Protein AF-A0AAD5K9Z4-F1 (afdb_monomer_lite)

Organism: NCBI:txid60185

pLDDT: mean 91.71, std 8.5, range [49.69, 98.69]

Secondary structure (DSSP, 8-state):
---HHHHHHHHHTTTT-HHHHHHHHHHHHT--SGGGHHHHHHHHHHHTTGGGSTTS-HHHHHHHHHHHHHHHHHSHHHHHHHHHHHHB-TT--SPPPHHHHHH-GGGGGSB-GGGGG-TTHHHHHHHHHHHHHHHHHHHHHHHHHHS--TT--HHHHHHHHHHHHHHHHHHHHHHTS--GGGGS-HHHHHHHHHHHHHHHHHHHHSS-GGGHHHHHHHHH---GGGHHHHHHH-GGGGGGGGGHHHHTT-SSHHHHHHHHHHHHHHHHHS--HHHHHHIIIIIHHHHHHHH--SSSS-------HHHHHHTTHHHHHHHH-HHHHHHHHHHHHHHHHHSPPGGGGTT-TT-HHHHHHHHHHHHHHHHHHHHHHHHHHHHHHHHHH-

Foldseek 3Di:
DCDLVNLLVCLQCCVVCVPVLLVLLVVLLPDQDPVSLSSLLSLLQSPVVVLLDPSHDVSSLQSSLSSLVSVCVHPVLSSLQSNLQSFADPVDPDRDHSCNCLCQVVNSLNGDLSCLLRLRNVLVSLVSSVVSLVSNLVVLVVCCVVPPDVVDDPVNSVCVSLVSVLVVLQSLLVSLDDDPVCVVPVPSSLSSLLSSLVSVLVVQPPPDDLSVSVVVNLLVNHPLVCLLSNLVRRPPCLSVLVCLQVQCPDPDLVSVLSSLLNLLSSCLVPVDPVSVVCCVPRNLVSLVCQQDVDDPPQLAGDQDVSLLSNLLSCLSVCNSPVVCLVVNLVSLVSSVSNADDLVVCPPVVVDPVNVSSVSSVVSSVVSSVSSVVSNVVVVVVVVVVD

Radius of gyration: 26.62 Å; chains: 1; bounding box: 67×54×72 Å

InterPro domains:
  IPR029321 Integrator complex subunit 2 [PF14750] (4-336)
  IPR029321 Integrator complex subunit 2 [PTHR28608] (8-347)

Sequence (386 aa):
MIQSYHIESILSQRRENPSKVISVLSYVENMENVNVSPYAKLCISHLLKPCLGTDMDQDITEALVSTWESLNLIIPHEVWVMTANALRDESIKMEYSFDTIISDPLSLFKCDRRVFRSETILPVWLHYLGCVRICSKHRIWKRFHTHRNAQINTRNVNALVNGQDSAMVQLLLEACIPTEADKESPDTLKIVQRLICQFVHGLFIDGDRDMLLAKILHFQTYSIELLPVVVEFIPSLFAVFNFIPELLRQPQPDKQVFGILLACHLCEKYPLENYLRTAENHILPRLLKIAFPSVPPSSVCAPSEYLVQVIPGFVHLAKAYPHFGSKILQVFDEIARGLPPPQEFVGQEGNSKIILVLRLHQVLNSSRESVQYEVDHSIKVEEEDD

Structure (mmCIF, N/CA/C/O backbone):
data_AF-A0AAD5K9Z4-F1
#
_entry.id   AF-A0AAD5K9Z4-F1
#
loop_
_atom_site.group_PDB
_atom_site.id
_atom_site.type_symbol
_atom_site.label_atom_id
_atom_site.label_alt_id
_atom_site.label_comp_id
_atom_site.label_asym_id
_atom_site.label_entity_id
_atom_site.label_seq_id
_atom_site.pdbx_PDB_ins_code
_atom_site.Cartn_x
_atom_site.Cartn_y
_atom_site.Cartn_z
_atom_site.occupancy
_atom_site.B_iso_or_equiv
_atom_site.auth_seq_id
_atom_site.auth_comp_id
_atom_site.auth_asym_id
_atom_site.auth_atom_id
_atom_site.pdbx_PDB_model_num
ATOM 1 N N . MET A 1 1 ? -32.118 4.663 34.808 1.00 49.69 1 MET A N 1
ATOM 2 C CA . MET A 1 1 ? -30.938 3.826 34.510 1.00 49.69 1 MET A CA 1
ATOM 3 C C . MET A 1 1 ? -31.392 2.816 33.470 1.00 49.69 1 MET A C 1
ATOM 5 O O . MET A 1 1 ? -32.202 1.960 33.806 1.00 49.69 1 MET A O 1
ATOM 9 N N . ILE A 1 2 ? -31.025 2.993 32.200 1.00 59.34 2 ILE A N 1
ATOM 10 C CA . ILE A 1 2 ? -31.363 2.001 31.173 1.00 59.34 2 ILE A CA 1
ATOM 11 C C . ILE A 1 2 ? -30.544 0.750 31.506 1.00 59.34 2 ILE A C 1
ATOM 13 O O . ILE A 1 2 ? -29.322 0.824 31.585 1.00 59.34 2 ILE A O 1
ATOM 17 N N . GLN A 1 3 ? -31.205 -0.369 31.801 1.00 73.69 3 GLN A N 1
ATOM 18 C CA . GLN A 1 3 ? -30.508 -1.613 32.134 1.00 73.69 3 GLN A CA 1
ATOM 19 C C . GLN A 1 3 ? -29.772 -2.137 30.894 1.00 73.69 3 GLN A C 1
ATOM 21 O O . GLN A 1 3 ? -30.322 -2.088 29.795 1.00 73.69 3 GLN A O 1
ATOM 26 N N . SER A 1 4 ? -28.561 -2.677 31.061 1.00 76.38 4 SER A N 1
ATOM 27 C CA . SER A 1 4 ? -27.729 -3.208 29.965 1.00 76.38 4 SER A CA 1
ATOM 28 C C . SER A 1 4 ? -28.475 -4.202 29.062 1.00 76.38 4 SER A C 1
ATOM 30 O O . SER A 1 4 ? -28.321 -4.155 27.847 1.00 76.38 4 SER A O 1
ATOM 32 N N . TYR A 1 5 ? -29.370 -5.009 29.642 1.00 75.12 5 TYR A N 1
ATOM 33 C CA . TYR A 1 5 ? -30.248 -5.934 28.916 1.00 75.12 5 TYR A CA 1
ATOM 34 C C . TYR A 1 5 ? -31.170 -5.236 27.899 1.00 75.12 5 TYR A C 1
ATOM 36 O O . TYR A 1 5 ? -31.410 -5.742 26.805 1.00 75.12 5 TYR A O 1
ATOM 44 N N . HIS A 1 6 ? -31.672 -4.043 28.232 1.00 85.50 6 HIS A N 1
ATOM 45 C CA . HIS A 1 6 ? -32.530 -3.273 27.332 1.00 85.50 6 HIS A CA 1
ATOM 46 C C . HIS A 1 6 ? -31.747 -2.732 26.130 1.00 85.50 6 HIS A C 1
ATOM 48 O O . HIS A 1 6 ? -32.241 -2.776 25.006 1.00 85.50 6 HIS A O 1
ATOM 54 N N . ILE A 1 7 ? -30.510 -2.275 26.354 1.00 86.56 7 ILE A N 1
ATOM 55 C CA . ILE A 1 7 ? -29.613 -1.813 25.285 1.00 86.56 7 ILE A CA 1
ATOM 56 C C . ILE A 1 7 ? -29.262 -2.971 24.351 1.00 86.56 7 ILE A C 1
ATOM 58 O O . ILE A 1 7 ? -29.419 -2.843 23.142 1.00 86.56 7 ILE A O 1
ATOM 62 N N . GLU A 1 8 ? -28.871 -4.120 24.897 1.00 88.88 8 GLU A N 1
ATOM 63 C CA . GLU A 1 8 ? -28.524 -5.306 24.108 1.00 88.88 8 GLU A CA 1
ATOM 64 C C . GLU A 1 8 ? -29.682 -5.774 23.206 1.00 88.88 8 GLU A C 1
ATOM 66 O O . GLU A 1 8 ? -29.478 -6.087 22.028 1.00 88.88 8 GLU A O 1
ATOM 71 N N . SER A 1 9 ? -30.919 -5.737 23.716 1.00 88.75 9 SER A N 1
ATOM 72 C CA . SER A 1 9 ? -32.117 -6.042 22.926 1.00 88.75 9 SER A CA 1
ATOM 73 C C . SER A 1 9 ? -32.318 -5.065 21.764 1.00 88.75 9 SER A C 1
ATOM 75 O O . SER A 1 9 ? -32.653 -5.500 20.662 1.00 88.75 9 SER A O 1
ATOM 77 N N . ILE A 1 10 ? -32.116 -3.761 21.986 1.00 89.94 10 ILE A N 1
ATOM 78 C CA . ILE A 1 10 ? -32.249 -2.738 20.937 1.00 89.94 10 ILE A CA 1
ATOM 79 C C . ILE A 1 10 ? -31.176 -2.937 19.860 1.00 89.94 10 ILE A C 1
ATOM 81 O O . ILE A 1 10 ? -31.494 -2.952 18.673 1.00 89.94 10 ILE A O 1
ATOM 85 N N . LEU A 1 11 ? -29.919 -3.148 20.265 1.00 90.50 11 LEU A N 1
ATOM 86 C CA . LEU A 1 11 ? -28.793 -3.363 19.348 1.00 90.50 11 LEU A CA 1
ATOM 87 C C . LEU A 1 11 ? -28.961 -4.643 18.511 1.00 90.50 11 LEU A C 1
ATOM 89 O O . LEU A 1 11 ? -28.574 -4.698 17.342 1.00 90.50 11 LEU A O 1
ATOM 93 N N . SER A 1 12 ? -29.585 -5.674 19.081 1.00 87.88 12 SER A N 1
ATOM 94 C CA . SER A 1 12 ? -29.891 -6.916 18.362 1.00 87.88 12 SER A CA 1
ATOM 95 C C . SER A 1 12 ? -30.962 -6.715 17.280 1.00 87.88 12 SER A C 1
ATOM 97 O O . SER A 1 12 ? -30.874 -7.327 16.217 1.00 87.88 12 SER A O 1
ATOM 99 N N . GLN A 1 13 ? -31.904 -5.791 17.499 1.00 87.56 13 GLN A N 1
ATOM 100 C CA . GLN A 1 13 ? -32.974 -5.402 16.567 1.00 87.56 13 GLN A CA 1
ATOM 101 C C . GLN A 1 13 ? -32.583 -4.228 15.647 1.00 87.56 13 GLN A C 1
ATOM 103 O O . GLN A 1 13 ? -33.440 -3.476 15.178 1.00 87.56 13 GLN A O 1
ATOM 108 N N . ARG A 1 14 ? -31.285 -4.062 15.358 1.00 87.38 14 ARG A N 1
ATOM 109 C CA . ARG A 1 14 ? -30.745 -2.919 14.596 1.00 87.38 14 ARG A CA 1
ATOM 110 C C . ARG A 1 14 ? -31.377 -2.660 13.227 1.00 87.38 14 ARG A C 1
ATOM 112 O O . ARG A 1 14 ? -31.423 -1.514 12.806 1.00 87.38 14 ARG A O 1
ATOM 119 N N . ARG A 1 15 ? -31.887 -3.699 12.555 1.00 85.56 15 ARG A N 1
ATOM 120 C CA . ARG A 1 15 ? -32.576 -3.569 11.257 1.00 85.56 15 ARG A CA 1
ATOM 121 C C . ARG A 1 15 ? -34.033 -3.119 11.384 1.00 85.56 15 ARG A C 1
ATOM 123 O O . ARG A 1 15 ? -34.587 -2.572 10.444 1.00 85.56 15 ARG A O 1
ATOM 130 N N . GLU A 1 16 ? -34.662 -3.368 12.529 1.00 87.50 16 GLU A N 1
ATOM 131 C CA . GLU A 1 16 ? -36.087 -3.094 12.747 1.00 87.50 16 GLU A CA 1
ATOM 132 C C . GLU A 1 16 ? -36.319 -1.693 13.321 1.00 87.50 16 GLU A C 1
ATOM 134 O O . GLU A 1 16 ? -37.380 -1.110 13.123 1.00 87.50 16 GLU A O 1
ATOM 139 N N . ASN A 1 17 ? -35.342 -1.149 14.057 1.00 88.44 17 ASN A N 1
ATOM 140 C CA . ASN A 1 17 ? -35.478 0.128 14.759 1.00 88.44 17 ASN A CA 1
ATOM 141 C C . ASN A 1 17 ? -34.188 0.980 14.691 1.00 88.44 17 ASN A C 1
ATOM 143 O O . ASN A 1 17 ? -33.572 1.220 15.737 1.00 88.44 17 ASN A O 1
ATOM 147 N N . PRO A 1 18 ? -33.784 1.478 13.505 1.00 90.62 18 PRO A N 1
ATOM 148 C CA . PRO A 1 18 ? -32.547 2.251 13.337 1.00 90.62 18 PRO A CA 1
ATOM 149 C C . PRO A 1 18 ? -32.497 3.495 14.238 1.00 90.62 18 PRO A C 1
ATOM 151 O O . PRO A 1 18 ? -31.508 3.733 14.929 1.00 90.62 18 PRO A O 1
ATOM 154 N N . SER A 1 19 ? -33.613 4.219 14.366 1.00 92.19 19 SER A N 1
ATOM 155 C CA . SER A 1 19 ? -33.722 5.410 15.223 1.00 92.19 19 SER A CA 1
ATOM 156 C C . SER A 1 19 ? -33.461 5.133 16.709 1.00 92.19 19 SER A C 1
ATOM 158 O O . SER A 1 19 ? -32.871 5.960 17.409 1.00 92.19 19 SER A O 1
ATOM 160 N N . LYS A 1 20 ? -33.860 3.956 17.211 1.00 92.56 20 LYS A N 1
ATOM 161 C CA . LYS A 1 20 ? -33.584 3.554 18.599 1.00 92.56 20 LYS A CA 1
ATOM 162 C C . LYS A 1 20 ? -32.117 3.193 18.790 1.00 92.56 20 LYS A C 1
ATOM 164 O O . LYS A 1 20 ? -31.565 3.522 19.835 1.00 92.56 20 LYS A O 1
ATOM 169 N N . VAL A 1 21 ? -31.487 2.553 17.801 1.00 94.19 21 VAL A N 1
ATOM 170 C CA . VAL A 1 21 ? -30.042 2.276 17.834 1.00 94.19 21 VAL A CA 1
ATOM 171 C C . VAL A 1 21 ? -29.250 3.577 17.872 1.00 94.19 21 VAL A C 1
ATOM 173 O O . VAL A 1 21 ? -28.388 3.722 18.734 1.00 94.19 21 VAL A O 1
ATOM 176 N N . ILE A 1 22 ? -29.593 4.547 17.022 1.00 94.88 22 ILE A N 1
ATOM 177 C CA . ILE A 1 22 ? -28.960 5.874 17.019 1.00 94.88 22 ILE A CA 1
ATOM 178 C C . ILE A 1 22 ? -29.162 6.565 18.373 1.00 94.88 22 ILE A C 1
ATOM 180 O O . ILE A 1 22 ? -28.207 7.063 18.953 1.00 94.88 22 ILE A O 1
ATOM 184 N N . SER A 1 23 ? -30.367 6.503 18.949 1.00 93.88 23 SER A N 1
ATOM 185 C CA . SER A 1 23 ? -30.633 7.069 20.283 1.00 93.88 23 SER A CA 1
ATOM 186 C C . SER A 1 23 ? -29.774 6.430 21.384 1.00 93.88 23 SER A C 1
ATOM 188 O O . SER A 1 23 ? -29.336 7.116 22.306 1.00 93.88 23 SER A O 1
ATOM 190 N N . VAL A 1 24 ? -29.526 5.117 21.302 1.00 94.00 24 VAL A N 1
ATOM 191 C CA . VAL A 1 24 ? -28.619 4.407 22.216 1.00 94.00 24 VAL A CA 1
ATOM 192 C C . VAL A 1 24 ? -27.176 4.864 22.011 1.00 94.00 24 VAL A C 1
ATOM 194 O O . VAL A 1 24 ? -26.496 5.131 22.998 1.00 94.00 24 VAL A O 1
ATOM 197 N N . LEU A 1 25 ? -26.719 4.981 20.764 1.00 94.81 25 LEU A N 1
ATOM 198 C CA . LEU A 1 25 ? -25.378 5.466 20.431 1.00 94.81 25 LEU A CA 1
ATOM 199 C C . LEU A 1 25 ? -25.157 6.886 20.962 1.00 94.81 25 LEU A C 1
ATOM 201 O O . LEU A 1 25 ? -24.241 7.091 21.751 1.00 94.81 25 LEU A O 1
ATOM 205 N N . SER A 1 26 ? -26.076 7.815 20.686 1.00 93.88 26 SER A N 1
ATOM 206 C CA . SER A 1 26 ? -26.028 9.176 21.231 1.00 93.88 26 SER A CA 1
ATOM 207 C C . SER A 1 26 ? -26.073 9.199 22.762 1.00 93.88 26 SER A C 1
ATOM 209 O O . SER A 1 26 ? -25.412 10.021 23.392 1.00 93.88 26 SER A O 1
ATOM 211 N N . TYR A 1 27 ? -26.827 8.303 23.405 1.00 91.81 27 TYR A N 1
ATOM 212 C CA . TYR A 1 27 ? -26.828 8.205 24.868 1.00 91.81 27 TYR A CA 1
ATOM 213 C C . TYR A 1 27 ? -25.460 7.787 25.425 1.00 91.81 27 TYR A C 1
ATOM 215 O O . TYR A 1 27 ? -25.024 8.343 26.431 1.00 91.81 27 TYR A O 1
ATOM 223 N N . VAL A 1 28 ? -24.788 6.827 24.781 1.00 92.06 28 VAL A N 1
ATOM 224 C CA . VAL A 1 28 ? -23.449 6.354 25.170 1.00 92.06 28 VAL A CA 1
ATOM 225 C C . VAL A 1 28 ? -22.383 7.409 24.877 1.00 92.06 28 VAL A C 1
ATOM 227 O O . VAL A 1 28 ? -21.515 7.635 25.714 1.00 92.06 28 VAL A O 1
ATOM 230 N N . GLU A 1 29 ? -22.483 8.087 23.736 1.00 91.88 29 GLU A N 1
ATOM 231 C CA . GLU A 1 29 ? -21.593 9.173 23.315 1.00 91.88 29 GLU A CA 1
ATOM 232 C C . GLU A 1 29 ? -21.550 10.326 24.329 1.00 91.88 29 GLU A C 1
ATOM 234 O O . GLU A 1 29 ? -20.481 10.846 24.632 1.00 91.88 29 GLU A O 1
ATOM 239 N N . ASN A 1 30 ? -22.696 10.676 24.922 1.00 90.00 30 ASN A N 1
ATOM 240 C CA . ASN A 1 30 ? -22.811 11.763 25.901 1.00 90.00 30 ASN A CA 1
ATOM 241 C C . ASN A 1 30 ? -22.463 11.346 27.349 1.00 90.00 30 ASN A C 1
ATOM 243 O O . ASN A 1 30 ? -22.696 12.109 28.290 1.00 90.00 30 ASN A O 1
ATOM 247 N N . MET A 1 31 ? -21.940 10.136 27.579 1.00 88.25 31 MET A N 1
ATOM 248 C CA . MET A 1 31 ? -21.495 9.722 28.914 1.00 88.25 31 MET A CA 1
ATOM 249 C C . MET A 1 31 ? -20.078 10.220 29.210 1.00 88.25 31 MET A C 1
ATOM 251 O O . MET A 1 31 ? -19.105 9.715 28.668 1.00 88.25 31 MET A O 1
ATOM 255 N N . GLU A 1 32 ? -19.935 11.127 30.173 1.00 78.94 32 GLU A N 1
ATOM 256 C CA . GLU A 1 32 ? -18.638 11.738 30.518 1.00 78.94 32 GLU A CA 1
ATOM 257 C C . GLU A 1 32 ? -17.815 10.963 31.569 1.00 78.94 32 GLU A C 1
ATOM 259 O O . GLU A 1 32 ? -16.905 11.515 32.188 1.00 78.94 32 GLU A O 1
ATOM 264 N N . ASN A 1 33 ? -18.133 9.697 31.857 1.00 81.44 33 ASN A N 1
ATOM 265 C CA . ASN A 1 33 ? -17.472 8.960 32.939 1.00 81.44 33 ASN A CA 1
ATOM 266 C C . ASN A 1 33 ? -17.014 7.553 32.539 1.00 81.44 33 ASN A C 1
ATOM 268 O O . ASN A 1 33 ? -17.551 6.928 31.632 1.00 81.44 33 ASN A O 1
ATOM 272 N N . VAL A 1 34 ? -16.040 7.023 33.288 1.00 74.12 34 VAL A N 1
ATOM 273 C CA . VAL A 1 34 ? -15.435 5.693 33.066 1.00 74.12 34 VAL A CA 1
ATOM 274 C C . VAL A 1 34 ? -16.462 4.550 33.173 1.00 74.12 34 VAL A C 1
ATOM 276 O O . VAL A 1 34 ? -16.250 3.474 32.616 1.00 74.12 34 VAL A O 1
ATOM 279 N N . ASN A 1 35 ? -17.630 4.777 33.792 1.00 83.88 35 ASN A N 1
ATOM 280 C CA . ASN A 1 35 ? -18.709 3.781 33.821 1.00 83.88 35 ASN A CA 1
ATOM 281 C C . ASN A 1 35 ? -19.387 3.590 32.450 1.00 83.88 35 ASN A C 1
ATOM 283 O O . ASN A 1 35 ? -20.312 2.785 32.349 1.00 83.88 35 ASN A O 1
ATOM 287 N N . VAL A 1 36 ? -18.937 4.289 31.400 1.00 91.31 36 VAL A N 1
ATOM 288 C CA . VAL A 1 36 ? -19.357 4.070 30.009 1.00 91.31 36 VAL A CA 1
ATOM 289 C C . VAL A 1 36 ? -18.884 2.720 29.452 1.00 91.31 36 VAL A C 1
ATOM 291 O O . VAL A 1 36 ? -19.539 2.161 28.575 1.00 91.31 36 VAL A O 1
ATOM 294 N N . SER A 1 37 ? -17.798 2.147 29.990 1.00 92.06 37 SER A N 1
ATOM 295 C CA . SER A 1 37 ? -17.145 0.938 29.456 1.00 92.06 37 SER A CA 1
ATOM 296 C C . SER A 1 37 ? -18.089 -0.252 29.173 1.00 92.06 37 SER A C 1
ATOM 298 O O . SER A 1 37 ? -18.047 -0.793 28.063 1.00 92.06 37 SER A O 1
ATOM 300 N N . PRO A 1 38 ? -19.014 -0.647 30.075 1.00 92.69 38 PRO A N 1
ATOM 301 C CA . PRO A 1 38 ? -19.943 -1.744 29.798 1.00 92.69 38 PRO A CA 1
ATOM 302 C C . PRO A 1 38 ? -20.881 -1.464 28.615 1.00 92.69 38 PRO A C 1
ATOM 304 O O . PRO A 1 38 ? -21.203 -2.380 27.861 1.00 92.69 38 PRO A O 1
ATOM 307 N N . TYR A 1 39 ? -21.306 -0.211 28.434 1.00 93.25 39 TYR A N 1
ATOM 308 C CA . TYR A 1 39 ? -22.178 0.194 27.330 1.00 93.25 39 TYR A CA 1
ATOM 309 C C . TYR A 1 39 ? -21.399 0.324 26.019 1.00 93.25 39 TYR A C 1
ATOM 311 O O . TYR A 1 39 ? -21.861 -0.156 24.986 1.00 93.25 39 TYR A O 1
ATOM 319 N N . ALA A 1 40 ? -20.184 0.875 26.080 1.00 94.62 40 ALA A N 1
ATOM 320 C CA . ALA A 1 40 ? -19.246 0.910 24.963 1.00 94.62 40 ALA A CA 1
ATOM 321 C C . ALA A 1 40 ? -18.981 -0.497 24.412 1.00 94.62 40 ALA A C 1
ATOM 323 O O . ALA A 1 40 ? -19.065 -0.716 23.202 1.00 94.62 40 ALA A O 1
ATOM 324 N N . LYS A 1 41 ? -18.747 -1.471 25.306 1.00 95.12 41 LYS A N 1
ATOM 325 C CA . LYS A 1 41 ? -18.554 -2.875 24.928 1.00 95.12 41 LYS A CA 1
ATOM 326 C C . LYS A 1 41 ? -19.740 -3.409 24.135 1.00 95.12 41 LYS A C 1
ATOM 328 O O . LYS A 1 41 ? -19.516 -4.001 23.086 1.00 95.12 41 LYS A O 1
ATOM 333 N N . LEU A 1 42 ? -20.968 -3.176 24.610 1.00 95.00 42 LEU A N 1
ATOM 334 C CA . LEU A 1 42 ? -22.190 -3.611 23.926 1.00 95.00 42 LEU A CA 1
ATOM 335 C C . LEU A 1 42 ? -22.314 -2.970 22.537 1.00 95.00 42 LEU A C 1
ATOM 337 O O . LEU A 1 42 ? -22.523 -3.675 21.553 1.00 95.00 42 LEU A O 1
ATOM 341 N N . CYS A 1 43 ? -22.146 -1.652 22.427 1.00 95.56 43 CYS A N 1
ATOM 342 C CA . CYS A 1 43 ? -22.238 -0.959 21.142 1.00 95.56 43 CYS A CA 1
ATOM 343 C C . CYS A 1 43 ? -21.207 -1.493 20.137 1.00 95.56 43 CYS A C 1
ATOM 345 O O . CYS A 1 43 ? -21.574 -1.897 19.034 1.00 95.56 43 CYS A O 1
ATOM 347 N N . ILE A 1 44 ? -19.932 -1.568 20.529 1.00 96.62 44 ILE A N 1
ATOM 348 C CA . ILE A 1 44 ? -18.847 -2.003 19.642 1.00 96.62 44 ILE A CA 1
ATOM 349 C C . ILE A 1 44 ? -19.008 -3.481 19.258 1.00 96.62 44 ILE A C 1
ATOM 351 O O . ILE A 1 44 ? -18.922 -3.812 18.076 1.00 96.62 44 ILE A O 1
ATOM 355 N N . SER A 1 45 ? -19.284 -4.377 20.213 1.00 94.62 45 SER A N 1
ATOM 356 C CA . SER A 1 45 ? -19.369 -5.815 19.924 1.00 94.62 45 SER A CA 1
ATOM 357 C C . SER A 1 45 ? -20.577 -6.188 19.066 1.00 94.62 45 SER A C 1
ATOM 359 O O . SER A 1 45 ? -20.487 -7.131 18.282 1.00 94.62 45 SER A O 1
ATOM 361 N N . HIS A 1 46 ? -21.698 -5.470 19.197 1.00 94.19 46 HIS A N 1
ATOM 362 C CA . HIS A 1 46 ? -22.912 -5.762 18.432 1.00 94.19 46 HIS A CA 1
ATOM 363 C C . HIS A 1 46 ? -22.978 -5.047 17.084 1.00 94.19 46 HIS A C 1
ATOM 365 O O . HIS A 1 46 ? -23.621 -5.576 16.180 1.00 94.19 46 HIS A O 1
ATOM 371 N N . LEU A 1 47 ? -22.369 -3.866 16.930 1.00 95.56 47 LEU A N 1
ATOM 372 C CA . LEU A 1 47 ? -22.557 -3.044 15.729 1.00 95.56 47 LEU A CA 1
ATOM 373 C C . LEU A 1 47 ? -21.351 -3.015 14.794 1.00 95.56 47 LEU A C 1
ATOM 375 O O . LEU A 1 47 ? -21.556 -2.939 13.585 1.00 95.56 47 LEU A O 1
ATOM 379 N N . LEU A 1 48 ? -20.118 -3.127 15.298 1.00 95.56 48 LEU A N 1
ATOM 380 C CA . LEU A 1 48 ? -18.935 -2.856 14.477 1.00 95.56 48 LEU A CA 1
ATOM 381 C C . LEU A 1 48 ? -18.792 -3.823 13.292 1.00 95.56 48 LEU A C 1
ATOM 383 O O . LEU A 1 48 ? -18.615 -3.384 12.160 1.00 95.56 48 LEU A O 1
ATOM 387 N N . LYS A 1 49 ? -18.933 -5.135 13.523 1.00 94.50 49 LYS A N 1
ATOM 388 C CA . LYS A 1 49 ? -18.863 -6.141 12.448 1.00 94.50 49 LYS A CA 1
ATOM 389 C C . LYS A 1 49 ? -20.061 -6.068 11.484 1.00 94.50 49 LYS A C 1
ATOM 391 O O . LYS A 1 49 ? -19.837 -6.205 10.280 1.00 94.50 49 LYS A O 1
ATOM 396 N N . PRO A 1 50 ? -21.314 -5.853 11.940 1.00 93.69 50 PRO A N 1
ATOM 397 C CA . PRO A 1 50 ? -22.424 -5.578 11.029 1.00 93.69 50 PRO A CA 1
ATOM 398 C C . PRO A 1 50 ? -22.228 -4.350 10.144 1.00 93.69 50 PRO A C 1
ATOM 400 O O . PRO A 1 50 ? -22.529 -4.452 8.964 1.00 93.69 50 PRO A O 1
ATOM 403 N N . CYS A 1 51 ? -21.677 -3.245 10.658 1.00 95.12 51 CYS A N 1
ATOM 404 C CA . CYS A 1 51 ? -21.448 -2.013 9.881 1.00 95.12 51 CYS A CA 1
ATOM 405 C C . CYS A 1 51 ? -20.405 -2.159 8.754 1.00 95.12 51 CYS A C 1
ATOM 407 O O . CYS A 1 51 ? -20.190 -1.228 7.988 1.00 95.12 51 CYS A O 1
ATOM 409 N N . LEU A 1 52 ? -19.765 -3.327 8.621 1.00 93.88 52 LEU A N 1
ATOM 410 C CA . LEU A 1 52 ? -18.959 -3.684 7.448 1.00 93.88 52 LEU A CA 1
ATOM 411 C C . LEU A 1 52 ? -19.801 -4.192 6.265 1.00 93.88 52 LEU A C 1
ATOM 413 O O . LEU A 1 52 ? -19.263 -4.404 5.180 1.00 93.88 52 LEU A O 1
ATOM 417 N N . GLY A 1 53 ? -21.078 -4.507 6.487 1.00 86.81 53 GLY A N 1
ATOM 418 C CA . GLY A 1 53 ? -22.006 -4.958 5.454 1.00 86.81 53 GLY A CA 1
ATOM 419 C C . GLY A 1 53 ? -22.619 -3.791 4.684 1.00 86.81 53 GLY A C 1
ATOM 420 O O . GLY A 1 53 ? -22.846 -2.722 5.242 1.00 86.81 53 GLY A O 1
ATOM 421 N N . THR A 1 54 ? -22.930 -4.017 3.408 1.00 81.38 54 THR A N 1
ATOM 422 C CA . THR A 1 54 ? -23.622 -3.047 2.539 1.00 81.38 54 THR A CA 1
ATOM 423 C C . THR A 1 54 ? -25.113 -2.904 2.859 1.00 81.38 54 THR A C 1
ATOM 425 O O . THR A 1 54 ? -25.785 -2.038 2.313 1.00 81.38 54 THR A O 1
ATOM 428 N N . ASP A 1 55 ? -25.645 -3.763 3.730 1.00 85.81 55 ASP A N 1
ATOM 429 C CA . ASP A 1 55 ? -27.047 -3.817 4.140 1.00 85.81 55 ASP A CA 1
ATOM 430 C C . ASP A 1 55 ? -27.360 -2.980 5.388 1.00 85.81 55 ASP A C 1
ATOM 432 O O . ASP A 1 55 ? -28.522 -2.879 5.788 1.00 85.81 55 ASP A O 1
ATOM 436 N N . MET A 1 56 ? -26.335 -2.437 6.044 1.00 89.69 56 MET A N 1
ATOM 437 C CA . MET A 1 56 ? -26.513 -1.614 7.232 1.00 89.69 56 MET A CA 1
ATOM 438 C C . MET A 1 56 ? -26.896 -0.184 6.869 1.00 89.69 56 MET A C 1
ATOM 440 O O . MET A 1 56 ? -26.404 0.389 5.903 1.00 89.69 56 MET A O 1
ATOM 444 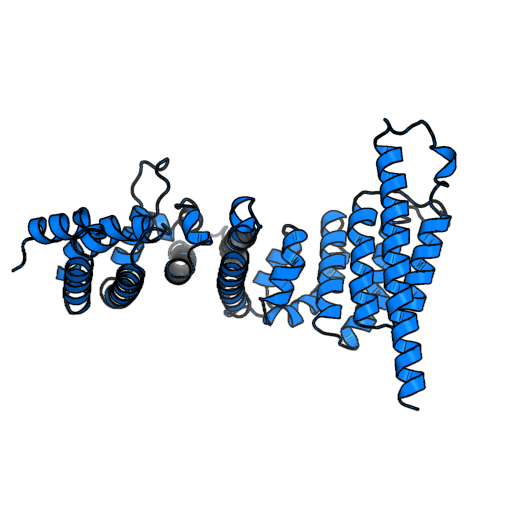N N . ASP A 1 57 ? -27.756 0.392 7.704 1.00 91.19 57 ASP A N 1
ATOM 445 C CA . ASP A 1 57 ? -28.129 1.799 7.631 1.00 91.19 57 ASP A CA 1
ATOM 446 C C . ASP A 1 57 ? -26.884 2.690 7.818 1.00 91.19 57 ASP A C 1
ATOM 448 O O . ASP A 1 57 ? -26.104 2.516 8.769 1.00 91.19 57 ASP A O 1
ATOM 452 N N . GLN A 1 58 ? -26.685 3.622 6.885 1.00 91.62 58 GLN A N 1
ATOM 453 C CA . GLN A 1 58 ? -25.540 4.523 6.888 1.00 91.62 58 GLN A CA 1
ATOM 454 C C . GLN A 1 58 ? -25.567 5.454 8.106 1.00 91.62 58 GLN A C 1
ATOM 456 O O . GLN A 1 58 ? -24.519 5.654 8.719 1.00 91.62 58 GLN A O 1
ATOM 461 N N . ASP A 1 59 ? -26.747 5.901 8.549 1.00 94.12 59 ASP A N 1
ATOM 462 C CA . ASP A 1 59 ? -26.887 6.773 9.720 1.00 94.12 59 ASP A CA 1
ATOM 463 C C . ASP A 1 59 ? -26.451 6.046 11.004 1.00 94.12 59 ASP A C 1
ATOM 465 O O . ASP A 1 59 ? -25.820 6.631 11.886 1.00 94.12 59 ASP A O 1
ATOM 469 N N . ILE A 1 60 ? -26.730 4.737 11.110 1.00 95.31 60 ILE A N 1
ATOM 470 C CA . ILE A 1 60 ? -26.226 3.913 12.224 1.00 95.31 60 ILE A CA 1
ATOM 471 C C . ILE A 1 60 ? -24.700 3.829 12.173 1.00 95.31 60 ILE A C 1
ATOM 473 O O . ILE A 1 60 ? -24.044 3.897 13.213 1.00 95.31 60 ILE A O 1
ATOM 477 N N . THR A 1 61 ? -24.141 3.645 10.978 1.00 95.56 61 THR A N 1
ATOM 478 C CA . THR A 1 61 ? -22.694 3.501 10.789 1.00 95.56 61 THR A CA 1
ATOM 479 C C . THR A 1 61 ? -21.969 4.792 11.162 1.00 95.56 61 THR A C 1
ATOM 481 O O . THR A 1 61 ? -21.000 4.750 11.917 1.00 95.56 61 THR A O 1
ATOM 484 N N . GLU A 1 62 ? -22.474 5.940 10.718 1.00 95.50 62 GLU A N 1
ATOM 485 C CA . GLU A 1 62 ? -21.937 7.260 11.060 1.00 95.50 62 GLU A CA 1
ATOM 486 C C . GLU A 1 62 ? -22.074 7.559 12.560 1.00 95.50 62 GLU A C 1
ATOM 488 O O . GLU A 1 62 ? -21.103 7.965 13.202 1.00 95.50 62 GLU A O 1
ATOM 493 N N . ALA A 1 63 ? -23.230 7.257 13.162 1.00 96.62 63 ALA A N 1
ATOM 494 C CA . ALA A 1 63 ? -23.425 7.394 14.604 1.00 96.62 63 ALA A CA 1
ATOM 495 C C . ALA A 1 63 ? -22.473 6.492 15.410 1.00 96.62 63 ALA A C 1
ATOM 497 O O . ALA A 1 63 ? -21.975 6.896 16.465 1.00 96.62 63 ALA A O 1
ATOM 498 N N . LEU A 1 64 ? -22.189 5.275 14.927 1.00 97.31 64 LEU A N 1
ATOM 499 C CA . LEU A 1 64 ? -21.228 4.372 15.559 1.00 97.31 64 LEU A CA 1
ATOM 500 C C . LEU A 1 64 ? -19.809 4.940 15.494 1.00 97.31 64 LEU A C 1
ATOM 502 O O . LEU A 1 64 ? -19.092 4.846 16.488 1.00 97.31 64 LEU A O 1
ATOM 506 N N . VAL A 1 65 ? -19.411 5.522 14.360 1.00 97.19 65 VAL A N 1
ATOM 507 C CA . VAL A 1 65 ? -18.095 6.160 14.199 1.00 97.19 65 VAL A CA 1
ATOM 508 C C . VAL A 1 65 ? -17.960 7.338 15.166 1.00 97.19 65 VAL A C 1
ATOM 510 O O . VAL A 1 65 ? -17.008 7.354 15.943 1.00 97.19 65 VAL A O 1
ATOM 513 N N . SER A 1 66 ? -18.950 8.239 15.221 1.00 96.81 66 SER A N 1
ATOM 514 C CA . SER A 1 66 ? -18.961 9.382 16.161 1.00 96.81 66 SER A CA 1
ATOM 515 C C . SER A 1 66 ? -18.865 8.917 17.616 1.00 96.81 66 SER A C 1
ATOM 517 O O . SER A 1 66 ? -18.040 9.389 18.404 1.00 96.81 66 SER A O 1
ATOM 519 N N . THR A 1 67 ? -19.653 7.896 17.967 1.00 96.62 67 THR A N 1
ATOM 520 C CA . THR A 1 67 ? -19.622 7.300 19.307 1.00 96.62 67 THR A CA 1
ATOM 521 C C . THR A 1 67 ? -18.248 6.699 19.603 1.00 96.62 67 THR A C 1
ATOM 523 O O . THR A 1 67 ? -17.718 6.881 20.697 1.00 96.62 67 THR A O 1
ATOM 526 N N . TRP A 1 68 ? -17.643 5.992 18.643 1.00 97.56 68 TRP A N 1
ATOM 527 C CA . TRP A 1 68 ? -16.319 5.390 18.799 1.00 97.56 68 TRP A CA 1
ATOM 528 C C . TRP A 1 68 ? -15.240 6.447 19.052 1.00 97.56 68 TRP A C 1
ATOM 530 O O . TRP A 1 68 ? -14.423 6.274 19.958 1.00 97.56 68 TRP A O 1
ATOM 540 N N . GLU A 1 69 ? -15.254 7.551 18.303 1.00 96.31 69 GLU A N 1
ATOM 541 C CA . GLU A 1 69 ? -14.305 8.659 18.461 1.00 96.31 69 GLU A CA 1
ATOM 542 C C . GLU A 1 69 ? -14.428 9.311 19.840 1.00 96.31 69 GLU A C 1
ATOM 544 O O . GLU A 1 69 ? -13.422 9.476 20.535 1.00 96.31 69 GLU A O 1
ATOM 549 N N . SER A 1 70 ? -15.658 9.583 20.282 1.00 95.12 70 SER A N 1
ATOM 550 C CA . SER A 1 70 ? -15.943 10.111 21.619 1.00 95.12 70 SER A CA 1
ATOM 551 C C . SER A 1 70 ? -15.466 9.167 22.727 1.00 95.12 70 SER A C 1
ATOM 553 O O . SER A 1 70 ? -14.774 9.581 23.659 1.00 95.12 70 SER A O 1
ATOM 555 N N . LEU A 1 71 ? -15.741 7.865 22.604 1.00 95.69 71 LEU A N 1
ATOM 556 C CA . LEU A 1 71 ? -15.273 6.857 23.559 1.00 95.69 71 LEU A CA 1
ATOM 557 C C . LEU A 1 71 ? -13.744 6.745 23.587 1.00 95.69 71 LEU A C 1
ATOM 559 O O . LEU A 1 71 ? -13.159 6.544 24.655 1.00 95.69 71 LEU A O 1
ATOM 563 N N . ASN A 1 72 ? -13.086 6.896 22.436 1.00 95.94 72 ASN A N 1
ATOM 564 C CA . ASN A 1 72 ? -11.633 6.858 22.325 1.00 95.94 72 ASN A CA 1
ATOM 565 C C . ASN A 1 72 ? -10.951 8.017 23.081 1.00 95.94 72 ASN A C 1
ATOM 567 O O . ASN A 1 72 ? -9.795 7.883 23.479 1.00 95.94 72 ASN A O 1
ATOM 571 N N . LEU A 1 73 ? -11.652 9.124 23.344 1.00 93.44 73 LEU A N 1
ATOM 572 C CA . LEU A 1 73 ? -11.145 10.214 24.188 1.00 93.44 73 LEU A CA 1
ATOM 573 C C . LEU A 1 73 ? -11.207 9.891 25.690 1.00 93.44 73 LEU A C 1
ATOM 575 O O . LEU A 1 73 ? -10.408 10.422 26.460 1.00 93.44 73 LEU A O 1
ATOM 579 N N . ILE A 1 74 ? -12.131 9.023 26.112 1.00 93.62 74 ILE A N 1
ATOM 580 C CA . ILE A 1 74 ? -12.410 8.740 27.530 1.00 93.62 74 ILE A CA 1
ATOM 581 C C . ILE A 1 74 ? -11.704 7.457 27.992 1.00 93.62 74 ILE A C 1
ATOM 583 O O . ILE A 1 74 ? -11.033 7.448 29.024 1.00 93.62 74 ILE A O 1
ATOM 587 N N . ILE A 1 75 ? -11.844 6.369 27.229 1.00 95.06 75 ILE A N 1
ATOM 588 C CA . ILE A 1 75 ? -11.335 5.025 27.557 1.00 95.06 75 ILE A CA 1
ATOM 589 C C . ILE A 1 75 ? -10.580 4.388 26.365 1.00 95.06 75 ILE A C 1
ATOM 591 O O . ILE A 1 75 ? -10.909 3.275 25.946 1.00 95.06 75 ILE A O 1
ATOM 595 N N . PRO A 1 76 ? -9.533 5.044 25.819 1.00 95.25 76 PRO A N 1
ATOM 596 C CA . PRO A 1 76 ? -8.870 4.641 24.569 1.00 95.25 76 PRO A CA 1
ATOM 597 C C . PRO A 1 76 ? -8.420 3.178 24.554 1.00 95.25 76 PRO A C 1
ATOM 599 O O . PRO A 1 76 ? -8.754 2.423 23.646 1.00 95.25 76 PRO A O 1
ATOM 602 N N . HIS A 1 77 ? -7.695 2.739 25.587 1.00 95.56 77 HIS A N 1
ATOM 603 C CA . HIS A 1 77 ? -7.142 1.382 25.626 1.00 95.56 77 HIS A CA 1
ATOM 604 C C . HIS A 1 77 ? -8.233 0.304 25.636 1.00 95.56 77 HIS A C 1
ATOM 606 O O . HIS A 1 77 ? -8.055 -0.758 25.042 1.00 95.56 77 HIS A O 1
ATOM 612 N N . GLU A 1 78 ? -9.357 0.570 26.305 1.00 96.19 78 GLU A N 1
ATOM 613 C CA . GLU A 1 78 ? -10.488 -0.353 26.346 1.00 96.19 78 GLU A CA 1
ATOM 614 C C . GLU A 1 78 ? -11.194 -0.398 24.992 1.00 96.19 78 GLU A C 1
ATOM 616 O O . GLU A 1 78 ? -11.451 -1.486 24.481 1.00 96.19 78 GLU A O 1
ATOM 621 N N . VAL A 1 79 ? -11.412 0.762 24.365 1.00 97.25 79 VAL A N 1
ATOM 622 C CA . VAL A 1 79 ? -11.999 0.870 23.022 1.00 97.25 79 VAL A CA 1
ATOM 623 C C . VAL A 1 79 ? -11.153 0.133 21.990 1.00 97.25 79 VAL A C 1
ATOM 625 O O . VAL A 1 79 ? -11.706 -0.618 21.190 1.00 97.25 79 VAL A O 1
ATOM 628 N N . TRP A 1 80 ? -9.822 0.252 22.024 1.00 97.94 80 TRP A N 1
ATOM 629 C CA . TRP A 1 80 ? -8.944 -0.478 21.098 1.00 97.94 80 TRP A CA 1
ATOM 630 C C . TRP A 1 80 ? -9.067 -1.992 21.273 1.00 97.94 80 TRP A C 1
ATOM 632 O O . TRP A 1 80 ? -9.145 -2.724 20.289 1.00 97.94 80 TRP A O 1
ATOM 642 N N . VAL A 1 81 ? -9.144 -2.471 22.518 1.00 97.81 81 VAL A N 1
ATOM 643 C CA . VAL A 1 81 ? -9.333 -3.897 22.820 1.00 97.81 81 VAL A CA 1
ATOM 644 C C . VAL A 1 81 ? -10.721 -4.381 22.391 1.00 97.81 81 VAL A C 1
ATOM 646 O O . VAL A 1 81 ? -10.835 -5.457 21.803 1.00 97.81 81 VAL A O 1
ATOM 649 N N . MET A 1 82 ? -11.776 -3.602 22.643 1.00 97.75 82 MET A N 1
ATOM 650 C CA . MET A 1 82 ? -13.139 -3.909 22.192 1.00 97.75 82 MET A CA 1
ATOM 651 C C . MET A 1 82 ? -13.202 -3.979 20.661 1.00 97.75 82 MET A C 1
ATOM 653 O O . MET A 1 82 ? -13.753 -4.930 20.116 1.00 97.75 82 MET A O 1
ATOM 657 N N . THR A 1 83 ? -12.568 -3.024 19.979 1.00 98.00 83 THR A N 1
ATOM 658 C CA . THR A 1 83 ? -12.487 -2.933 18.512 1.00 98.00 83 THR A CA 1
ATOM 659 C C . THR A 1 83 ? -11.746 -4.129 17.924 1.00 98.00 83 THR A C 1
ATOM 661 O O . THR A 1 83 ? -12.278 -4.818 17.054 1.00 98.00 83 THR A O 1
ATOM 664 N N . ALA A 1 84 ? -10.552 -4.434 18.444 1.00 97.62 84 ALA A N 1
ATOM 665 C CA . ALA A 1 84 ? -9.747 -5.567 17.997 1.00 97.62 84 ALA A CA 1
ATOM 666 C C . ALA A 1 84 ? -10.492 -6.897 18.168 1.00 97.62 84 ALA A C 1
ATOM 668 O O . ALA A 1 84 ? -10.445 -7.742 17.282 1.00 97.62 84 ALA A O 1
ATOM 669 N N . ASN A 1 85 ? -11.207 -7.083 19.283 1.00 97.31 85 ASN A N 1
ATOM 670 C CA . ASN A 1 85 ? -11.985 -8.298 19.522 1.00 97.31 85 ASN A CA 1
ATOM 671 C C . ASN A 1 85 ? -13.263 -8.378 18.677 1.00 97.31 85 ASN A C 1
ATOM 673 O O . ASN A 1 85 ? -13.609 -9.469 18.236 1.00 97.31 85 ASN A O 1
ATOM 677 N N . ALA A 1 86 ? -13.940 -7.256 18.424 1.00 96.88 86 ALA A N 1
ATOM 678 C CA . ALA A 1 86 ? -15.146 -7.217 17.597 1.00 96.88 86 ALA A CA 1
ATOM 679 C C . ALA A 1 86 ? -14.856 -7.474 16.107 1.00 96.88 86 ALA A C 1
ATOM 681 O O . ALA A 1 86 ? -15.678 -8.071 15.413 1.00 96.88 86 ALA A O 1
ATOM 682 N N . LEU A 1 87 ? -13.685 -7.050 15.621 1.00 96.69 87 LEU A N 1
ATOM 683 C CA . LEU A 1 87 ? -13.252 -7.238 14.231 1.00 96.69 87 LEU A CA 1
ATOM 684 C C . LEU A 1 87 ? -12.410 -8.493 14.001 1.00 96.69 87 LEU A C 1
ATOM 686 O O . LEU A 1 87 ? -12.061 -8.778 12.858 1.00 96.69 87 LEU A O 1
ATOM 690 N N . ARG A 1 88 ? -12.049 -9.223 15.057 1.00 94.81 88 ARG A N 1
ATOM 691 C CA . ARG A 1 88 ? -11.184 -10.401 14.978 1.00 94.81 88 ARG A CA 1
ATOM 692 C C . ARG A 1 88 ? -11.758 -11.464 14.041 1.00 94.81 88 ARG A C 1
ATOM 694 O O . ARG A 1 88 ? -12.960 -11.725 14.042 1.00 94.81 88 ARG A O 1
ATOM 701 N N . ASP A 1 89 ? -10.877 -12.118 13.290 1.00 91.31 89 ASP A N 1
ATOM 702 C CA . ASP A 1 89 ? -11.240 -13.298 12.506 1.00 91.31 89 ASP A CA 1
ATOM 703 C C . ASP A 1 89 ? -11.780 -14.423 13.416 1.00 91.31 89 ASP A C 1
ATOM 705 O O . ASP A 1 89 ? -11.228 -14.706 14.484 1.00 91.31 89 ASP A O 1
ATOM 709 N N . GLU A 1 90 ? -12.860 -15.083 12.993 1.00 87.19 90 GLU A N 1
ATOM 710 C CA . GLU A 1 90 ? -13.538 -16.135 13.767 1.00 87.19 90 GLU A CA 1
ATOM 711 C C . GLU A 1 90 ? -12.639 -17.347 14.055 1.00 87.19 90 GLU A C 1
ATOM 713 O O . GLU A 1 90 ? -12.839 -18.057 15.042 1.00 87.19 90 GLU A O 1
ATOM 718 N N . SER A 1 91 ? -11.607 -17.566 13.236 1.00 89.56 91 SER A N 1
ATOM 719 C CA . SER A 1 91 ? -10.597 -18.604 13.459 1.00 89.56 91 SER A CA 1
ATOM 720 C C . SER A 1 91 ? -9.758 -18.370 14.722 1.00 89.56 91 SER A C 1
ATOM 722 O O . SER A 1 91 ? -9.209 -19.322 15.291 1.00 89.56 91 SER A O 1
ATOM 724 N N . ILE A 1 92 ? -9.669 -17.129 15.209 1.00 89.81 92 ILE A N 1
ATOM 725 C CA . ILE A 1 92 ? -8.895 -16.787 16.400 1.00 89.81 92 ILE A CA 1
ATOM 726 C C . ILE A 1 92 ? -9.768 -16.962 17.639 1.00 89.81 92 ILE A C 1
ATOM 728 O O . ILE A 1 92 ? -10.678 -16.182 17.925 1.00 89.81 92 ILE A O 1
ATOM 732 N N . LYS A 1 93 ? -9.445 -17.991 18.424 1.00 87.94 93 LYS A N 1
ATOM 733 C CA . LYS A 1 93 ? -10.196 -18.342 19.638 1.00 87.94 93 LYS A CA 1
ATOM 734 C C . LYS A 1 93 ? -9.855 -17.474 20.847 1.00 87.94 93 LYS A C 1
ATOM 736 O O . LYS A 1 93 ? -10.703 -17.284 21.710 1.00 87.94 93 LYS A O 1
ATOM 741 N N . MET A 1 94 ? -8.618 -16.989 20.937 1.00 90.69 94 MET A N 1
ATOM 742 C CA . MET A 1 94 ? -8.163 -16.214 22.092 1.00 90.69 94 MET A CA 1
ATOM 743 C C . MET A 1 94 ? -8.548 -14.744 21.952 1.00 90.69 94 MET A C 1
ATOM 745 O O . MET A 1 94 ? -8.332 -14.143 20.901 1.00 90.69 94 MET A O 1
ATOM 749 N N . GLU A 1 95 ? -9.085 -14.171 23.029 1.00 93.75 95 GLU A N 1
ATOM 750 C CA . GLU A 1 95 ? -9.333 -12.736 23.101 1.00 93.75 95 GLU A CA 1
ATOM 751 C C . GLU A 1 95 ? -8.035 -11.942 23.173 1.00 93.75 95 GLU A C 1
ATOM 753 O O . GLU A 1 95 ? -7.087 -12.299 23.876 1.00 93.75 95 GLU A O 1
ATOM 758 N N . TYR A 1 96 ? -8.009 -10.841 22.430 1.00 96.00 96 TYR A N 1
ATOM 759 C CA . TYR A 1 96 ? -6.947 -9.865 22.519 1.00 96.00 96 TYR A CA 1
ATOM 760 C C . TYR A 1 96 ? -7.056 -9.121 23.844 1.00 96.00 96 TYR A C 1
ATOM 762 O O . TYR A 1 96 ? -8.124 -8.635 24.214 1.00 96.00 96 TYR A O 1
ATOM 770 N N . SER A 1 97 ? -5.923 -8.990 24.526 1.00 97.12 97 SER A N 1
ATOM 771 C CA . SER A 1 97 ? -5.746 -8.035 25.616 1.00 97.12 97 SER A CA 1
ATOM 772 C C . SER A 1 97 ? -4.966 -6.818 25.125 1.00 97.12 97 SER A C 1
ATOM 774 O O . SER A 1 97 ? -4.321 -6.869 24.072 1.00 97.12 97 SER A O 1
ATOM 776 N N . PHE A 1 98 ? -4.949 -5.746 25.921 1.00 96.81 98 PHE A N 1
ATOM 777 C CA . PHE A 1 98 ? -4.112 -4.584 25.621 1.00 96.81 98 PHE A CA 1
ATOM 778 C C . PHE A 1 98 ? -2.628 -4.967 25.502 1.00 96.81 98 PHE A C 1
ATOM 780 O O . PHE A 1 98 ? -1.956 -4.535 24.571 1.00 96.81 98 PHE A O 1
ATOM 787 N N . ASP A 1 99 ? -2.120 -5.835 26.388 1.00 96.25 99 ASP A N 1
ATOM 788 C CA . ASP A 1 99 ? -0.723 -6.287 26.333 1.00 96.25 99 ASP A CA 1
ATOM 789 C C . ASP A 1 99 ? -0.430 -7.099 25.062 1.00 96.25 99 ASP A C 1
ATOM 791 O O . ASP A 1 99 ? 0.649 -6.967 24.481 1.00 96.25 99 ASP A O 1
ATOM 795 N N . THR A 1 100 ? -1.405 -7.882 24.593 1.00 94.81 100 THR A N 1
ATOM 796 C CA . THR A 1 100 ? -1.288 -8.664 23.357 1.00 94.81 100 THR A CA 1
ATOM 797 C C . THR A 1 100 ? -1.158 -7.749 22.142 1.00 94.81 100 THR A C 1
ATOM 799 O O . THR A 1 100 ? -0.198 -7.893 21.388 1.00 94.81 100 THR A O 1
ATOM 802 N N . ILE A 1 101 ? -2.062 -6.774 21.980 1.00 96.75 101 ILE A N 1
ATOM 803 C CA . ILE A 1 101 ? -2.076 -5.907 20.788 1.00 96.75 101 ILE A CA 1
ATOM 804 C C . ILE A 1 101 ? -0.862 -4.973 20.726 1.00 96.75 101 ILE A C 1
ATOM 806 O O . ILE A 1 101 ? -0.347 -4.719 19.646 1.00 96.75 101 ILE A O 1
ATOM 810 N N . ILE A 1 102 ? -0.345 -4.496 21.865 1.00 97.00 102 ILE A N 1
ATOM 811 C CA . ILE A 1 102 ? 0.868 -3.656 21.868 1.00 97.00 102 ILE A CA 1
ATOM 812 C C . ILE A 1 102 ? 2.152 -4.480 21.713 1.00 97.00 102 ILE A C 1
ATOM 814 O O . ILE A 1 102 ? 3.177 -3.943 21.293 1.00 97.00 102 ILE A O 1
ATOM 818 N N . SER A 1 103 ? 2.140 -5.760 22.100 1.00 95.88 103 SER A N 1
ATOM 819 C CA . SER A 1 103 ? 3.304 -6.642 21.944 1.00 95.88 103 SER A CA 1
ATOM 820 C C . SER A 1 103 ? 3.424 -7.175 20.520 1.00 95.88 103 SER A C 1
ATOM 822 O O . SER A 1 103 ? 4.543 -7.346 20.043 1.00 95.88 103 SER A O 1
ATOM 824 N N . ASP A 1 104 ? 2.294 -7.399 19.851 1.00 96.25 104 ASP A N 1
ATOM 825 C CA . ASP A 1 104 ? 2.215 -7.817 18.453 1.00 96.25 104 ASP A CA 1
ATOM 826 C C . ASP A 1 104 ? 1.127 -7.015 17.708 1.00 96.25 104 ASP A C 1
ATOM 828 O O . ASP A 1 104 ? 0.010 -7.506 17.516 1.00 96.25 104 ASP A O 1
ATOM 832 N N . PRO A 1 105 ? 1.416 -5.773 17.280 1.00 97.31 105 PRO A N 1
ATOM 833 C CA . PRO A 1 105 ? 0.440 -4.944 16.568 1.00 97.31 105 PRO A CA 1
ATOM 834 C C . PRO A 1 105 ? 0.078 -5.486 15.185 1.00 97.31 105 PRO A C 1
ATOM 836 O O . PRO A 1 105 ? -1.002 -5.193 14.680 1.00 97.31 105 PRO A O 1
ATOM 839 N N . LEU A 1 106 ? 0.929 -6.320 14.577 1.00 97.56 106 LEU A N 1
ATOM 840 C CA . LEU A 1 106 ? 0.620 -6.954 13.293 1.00 97.56 106 LEU A CA 1
ATOM 841 C C . LEU A 1 106 ? -0.512 -7.985 13.426 1.00 97.56 106 LEU A C 1
ATOM 843 O O . LEU A 1 106 ? -1.183 -8.298 12.443 1.00 97.56 106 LEU A O 1
ATOM 847 N N . SER A 1 107 ? -0.791 -8.468 14.643 1.00 95.75 107 SER A N 1
ATOM 848 C CA . SER A 1 107 ? -1.939 -9.339 14.908 1.00 95.75 107 SER A CA 1
ATOM 849 C C . SER A 1 107 ? -3.290 -8.695 14.576 1.00 95.75 107 SER A C 1
ATOM 851 O O . SER A 1 107 ? -4.244 -9.431 14.331 1.00 95.75 107 SER A O 1
ATOM 853 N N . LEU A 1 108 ? -3.368 -7.359 14.512 1.00 97.31 108 LEU A N 1
ATOM 854 C CA . LEU A 1 108 ? -4.580 -6.608 14.169 1.00 97.31 108 LEU A CA 1
ATOM 855 C C . LEU A 1 108 ? -5.018 -6.795 12.711 1.00 97.31 108 LEU A C 1
ATOM 857 O O . LEU A 1 108 ? -6.198 -6.644 12.409 1.00 97.31 108 LEU A O 1
ATOM 861 N N . PHE A 1 109 ? -4.100 -7.179 11.817 1.00 97.62 109 PHE A N 1
ATOM 862 C CA . PHE A 1 109 ? -4.422 -7.512 10.423 1.00 97.62 109 PHE A CA 1
ATOM 863 C C . PHE A 1 109 ? -5.151 -8.854 10.285 1.00 97.62 109 PHE A C 1
ATOM 865 O O . PHE A 1 109 ? -5.663 -9.174 9.212 1.00 97.62 109 PHE A O 1
ATOM 872 N N . LYS A 1 110 ? -5.230 -9.647 11.362 1.00 95.94 110 LYS A N 1
ATOM 873 C CA . LYS A 1 110 ? -6.060 -10.856 11.424 1.00 95.94 110 LYS A CA 1
ATOM 874 C C . LYS A 1 110 ? -7.500 -10.498 11.817 1.00 95.94 110 LYS A C 1
ATOM 876 O O . LYS A 1 110 ? -8.039 -10.977 12.818 1.00 95.94 110 LYS A O 1
ATOM 881 N N . CYS A 1 111 ? -8.087 -9.605 11.033 1.00 96.12 111 CYS A N 1
ATOM 882 C CA . CYS A 1 111 ? -9.440 -9.092 11.188 1.00 96.12 111 CYS A CA 1
ATOM 883 C C . CYS A 1 111 ? -10.322 -9.463 9.987 1.00 96.12 111 CYS A C 1
ATOM 885 O O . CYS A 1 111 ? -9.842 -9.965 8.968 1.00 96.12 111 CYS A O 1
ATOM 887 N N . ASP A 1 112 ? -11.622 -9.195 10.105 1.00 95.75 112 ASP A N 1
ATOM 888 C CA . ASP A 1 112 ? -12.578 -9.286 9.003 1.00 95.75 112 ASP A CA 1
ATOM 889 C C . ASP A 1 112 ? -12.101 -8.436 7.813 1.00 95.75 112 ASP A C 1
ATOM 891 O O . ASP A 1 112 ? -11.943 -7.217 7.909 1.00 95.75 112 ASP A O 1
ATOM 895 N N . ARG A 1 113 ? -11.866 -9.089 6.669 1.00 94.56 113 ARG A N 1
ATOM 896 C CA . ARG A 1 113 ? -11.269 -8.453 5.485 1.00 94.56 113 ARG A CA 1
ATOM 897 C C . ARG A 1 113 ? -12.121 -7.326 4.907 1.00 94.56 113 ARG A C 1
ATOM 899 O O . ARG A 1 113 ? -11.566 -6.449 4.249 1.00 94.56 113 ARG A O 1
ATOM 906 N N . ARG A 1 114 ? -13.429 -7.298 5.193 1.00 95.12 114 ARG A N 1
ATOM 907 C CA . ARG A 1 114 ? -14.335 -6.225 4.754 1.00 95.12 114 ARG A CA 1
ATOM 908 C C . ARG A 1 114 ? -13.960 -4.859 5.326 1.00 95.12 114 ARG A C 1
ATOM 910 O O . ARG A 1 114 ? -14.307 -3.848 4.728 1.00 95.12 114 ARG A O 1
ATOM 917 N N . VAL A 1 115 ? -13.189 -4.810 6.417 1.00 96.88 115 VAL A N 1
ATOM 918 C CA . VAL A 1 115 ? -12.602 -3.560 6.932 1.00 96.88 115 VAL A CA 1
ATOM 919 C C . VAL A 1 115 ? -11.834 -2.820 5.836 1.00 96.88 115 VAL A C 1
ATOM 921 O O . VAL A 1 115 ? -12.013 -1.621 5.671 1.00 96.88 115 VAL A O 1
ATOM 924 N N . PHE A 1 116 ? -11.047 -3.530 5.024 1.00 97.06 116 PHE A N 1
ATOM 925 C CA . PHE A 1 116 ? -10.232 -2.936 3.956 1.00 97.06 116 PHE A CA 1
ATOM 926 C C . PHE A 1 116 ? -11.035 -2.543 2.709 1.00 97.06 116 PHE A C 1
ATOM 928 O O . PHE A 1 116 ? -10.446 -2.186 1.690 1.00 97.06 116 PHE A O 1
ATOM 935 N N . ARG A 1 117 ? -12.367 -2.635 2.773 1.00 95.56 117 ARG A N 1
ATOM 936 C CA . ARG A 1 117 ? -13.326 -2.207 1.745 1.00 95.56 117 ARG A CA 1
ATOM 937 C C . ARG A 1 117 ? -14.453 -1.345 2.320 1.00 95.56 117 ARG A C 1
ATOM 939 O O . ARG A 1 117 ? -15.407 -1.045 1.618 1.00 95.56 117 ARG A O 1
ATOM 946 N N . SER A 1 118 ? -14.348 -0.941 3.586 1.00 95.00 118 SER A N 1
ATOM 947 C CA . SER A 1 118 ? -15.333 -0.088 4.247 1.00 95.00 118 SER A CA 1
ATOM 948 C C . SER A 1 118 ? -14.817 1.344 4.319 1.00 95.00 118 SER A C 1
ATOM 950 O O . SER A 1 118 ? -13.871 1.629 5.046 1.00 95.00 118 SER A O 1
ATOM 952 N N . GLU A 1 119 ? -15.450 2.258 3.587 1.00 94.50 119 GLU A N 1
ATOM 953 C CA . GLU A 1 119 ? -15.058 3.676 3.552 1.00 94.50 119 GLU A CA 1
ATOM 954 C C . GLU A 1 119 ? -15.208 4.365 4.916 1.00 94.50 119 GLU A C 1
ATOM 956 O O . GLU A 1 119 ? -14.447 5.273 5.241 1.00 94.50 119 GLU A O 1
ATOM 961 N N . THR A 1 120 ? -16.155 3.899 5.731 1.00 94.75 120 THR A N 1
ATOM 962 C CA . THR A 1 120 ? -16.500 4.467 7.039 1.00 94.75 120 THR A CA 1
ATOM 963 C C . THR A 1 120 ? -15.713 3.840 8.189 1.00 94.75 120 THR A C 1
ATOM 965 O O . THR A 1 120 ? -15.269 4.550 9.089 1.00 94.75 120 THR A O 1
ATOM 968 N N . ILE A 1 121 ? -15.491 2.519 8.172 1.00 97.12 121 ILE A N 1
ATOM 969 C CA . ILE A 1 121 ? -14.807 1.812 9.267 1.00 97.12 121 ILE A CA 1
ATOM 970 C C . ILE A 1 121 ? -13.286 1.779 9.077 1.00 97.12 121 ILE A C 1
ATOM 972 O O . ILE A 1 121 ? -12.548 1.749 10.064 1.00 97.12 121 ILE A O 1
ATOM 976 N N . LEU A 1 122 ? -12.779 1.821 7.840 1.00 98.12 122 LEU A N 1
ATOM 977 C CA . LEU A 1 122 ? -11.335 1.822 7.589 1.00 98.12 122 LEU A CA 1
ATOM 978 C C . LEU A 1 122 ? -10.599 3.005 8.248 1.00 98.12 122 LEU A C 1
ATOM 980 O O . LEU A 1 122 ? -9.557 2.749 8.851 1.00 98.12 122 LEU A O 1
ATOM 984 N N . PRO A 1 123 ? -11.092 4.262 8.218 1.00 98.12 123 PRO A N 1
ATOM 985 C CA . PRO A 1 123 ? -10.458 5.372 8.933 1.00 98.12 123 PRO A CA 1
ATOM 986 C C . PRO A 1 123 ? -10.332 5.124 10.440 1.00 98.12 123 PRO A C 1
ATOM 988 O O . PRO A 1 123 ? -9.255 5.319 11.004 1.00 98.12 123 PRO A O 1
ATOM 991 N N . VAL A 1 124 ? -11.393 4.610 11.075 1.00 97.69 124 VAL A N 1
ATOM 992 C CA . VAL A 1 124 ? -11.375 4.204 12.490 1.00 97.69 124 VAL A CA 1
ATOM 993 C C . VAL A 1 124 ? -10.308 3.135 12.716 1.00 97.69 124 VAL A C 1
ATOM 995 O O . VAL A 1 124 ? -9.526 3.214 13.668 1.00 97.69 124 VAL A O 1
ATOM 998 N N . TRP A 1 125 ? -10.238 2.155 11.810 1.00 98.25 125 TRP A N 1
ATOM 999 C CA . TRP A 1 125 ? -9.270 1.071 11.895 1.00 98.25 125 TRP A CA 1
ATOM 1000 C C . TRP A 1 125 ? -7.818 1.556 11.779 1.00 98.25 125 TRP A C 1
ATOM 1002 O O . TRP A 1 125 ? -6.968 1.182 12.588 1.00 98.25 125 TRP A O 1
ATOM 1012 N N . LEU A 1 126 ? -7.541 2.438 10.817 1.00 98.56 126 LEU A N 1
ATOM 1013 C CA . LEU A 1 126 ? -6.223 3.040 10.607 1.00 98.56 126 LEU A CA 1
ATOM 1014 C C . LEU A 1 126 ? -5.810 3.926 11.788 1.00 98.56 126 LEU A C 1
ATOM 1016 O O . LEU A 1 126 ? -4.657 3.867 12.222 1.00 98.56 126 LEU A O 1
ATOM 1020 N N . HIS A 1 127 ? -6.742 4.703 12.346 1.00 97.56 127 HIS A N 1
ATOM 1021 C CA . HIS A 1 127 ? -6.477 5.550 13.510 1.00 97.56 127 HIS A CA 1
ATOM 1022 C C . HIS A 1 127 ? -6.040 4.722 14.719 1.00 97.56 127 HIS A C 1
ATOM 1024 O O . HIS A 1 127 ? -4.972 4.969 15.286 1.00 97.56 127 HIS A O 1
ATOM 1030 N N . TYR A 1 128 ? -6.800 3.680 15.080 1.00 95.88 128 TYR A N 1
ATOM 1031 C CA . TYR A 1 128 ? -6.414 2.855 16.225 1.00 95.88 128 TYR A CA 1
ATOM 1032 C C . TYR A 1 128 ? -5.143 2.035 15.944 1.00 95.88 128 TYR A C 1
ATOM 1034 O O . TYR A 1 128 ? -4.325 1.880 16.853 1.00 95.88 128 TYR A O 1
ATOM 1042 N N . LEU A 1 129 ? -4.916 1.558 14.710 1.00 98.38 129 LEU A N 1
ATOM 1043 C CA . LEU A 1 129 ? -3.650 0.917 14.331 1.00 98.38 129 LEU A CA 1
ATOM 1044 C C . LEU A 1 129 ? -2.468 1.867 14.578 1.00 98.38 129 LEU A C 1
ATOM 1046 O O . LEU A 1 129 ? -1.466 1.461 15.171 1.00 98.38 129 LEU A O 1
ATOM 1050 N N . GLY A 1 130 ? -2.597 3.134 14.173 1.00 97.38 130 GLY A N 1
ATOM 1051 C CA . GLY A 1 130 ? -1.600 4.177 14.412 1.00 97.38 130 GLY A CA 1
ATOM 1052 C C . GLY A 1 130 ? -1.314 4.390 15.899 1.00 97.38 130 GLY A C 1
ATOM 1053 O O . GLY A 1 130 ? -0.151 4.434 16.309 1.00 97.38 130 GLY A O 1
ATOM 1054 N N . CYS A 1 131 ? -2.353 4.438 16.734 1.00 97.06 131 CYS A N 1
ATOM 1055 C CA . CYS A 1 131 ? -2.190 4.529 18.185 1.00 97.06 131 CYS A CA 1
ATOM 1056 C C . CYS A 1 131 ? -1.464 3.304 18.765 1.00 97.06 131 CYS A C 1
ATOM 1058 O O . CYS A 1 131 ? -0.482 3.452 19.500 1.00 97.06 131 CYS A O 1
ATOM 1060 N N . VAL A 1 132 ? -1.890 2.088 18.402 1.00 98.06 132 VAL A N 1
ATOM 1061 C CA . VAL A 1 132 ? -1.273 0.843 18.885 1.00 98.06 132 VAL A CA 1
ATOM 1062 C C . VAL A 1 132 ? 0.186 0.739 18.423 1.00 98.06 132 VAL A C 1
ATOM 1064 O O . VAL A 1 132 ? 1.042 0.349 19.221 1.00 98.06 132 VAL A O 1
ATOM 1067 N N . ARG A 1 133 ? 0.509 1.160 17.191 1.00 96.75 133 ARG A N 1
ATOM 1068 C CA . ARG A 1 133 ? 1.886 1.267 16.676 1.00 96.75 133 ARG A CA 1
ATOM 1069 C C . ARG A 1 133 ? 2.753 2.135 17.589 1.00 96.75 133 ARG A C 1
ATOM 1071 O O . ARG A 1 133 ? 3.822 1.703 18.025 1.00 96.75 133 ARG A O 1
ATOM 1078 N N . ILE A 1 134 ? 2.293 3.345 17.913 1.00 95.81 134 ILE A N 1
ATOM 1079 C CA . ILE A 1 134 ? 3.028 4.277 18.783 1.00 95.81 134 ILE A CA 1
ATOM 1080 C C . ILE A 1 134 ? 3.238 3.657 20.171 1.00 95.81 134 ILE A C 1
ATOM 1082 O O . ILE A 1 134 ? 4.355 3.681 20.700 1.00 95.81 134 ILE A O 1
ATOM 1086 N N . CYS A 1 135 ? 2.202 3.037 20.745 1.00 96.94 135 CYS A N 1
ATOM 1087 C CA . CYS A 1 135 ? 2.304 2.335 22.024 1.00 96.94 135 CYS A CA 1
ATOM 1088 C C . CYS A 1 135 ? 3.299 1.163 21.974 1.00 96.94 135 CYS A C 1
ATOM 1090 O O . CYS A 1 135 ? 4.092 1.001 22.906 1.00 96.94 135 CYS A O 1
ATOM 1092 N N . SER A 1 136 ? 3.305 0.374 20.894 1.00 97.19 136 SER A N 1
ATOM 1093 C CA . SER A 1 136 ? 4.248 -0.734 20.694 1.00 97.19 136 SER A CA 1
ATOM 1094 C C . SER A 1 136 ? 5.690 -0.231 20.628 1.00 97.19 136 SER A C 1
ATOM 1096 O O . SER A 1 136 ? 6.551 -0.695 21.384 1.00 97.19 136 SER A O 1
ATOM 1098 N N . LYS A 1 137 ? 5.947 0.806 19.820 1.00 95.44 137 LYS A N 1
ATOM 1099 C CA . LYS A 1 137 ? 7.256 1.469 19.718 1.00 95.44 137 LYS A CA 1
ATOM 1100 C C . LYS A 1 137 ? 7.719 1.980 21.081 1.00 95.44 137 LYS A C 1
ATOM 1102 O O . LYS A 1 137 ? 8.843 1.693 21.499 1.00 95.44 137 LYS A O 1
ATOM 1107 N N . HIS A 1 138 ? 6.848 2.668 21.820 1.00 95.38 138 HIS A N 1
ATOM 1108 C CA . HIS A 1 138 ? 7.161 3.142 23.167 1.00 95.38 138 HIS A CA 1
ATOM 1109 C C . HIS A 1 138 ? 7.479 1.988 24.130 1.00 95.38 138 HIS A C 1
ATOM 1111 O O . HIS A 1 138 ? 8.460 2.056 24.871 1.00 95.38 138 HIS A O 1
ATOM 1117 N N . ARG A 1 139 ? 6.699 0.899 24.104 1.00 95.25 139 ARG A N 1
ATOM 1118 C CA . ARG A 1 139 ? 6.937 -0.300 24.925 1.00 95.25 139 ARG A CA 1
ATOM 1119 C C . ARG A 1 139 ? 8.304 -0.918 24.641 1.00 95.25 139 ARG A C 1
ATOM 1121 O O . ARG A 1 139 ? 9.020 -1.241 25.591 1.00 95.25 139 ARG A O 1
ATOM 1128 N N . ILE A 1 140 ? 8.677 -1.065 23.368 1.00 94.88 140 ILE A N 1
ATOM 1129 C CA . ILE A 1 140 ? 9.978 -1.605 22.951 1.00 94.88 140 ILE A CA 1
ATOM 1130 C C . ILE A 1 140 ? 11.116 -0.748 23.525 1.00 94.88 140 ILE A C 1
ATOM 1132 O O . ILE A 1 140 ? 12.017 -1.272 24.186 1.00 94.88 140 ILE A O 1
ATOM 1136 N N . TRP A 1 141 ? 11.042 0.574 23.354 1.00 94.75 141 TRP A N 1
ATOM 1137 C CA . TRP A 1 141 ? 12.046 1.509 23.872 1.00 94.75 141 TRP A CA 1
ATOM 1138 C C . TRP A 1 141 ? 12.124 1.525 25.396 1.00 94.75 141 TRP A C 1
ATOM 1140 O O . TRP A 1 141 ? 13.213 1.455 25.970 1.00 94.75 141 TRP A O 1
ATOM 1150 N N . LYS A 1 142 ? 10.975 1.549 26.073 1.00 94.12 142 LYS A N 1
ATOM 1151 C CA . LYS A 1 142 ? 10.903 1.466 27.534 1.00 94.12 142 LYS A CA 1
ATOM 1152 C C . LYS A 1 142 ? 11.554 0.181 28.039 1.00 94.12 142 LYS A C 1
ATOM 1154 O O . LYS A 1 142 ? 12.322 0.222 29.002 1.00 94.12 142 LYS A O 1
ATOM 1159 N N . ARG A 1 143 ? 11.300 -0.961 27.390 1.00 91.94 143 ARG A N 1
ATOM 1160 C CA . ARG A 1 143 ? 11.917 -2.244 27.754 1.00 91.94 143 ARG A CA 1
ATOM 1161 C C . ARG A 1 143 ? 13.429 -2.223 27.548 1.00 91.94 143 ARG A C 1
ATOM 1163 O O . ARG A 1 143 ? 14.148 -2.658 28.439 1.00 91.94 143 ARG A O 1
ATOM 1170 N N . PHE A 1 144 ? 13.910 -1.663 26.440 1.00 92.81 144 PHE A N 1
ATOM 1171 C CA . PHE A 1 144 ? 15.343 -1.498 26.183 1.00 92.81 144 PHE A CA 1
ATOM 1172 C C . PHE A 1 144 ? 16.044 -0.642 27.250 1.00 92.81 144 PHE A C 1
ATOM 1174 O O . PHE A 1 144 ? 17.118 -0.999 27.731 1.00 92.81 144 PHE A O 1
ATOM 1181 N N . HIS A 1 145 ? 15.431 0.471 27.661 1.00 90.88 145 HIS A N 1
ATOM 1182 C CA . HIS A 1 145 ? 16.023 1.360 28.662 1.00 90.88 145 HIS A CA 1
ATOM 1183 C C . HIS A 1 145 ? 15.978 0.800 30.086 1.00 90.88 145 HIS A C 1
ATOM 1185 O O . HIS A 1 145 ? 16.904 1.049 30.856 1.00 90.88 145 HIS A O 1
ATOM 1191 N N . THR A 1 146 ? 14.930 0.048 30.430 1.00 91.62 146 THR A N 1
ATOM 1192 C CA . THR A 1 146 ? 14.766 -0.560 31.763 1.00 91.62 146 THR A CA 1
ATOM 1193 C C . THR A 1 146 ? 15.570 -1.847 31.925 1.00 91.62 146 THR A C 1
ATOM 1195 O O . THR A 1 146 ? 16.152 -2.074 32.980 1.00 91.62 146 THR A O 1
ATOM 1198 N N . HIS A 1 147 ? 15.643 -2.671 30.880 1.00 84.44 147 HIS A N 1
ATOM 1199 C CA . HIS A 1 147 ? 16.340 -3.954 30.875 1.00 84.44 147 HIS A CA 1
ATOM 1200 C C . HIS A 1 147 ? 17.536 -3.876 29.925 1.00 84.44 147 HIS A C 1
ATOM 1202 O O . HIS A 1 147 ? 17.524 -4.452 28.834 1.00 84.44 147 HIS A O 1
ATOM 1208 N N . ARG A 1 148 ? 18.575 -3.131 30.329 1.00 71.69 148 ARG A N 1
ATOM 1209 C CA . ARG A 1 148 ? 19.802 -3.006 29.532 1.00 71.69 148 ARG A CA 1
ATOM 1210 C C . ARG A 1 148 ? 20.505 -4.359 29.435 1.00 71.69 148 ARG A C 1
ATOM 1212 O O . ARG A 1 148 ? 21.148 -4.807 30.379 1.00 71.69 148 ARG A O 1
ATOM 1219 N N . ASN A 1 149 ? 20.401 -4.988 28.272 1.00 76.50 149 ASN A N 1
ATOM 1220 C CA . ASN A 1 149 ? 21.190 -6.155 27.901 1.00 76.50 149 ASN A CA 1
ATOM 1221 C C . ASN A 1 149 ? 22.448 -5.680 27.159 1.00 76.50 149 ASN A C 1
ATOM 1223 O O . ASN A 1 149 ? 22.329 -4.966 26.167 1.00 76.50 149 ASN A O 1
ATOM 1227 N N . ALA A 1 150 ? 23.638 -6.089 27.608 1.00 76.56 150 ALA A N 1
ATOM 1228 C CA . ALA A 1 150 ? 24.912 -5.692 27.001 1.00 76.56 150 ALA A CA 1
ATOM 1229 C C . ALA A 1 150 ? 25.047 -6.092 25.516 1.00 76.56 150 ALA A C 1
ATOM 1231 O O . ALA A 1 150 ? 25.831 -5.484 24.791 1.00 76.56 150 ALA A O 1
ATOM 1232 N N . GLN A 1 151 ? 24.281 -7.086 25.051 1.00 83.12 151 GLN A N 1
ATOM 1233 C CA . GLN A 1 151 ? 24.286 -7.527 23.653 1.00 83.12 151 GLN A CA 1
ATOM 1234 C C . GLN A 1 151 ? 23.350 -6.723 22.740 1.00 83.12 151 GLN A C 1
ATOM 1236 O O . GLN A 1 151 ? 23.500 -6.775 21.521 1.00 83.12 151 GLN A O 1
ATOM 1241 N N . ILE A 1 152 ? 22.381 -5.992 23.300 1.00 87.44 152 ILE A N 1
ATOM 1242 C CA . ILE A 1 152 ? 21.393 -5.237 22.525 1.00 87.44 152 ILE A CA 1
ATOM 1243 C C . ILE A 1 152 ? 21.793 -3.768 22.555 1.00 87.44 152 ILE A C 1
ATOM 1245 O O . ILE A 1 152 ? 21.947 -3.177 23.620 1.00 87.44 152 ILE A O 1
ATOM 1249 N N . ASN A 1 153 ? 21.931 -3.159 21.381 1.00 90.81 153 ASN A N 1
ATOM 1250 C CA . ASN A 1 153 ? 22.189 -1.730 21.254 1.00 90.81 153 ASN A CA 1
ATOM 1251 C C . ASN A 1 153 ? 21.029 -1.007 20.548 1.00 90.81 153 ASN A C 1
ATOM 1253 O O . ASN A 1 153 ? 20.104 -1.620 20.016 1.00 90.81 153 ASN A O 1
ATOM 1257 N N . THR A 1 154 ? 21.105 0.322 20.508 1.00 92.12 154 THR A N 1
ATOM 1258 C CA . THR A 1 154 ? 20.125 1.206 19.858 1.00 92.12 154 THR A CA 1
ATOM 1259 C C . THR A 1 154 ? 19.847 0.830 18.397 1.00 92.12 154 THR A C 1
ATOM 1261 O O . THR A 1 154 ? 18.712 0.943 17.944 1.00 92.12 154 THR A O 1
ATOM 1264 N N . ARG A 1 155 ? 20.849 0.348 17.643 1.00 91.31 155 ARG A N 1
ATOM 1265 C CA . ARG A 1 155 ? 20.654 -0.058 16.240 1.00 91.31 155 ARG A CA 1
ATOM 1266 C C . ARG A 1 155 ? 19.764 -1.292 16.137 1.00 91.31 155 ARG A C 1
ATOM 1268 O O . ARG A 1 155 ? 18.924 -1.335 15.248 1.00 91.31 155 ARG A O 1
ATOM 1275 N N . ASN A 1 156 ? 19.908 -2.258 17.048 1.00 92.38 156 ASN A N 1
ATOM 1276 C CA . ASN A 1 156 ? 19.028 -3.429 17.092 1.00 92.38 156 ASN A CA 1
ATOM 1277 C C . ASN A 1 156 ? 17.576 -3.023 17.375 1.00 92.38 156 ASN A C 1
ATOM 1279 O O . ASN A 1 156 ? 16.663 -3.529 16.732 1.00 92.38 156 ASN A O 1
ATOM 1283 N N . VAL A 1 157 ? 17.373 -2.086 18.305 1.00 93.75 157 VAL A N 1
ATOM 1284 C CA . VAL A 1 157 ? 16.038 -1.577 18.651 1.00 93.75 157 VAL A CA 1
ATOM 1285 C C . VAL A 1 157 ? 15.406 -0.840 17.472 1.00 93.75 157 VAL A C 1
ATOM 1287 O O . VAL A 1 157 ? 14.268 -1.129 17.116 1.00 93.75 157 VAL A O 1
ATOM 1290 N N . ASN A 1 158 ? 16.159 0.047 16.816 1.00 92.38 158 ASN A N 1
ATOM 1291 C CA . ASN A 1 158 ? 15.706 0.732 15.603 1.00 92.38 158 ASN A CA 1
ATOM 1292 C C . ASN A 1 158 ? 15.363 -0.251 14.483 1.00 92.38 158 ASN A C 1
ATOM 1294 O O . ASN A 1 158 ? 14.330 -0.104 13.843 1.00 92.38 158 ASN A O 1
ATOM 1298 N N . ALA A 1 159 ? 16.194 -1.273 14.263 1.00 93.31 159 ALA A N 1
ATOM 1299 C CA . ALA A 1 159 ? 15.925 -2.292 13.254 1.00 93.31 159 ALA A CA 1
ATOM 1300 C C . ALA A 1 159 ? 14.633 -3.070 13.551 1.00 93.31 159 ALA A C 1
ATOM 1302 O O . ALA A 1 159 ? 13.873 -3.345 12.628 1.00 93.31 159 ALA A O 1
ATOM 1303 N N . LEU A 1 160 ? 14.357 -3.383 14.823 1.00 94.62 160 LEU A N 1
ATOM 1304 C CA . LEU A 1 160 ? 13.113 -4.039 15.230 1.00 94.62 160 LEU A CA 1
ATOM 1305 C C . LEU A 1 160 ? 11.890 -3.148 14.978 1.00 94.62 160 LEU A C 1
ATOM 1307 O O . LEU A 1 160 ? 10.919 -3.604 14.382 1.00 94.62 160 LEU A O 1
ATOM 1311 N N . VAL A 1 161 ? 11.946 -1.886 15.413 1.00 94.44 161 VAL A N 1
ATOM 1312 C CA . VAL A 1 161 ? 10.850 -0.923 15.226 1.00 94.44 161 VAL A CA 1
ATOM 1313 C C . VAL A 1 161 ? 10.591 -0.684 13.738 1.00 94.44 161 VAL A C 1
ATOM 1315 O O . VAL A 1 161 ? 9.463 -0.837 13.284 1.00 94.44 161 VAL A O 1
ATOM 1318 N N . ASN A 1 162 ? 11.634 -0.404 12.958 1.00 93.94 162 ASN A N 1
ATOM 1319 C CA . ASN A 1 162 ? 11.494 -0.154 11.525 1.00 93.94 162 ASN A CA 1
ATOM 1320 C C . ASN A 1 162 ? 11.071 -1.411 10.758 1.00 93.94 162 ASN A C 1
ATOM 1322 O O . ASN A 1 162 ? 10.357 -1.315 9.767 1.00 93.94 162 ASN A O 1
ATOM 1326 N N . GLY A 1 163 ? 11.496 -2.597 11.203 1.00 95.50 163 GLY A N 1
ATOM 1327 C CA . GLY A 1 163 ? 11.036 -3.866 10.646 1.00 95.50 163 GLY A CA 1
ATOM 1328 C C . GLY A 1 163 ? 9.539 -4.082 10.870 1.00 95.50 163 GLY A C 1
ATOM 1329 O O . GLY A 1 163 ? 8.842 -4.486 9.943 1.00 95.50 163 GLY A O 1
ATOM 1330 N N . GLN A 1 164 ? 9.042 -3.758 12.067 1.00 96.44 164 GLN A N 1
ATOM 1331 C CA . GLN A 1 164 ? 7.615 -3.813 12.391 1.00 96.44 164 GLN A CA 1
ATOM 1332 C C . GLN A 1 164 ? 6.810 -2.804 11.562 1.00 96.44 164 GLN A C 1
ATOM 1334 O O . GLN A 1 164 ? 5.800 -3.176 10.969 1.00 96.44 164 GLN A O 1
ATOM 1339 N N . ASP A 1 165 ? 7.282 -1.560 11.471 1.00 95.94 165 ASP A N 1
ATOM 1340 C CA . ASP A 1 165 ? 6.630 -0.512 10.683 1.00 95.94 165 ASP A CA 1
ATOM 1341 C C . ASP A 1 165 ? 6.617 -0.854 9.188 1.00 95.94 165 ASP A C 1
ATOM 1343 O O . ASP A 1 165 ? 5.593 -0.705 8.528 1.00 95.94 165 ASP A O 1
ATOM 1347 N N . SER A 1 166 ? 7.722 -1.379 8.649 1.00 97.00 166 SER A N 1
ATOM 1348 C CA . SER A 1 166 ? 7.780 -1.793 7.244 1.00 97.00 166 SER A CA 1
ATOM 1349 C C . SER A 1 166 ? 6.822 -2.952 6.969 1.00 97.00 166 SER A C 1
ATOM 1351 O O . SER A 1 166 ? 6.093 -2.917 5.984 1.00 97.00 166 SER A O 1
ATOM 1353 N N . ALA A 1 167 ? 6.746 -3.944 7.864 1.00 98.12 167 ALA A N 1
ATOM 1354 C CA . ALA A 1 167 ? 5.788 -5.045 7.745 1.00 98.12 167 ALA A CA 1
ATOM 1355 C C . ALA A 1 167 ? 4.328 -4.565 7.818 1.00 98.12 167 ALA A C 1
ATOM 1357 O O . ALA A 1 167 ? 3.481 -5.053 7.075 1.00 98.12 167 ALA A O 1
ATOM 1358 N N . MET A 1 168 ? 4.032 -3.580 8.669 1.00 98.12 168 MET A N 1
ATOM 1359 C CA . MET A 1 168 ? 2.712 -2.949 8.737 1.00 98.12 168 MET A CA 1
ATOM 1360 C C . MET A 1 168 ? 2.349 -2.267 7.414 1.00 98.12 168 MET A C 1
ATOM 1362 O O . MET A 1 168 ? 1.248 -2.468 6.907 1.00 98.12 168 MET A O 1
ATOM 1366 N N . VAL A 1 169 ? 3.277 -1.499 6.835 1.00 98.06 169 VAL A N 1
ATOM 1367 C CA . VAL A 1 169 ? 3.062 -0.852 5.534 1.00 98.06 169 VAL A CA 1
ATOM 1368 C C . VAL A 1 169 ? 2.886 -1.888 4.423 1.00 98.06 169 VAL A C 1
ATOM 1370 O O . VAL A 1 169 ? 2.001 -1.717 3.594 1.00 98.06 169 VAL A O 1
ATOM 1373 N N . GLN A 1 170 ? 3.646 -2.986 4.427 1.00 98.19 170 GLN A N 1
ATOM 1374 C CA . GLN A 1 170 ? 3.469 -4.075 3.457 1.00 98.19 170 GLN A CA 1
ATOM 1375 C C . GLN A 1 170 ? 2.056 -4.660 3.505 1.00 98.19 170 GLN A C 1
ATOM 1377 O O . GLN A 1 170 ? 1.389 -4.726 2.480 1.00 98.19 170 GLN A O 1
ATOM 1382 N N . LEU A 1 171 ? 1.559 -5.007 4.695 1.00 98.44 171 LEU A N 1
ATOM 1383 C CA . LEU A 1 171 ? 0.213 -5.567 4.853 1.00 98.44 171 LEU A CA 1
ATOM 1384 C C . LEU A 1 171 ? -0.888 -4.577 4.439 1.00 98.44 171 LEU A C 1
ATOM 1386 O O . LEU A 1 171 ? -1.913 -4.979 3.891 1.00 98.44 171 LEU A O 1
ATOM 1390 N N . LEU A 1 172 ? -0.678 -3.281 4.681 1.00 98.56 172 LEU A N 1
ATOM 1391 C CA . LEU A 1 172 ? -1.567 -2.221 4.204 1.00 98.56 172 LEU A CA 1
ATOM 1392 C C . LEU A 1 172 ? -1.573 -2.126 2.674 1.00 98.56 172 LEU A C 1
ATOM 1394 O O . LEU A 1 172 ? -2.636 -2.029 2.070 1.00 98.56 172 LEU A O 1
ATOM 1398 N N . LEU A 1 173 ? -0.399 -2.180 2.046 1.00 98.31 173 LEU A N 1
ATOM 1399 C CA . LEU A 1 173 ? -0.268 -2.156 0.592 1.00 98.31 173 LEU A CA 1
ATOM 1400 C C . LEU A 1 173 ? -0.859 -3.415 -0.056 1.00 98.31 173 LEU A C 1
ATOM 1402 O O . LEU A 1 173 ? -1.541 -3.313 -1.070 1.00 98.31 173 LEU A O 1
ATOM 1406 N N . GLU A 1 174 ? -0.685 -4.588 0.549 1.00 97.44 174 GLU A N 1
ATOM 1407 C CA . GLU A 1 174 ? -1.348 -5.820 0.109 1.00 97.44 174 GLU A CA 1
ATOM 1408 C C . GLU A 1 174 ? -2.877 -5.694 0.150 1.00 97.44 174 GLU A C 1
ATOM 1410 O O . GLU A 1 174 ? -3.562 -6.184 -0.746 1.00 97.44 174 GLU A O 1
ATOM 1415 N N . ALA A 1 175 ? -3.427 -4.982 1.139 1.00 96.94 175 ALA A N 1
ATOM 1416 C CA . ALA A 1 175 ? -4.861 -4.717 1.207 1.00 96.94 175 ALA A CA 1
ATOM 1417 C C . ALA A 1 175 ? -5.364 -3.803 0.071 1.00 96.94 175 ALA A C 1
ATOM 1419 O O . ALA A 1 175 ? -6.558 -3.822 -0.230 1.00 96.94 175 ALA A O 1
ATOM 1420 N N . CYS A 1 176 ? -4.483 -3.048 -0.592 1.00 97.69 176 CYS A N 1
ATOM 1421 C CA . CYS A 1 176 ? -4.819 -2.220 -1.754 1.00 97.69 176 CYS A CA 1
ATOM 1422 C C . CYS A 1 176 ? -4.932 -3.009 -3.067 1.00 97.69 176 CYS A C 1
ATOM 1424 O O . CYS A 1 176 ? -5.377 -2.434 -4.063 1.00 97.69 176 CYS A O 1
ATOM 1426 N N . ILE A 1 177 ? -4.530 -4.286 -3.101 1.00 95.94 177 ILE A N 1
ATOM 1427 C CA . ILE A 1 177 ? -4.597 -5.102 -4.319 1.00 95.94 177 ILE A CA 1
ATOM 1428 C C . ILE A 1 177 ? -6.076 -5.335 -4.689 1.00 95.94 177 ILE A C 1
ATOM 1430 O O . ILE A 1 177 ? -6.854 -5.740 -3.815 1.00 95.94 177 ILE A O 1
ATOM 1434 N N . PRO A 1 178 ? -6.484 -5.080 -5.950 1.00 94.56 178 PRO A N 1
ATOM 1435 C CA . PRO A 1 178 ? -7.842 -5.348 -6.409 1.00 94.56 178 PRO A CA 1
ATOM 1436 C C . PRO A 1 178 ? -8.200 -6.831 -6.294 1.00 94.56 178 PRO A C 1
ATOM 1438 O O . PRO A 1 178 ? -7.408 -7.715 -6.614 1.00 94.56 178 PRO A O 1
ATOM 1441 N N . THR A 1 179 ? -9.428 -7.102 -5.881 1.00 93.19 179 THR A N 1
ATOM 1442 C CA . THR A 1 179 ? -10.035 -8.432 -5.849 1.00 93.19 179 THR A CA 1
ATOM 1443 C C . THR A 1 179 ? -11.149 -8.524 -6.888 1.00 93.19 179 THR A C 1
ATOM 1445 O O . THR A 1 179 ? -11.624 -7.513 -7.400 1.00 93.19 179 THR A O 1
ATOM 1448 N N . GLU A 1 180 ? -11.616 -9.736 -7.187 1.00 90.88 180 GLU A N 1
ATOM 1449 C CA . GLU A 1 180 ? -12.722 -9.928 -8.136 1.00 90.88 180 GLU A CA 1
ATOM 1450 C C . GLU A 1 180 ? -14.010 -9.203 -7.708 1.00 90.88 180 GLU A C 1
ATOM 1452 O O . GLU A 1 180 ? -14.732 -8.702 -8.564 1.00 90.88 180 GLU A O 1
ATOM 1457 N N . ALA A 1 181 ? -14.258 -9.077 -6.399 1.00 88.00 181 ALA A N 1
ATOM 1458 C CA . ALA A 1 181 ? -15.405 -8.345 -5.859 1.00 88.00 181 ALA A CA 1
ATOM 1459 C C . ALA A 1 181 ? -15.312 -6.825 -6.097 1.00 88.00 181 ALA A C 1
ATOM 1461 O O . ALA A 1 181 ? -16.330 -6.152 -6.222 1.00 88.00 181 ALA A O 1
ATOM 1462 N N . ASP A 1 182 ? -14.099 -6.279 -6.226 1.00 92.00 182 ASP A N 1
ATOM 1463 C CA . ASP A 1 182 ? -13.894 -4.840 -6.434 1.00 92.00 182 ASP A CA 1
ATOM 1464 C C . ASP A 1 182 ? -14.310 -4.383 -7.840 1.00 92.00 182 ASP A C 1
ATOM 1466 O O . ASP A 1 182 ? -14.479 -3.188 -8.080 1.00 92.00 182 ASP A O 1
ATOM 1470 N N . LYS A 1 183 ? -14.532 -5.323 -8.771 1.00 88.88 183 LYS A N 1
ATOM 1471 C CA . LYS A 1 183 ? -15.075 -5.022 -10.104 1.00 88.88 183 LYS A CA 1
ATOM 1472 C C . LYS A 1 183 ? -16.499 -4.465 -10.038 1.00 88.88 183 LYS A C 1
ATOM 1474 O O . LYS A 1 183 ? -16.897 -3.742 -10.946 1.00 88.88 183 LYS A O 1
ATOM 1479 N N . GLU A 1 184 ? -17.248 -4.789 -8.984 1.00 86.81 184 GLU A N 1
ATOM 1480 C CA . GLU A 1 184 ? -18.615 -4.301 -8.773 1.00 86.81 184 GLU A CA 1
ATOM 1481 C C . GLU A 1 184 ? -18.648 -2.882 -8.182 1.00 86.81 184 GLU A C 1
ATOM 1483 O O . GLU A 1 184 ? -19.602 -2.148 -8.429 1.00 86.81 184 GLU A O 1
ATOM 1488 N N . SER A 1 185 ? -17.604 -2.473 -7.445 1.00 87.75 185 SER A N 1
ATOM 1489 C CA . SER A 1 185 ? -17.474 -1.124 -6.870 1.00 87.75 185 SER A CA 1
ATOM 1490 C C . SER A 1 185 ? -16.031 -0.592 -6.964 1.00 87.75 185 SER A C 1
ATOM 1492 O O . SER A 1 185 ? -15.302 -0.540 -5.964 1.00 87.75 185 SER A O 1
ATOM 1494 N N . PRO A 1 186 ? -15.585 -0.175 -8.164 1.00 90.50 186 PRO A N 1
ATOM 1495 C CA . PRO A 1 186 ? -14.225 0.327 -8.363 1.00 90.50 186 PRO A CA 1
ATOM 1496 C C . PRO A 1 186 ? -13.957 1.642 -7.611 1.00 90.50 186 PRO A C 1
ATOM 1498 O O . PRO A 1 186 ? -12.828 1.893 -7.183 1.00 90.50 186 PRO A O 1
ATOM 1501 N N . ASP A 1 187 ? -14.987 2.469 -7.411 1.00 93.00 187 ASP A N 1
ATOM 1502 C CA . ASP A 1 187 ? -14.864 3.748 -6.705 1.00 93.00 187 ASP A CA 1
ATOM 1503 C C . ASP A 1 187 ? -14.560 3.549 -5.217 1.00 93.00 187 ASP A C 1
ATOM 1505 O O . ASP A 1 187 ? -13.659 4.202 -4.682 1.00 93.00 187 ASP A O 1
ATOM 1509 N N . THR A 1 188 ? -15.221 2.581 -4.572 1.00 92.81 188 THR A N 1
ATOM 1510 C CA . THR A 1 188 ? -14.934 2.217 -3.179 1.00 92.81 188 THR A CA 1
ATOM 1511 C C . THR A 1 188 ? -13.487 1.769 -3.018 1.00 92.81 188 THR A C 1
ATOM 1513 O O . THR A 1 188 ? -12.804 2.237 -2.104 1.00 92.81 188 THR A O 1
ATOM 1516 N N . LEU A 1 189 ? -12.973 0.934 -3.934 1.00 95.38 189 LEU A N 1
ATOM 1517 C CA . LEU A 1 189 ? -11.569 0.515 -3.913 1.00 95.38 189 LEU A CA 1
ATOM 1518 C C . LEU A 1 189 ? -10.622 1.725 -3.986 1.00 95.38 189 LEU A C 1
ATOM 1520 O O . LEU A 1 189 ? -9.668 1.821 -3.213 1.00 95.38 189 LEU A O 1
ATOM 1524 N N . LYS A 1 190 ? -10.896 2.681 -4.877 1.00 96.62 190 LYS A N 1
ATOM 1525 C CA . LYS A 1 190 ? -10.075 3.891 -5.020 1.00 96.62 190 LYS A CA 1
ATOM 1526 C C . LYS A 1 190 ? -10.086 4.746 -3.749 1.00 96.62 190 LYS A C 1
ATOM 1528 O O . LYS A 1 190 ? -9.047 5.285 -3.357 1.00 96.62 190 LYS A O 1
ATOM 1533 N N . ILE A 1 191 ? -11.236 4.861 -3.083 1.00 97.31 191 ILE A N 1
ATOM 1534 C CA . ILE A 1 191 ? -11.371 5.603 -1.823 1.00 97.31 191 ILE A CA 1
ATOM 1535 C C . ILE A 1 191 ? -10.548 4.938 -0.716 1.00 97.31 191 ILE A C 1
ATOM 1537 O O . ILE A 1 191 ? -9.756 5.623 -0.063 1.00 97.31 191 ILE A O 1
ATOM 1541 N N . VAL A 1 192 ? -10.661 3.617 -0.535 1.00 97.25 192 VAL A N 1
ATOM 1542 C CA . VAL A 1 192 ? -9.894 2.903 0.502 1.00 97.25 192 VAL A CA 1
ATOM 1543 C C . VAL A 1 192 ? -8.392 2.899 0.221 1.00 97.25 192 VAL A C 1
ATOM 1545 O O . VAL A 1 192 ? -7.604 3.101 1.145 1.00 97.25 192 VAL A O 1
ATOM 1548 N N . GLN A 1 193 ? -7.980 2.768 -1.044 1.00 98.31 193 GLN A N 1
ATOM 1549 C CA . GLN A 1 193 ? -6.580 2.901 -1.455 1.00 98.31 193 GLN A CA 1
ATOM 1550 C C . GLN A 1 193 ? -6.022 4.271 -1.070 1.00 98.31 193 GLN A C 1
ATOM 1552 O O . GLN A 1 193 ? -4.951 4.358 -0.471 1.00 98.31 193 GLN A O 1
ATOM 1557 N N . ARG A 1 194 ? -6.773 5.346 -1.343 1.00 98.50 194 ARG A N 1
ATOM 1558 C CA . ARG A 1 194 ? -6.383 6.704 -0.955 1.00 98.50 194 ARG A CA 1
ATOM 1559 C C . ARG A 1 194 ? -6.238 6.842 0.561 1.00 98.50 194 ARG A C 1
ATOM 1561 O O . ARG A 1 194 ? -5.242 7.404 1.005 1.00 98.50 194 ARG A O 1
ATOM 1568 N N . LEU A 1 195 ? -7.182 6.322 1.347 1.00 98.56 195 LEU A N 1
ATOM 1569 C CA . LEU A 1 195 ? -7.123 6.365 2.816 1.00 98.56 195 LEU A CA 1
ATOM 1570 C C . LEU A 1 195 ? -5.883 5.637 3.358 1.00 98.56 195 LEU A C 1
ATOM 1572 O O . LEU A 1 195 ? -5.149 6.182 4.185 1.00 98.56 195 LEU A O 1
ATOM 1576 N N . ILE A 1 196 ? -5.603 4.433 2.848 1.00 98.69 196 ILE A N 1
ATOM 1577 C CA . ILE A 1 196 ? -4.417 3.655 3.226 1.00 98.69 196 ILE A CA 1
ATOM 1578 C C . ILE A 1 196 ? -3.138 4.406 2.847 1.00 98.69 196 ILE A C 1
ATOM 1580 O O . ILE A 1 196 ? -2.244 4.573 3.676 1.00 98.69 196 ILE A O 1
ATOM 1584 N N . CYS A 1 197 ? -3.042 4.899 1.614 1.00 98.56 197 CYS A N 1
ATOM 1585 C CA . CYS A 1 197 ? -1.869 5.625 1.139 1.00 98.56 197 CYS A CA 1
ATOM 1586 C C . CYS A 1 197 ? -1.639 6.941 1.898 1.00 98.56 197 CYS A C 1
ATOM 1588 O O . CYS A 1 197 ? -0.490 7.279 2.178 1.00 98.56 197 CYS A O 1
ATOM 1590 N N . GLN A 1 198 ? -2.693 7.651 2.307 1.00 98.06 198 GLN A N 1
ATOM 1591 C CA . GLN A 1 198 ? -2.583 8.831 3.173 1.00 98.06 198 GLN A CA 1
ATOM 1592 C C . GLN A 1 198 ? -2.041 8.477 4.563 1.00 98.06 198 GLN A C 1
ATOM 1594 O O . GLN A 1 198 ? -1.182 9.188 5.089 1.00 98.06 198 GLN A O 1
ATOM 1599 N N . PHE A 1 199 ? -2.476 7.355 5.139 1.00 98.12 199 PHE A N 1
ATOM 1600 C CA . PHE A 1 199 ? -1.909 6.857 6.390 1.00 98.12 199 PHE A CA 1
ATOM 1601 C C . PHE A 1 199 ? -0.421 6.502 6.233 1.00 98.12 199 PHE A C 1
ATOM 1603 O O . PHE A 1 199 ? 0.410 6.956 7.021 1.00 98.12 199 PHE A O 1
ATOM 1610 N N . VAL A 1 200 ? -0.052 5.770 5.174 1.00 97.88 200 VAL A N 1
ATOM 1611 C CA . VAL A 1 200 ? 1.351 5.425 4.871 1.00 97.88 200 VAL A CA 1
ATOM 1612 C C . VAL A 1 200 ? 2.200 6.676 4.620 1.00 97.88 200 VAL A C 1
ATOM 1614 O O . VAL A 1 200 ? 3.331 6.755 5.097 1.00 97.88 200 VAL A O 1
ATOM 1617 N N . HIS A 1 201 ? 1.657 7.683 3.931 1.00 96.69 201 HIS A N 1
ATOM 1618 C CA . HIS A 1 201 ? 2.303 8.984 3.770 1.00 96.69 201 HIS A CA 1
ATOM 1619 C C . HIS A 1 201 ? 2.654 9.602 5.126 1.00 96.69 201 HIS A C 1
ATOM 1621 O O . HIS A 1 201 ? 3.804 10.000 5.321 1.00 96.69 201 HIS A O 1
ATOM 1627 N N . GLY A 1 202 ? 1.696 9.617 6.062 1.00 95.31 202 GLY A N 1
ATOM 1628 C CA . GLY A 1 202 ? 1.906 10.063 7.438 1.00 95.31 202 GLY A CA 1
ATOM 1629 C C . GLY A 1 202 ? 3.057 9.323 8.121 1.00 95.31 202 GLY A C 1
ATOM 1630 O O . GLY A 1 202 ? 3.927 9.958 8.709 1.00 95.31 202 GLY A O 1
ATOM 1631 N N . LEU A 1 203 ? 3.132 7.997 7.963 1.00 94.38 203 LEU A N 1
ATOM 1632 C CA . LEU A 1 203 ? 4.231 7.193 8.510 1.00 94.38 203 LEU A CA 1
ATOM 1633 C C . LEU A 1 203 ? 5.596 7.534 7.896 1.00 94.38 203 LEU A C 1
ATOM 1635 O O . LEU A 1 203 ? 6.604 7.485 8.593 1.00 94.38 203 LEU A O 1
ATOM 1639 N N . PHE A 1 204 ? 5.654 7.869 6.607 1.00 94.25 204 PHE A N 1
ATOM 1640 C CA . PHE A 1 204 ? 6.916 8.216 5.945 1.00 94.25 204 PHE A CA 1
ATOM 1641 C C . PHE A 1 204 ? 7.477 9.571 6.372 1.00 94.25 204 PHE A C 1
ATOM 1643 O O . PHE A 1 204 ? 8.694 9.751 6.332 1.00 94.25 204 PHE A O 1
ATOM 1650 N N . ILE A 1 205 ? 6.611 10.519 6.734 1.00 91.56 205 ILE A N 1
ATOM 1651 C CA . ILE A 1 205 ? 7.022 11.859 7.178 1.00 91.56 205 ILE A CA 1
ATOM 1652 C C . ILE A 1 205 ? 7.186 11.955 8.703 1.00 91.56 205 ILE A C 1
ATOM 1654 O O . ILE A 1 205 ? 7.722 12.945 9.200 1.00 91.56 205 ILE A O 1
ATOM 1658 N N . ASP A 1 206 ? 6.743 10.938 9.447 1.00 85.56 206 ASP A N 1
ATOM 1659 C CA . ASP A 1 206 ? 6.811 10.870 10.908 1.00 85.56 206 ASP A CA 1
ATOM 1660 C C . ASP A 1 206 ? 8.256 10.669 11.403 1.00 85.56 206 ASP A C 1
ATOM 1662 O O . ASP A 1 206 ? 8.748 9.551 11.550 1.00 85.56 206 ASP A O 1
ATOM 1666 N N . GLY A 1 207 ? 8.951 11.781 11.670 1.00 65.88 207 GLY A N 1
ATOM 1667 C CA . GLY A 1 207 ? 10.149 11.853 12.520 1.00 65.88 207 GLY A CA 1
ATOM 1668 C C . GLY A 1 207 ? 11.452 11.256 11.967 1.00 65.88 207 GLY A C 1
ATOM 1669 O O . GLY A 1 207 ? 12.511 11.469 12.567 1.00 65.88 207 GLY A O 1
ATOM 1670 N N . ASP A 1 208 ? 11.416 10.555 10.835 1.00 67.19 208 ASP A N 1
ATOM 1671 C CA . ASP A 1 208 ? 12.593 9.927 10.236 1.00 67.19 208 ASP A CA 1
ATOM 1672 C C . ASP A 1 208 ? 13.359 10.894 9.321 1.00 67.19 208 ASP A C 1
ATOM 1674 O O . ASP A 1 208 ? 12.867 11.354 8.288 1.00 67.19 208 ASP A O 1
ATOM 1678 N N . ARG A 1 209 ? 14.629 11.152 9.664 1.00 68.00 209 ARG A N 1
ATOM 1679 C CA . ARG A 1 209 ? 15.576 11.760 8.719 1.00 68.00 209 ARG A CA 1
ATOM 1680 C C . ARG A 1 209 ? 15.723 10.848 7.496 1.00 68.00 209 ARG A C 1
ATOM 1682 O O . ARG A 1 209 ? 15.782 9.627 7.633 1.00 68.00 209 ARG A O 1
ATOM 1689 N N . ASP A 1 210 ? 15.781 11.458 6.317 1.00 75.62 210 ASP A N 1
ATOM 1690 C CA . ASP A 1 210 ? 16.015 10.794 5.027 1.00 75.62 210 ASP A CA 1
ATOM 1691 C C . ASP A 1 210 ? 14.949 9.762 4.601 1.00 75.62 210 ASP A C 1
ATOM 1693 O O . ASP A 1 210 ? 15.236 8.891 3.779 1.00 75.62 210 ASP A O 1
ATOM 1697 N N . MET A 1 211 ? 13.721 9.846 5.138 1.00 87.81 211 MET A N 1
ATOM 1698 C CA . MET A 1 211 ? 12.618 8.920 4.824 1.00 87.81 211 MET A CA 1
ATOM 1699 C C . MET A 1 211 ? 13.014 7.442 4.970 1.00 87.81 211 MET A C 1
ATOM 1701 O O . MET A 1 211 ? 12.751 6.610 4.094 1.00 87.81 211 MET A O 1
ATOM 1705 N N . LEU A 1 212 ? 13.683 7.108 6.075 1.00 91.56 212 LEU A N 1
ATOM 1706 C CA . LEU A 1 212 ? 14.260 5.783 6.289 1.00 91.56 212 LEU A CA 1
ATOM 1707 C C . LEU A 1 212 ? 13.236 4.652 6.122 1.00 91.56 212 LEU A C 1
ATOM 1709 O O . LEU A 1 212 ? 13.538 3.669 5.445 1.00 91.56 212 LEU A O 1
ATOM 1713 N N . LEU A 1 213 ? 12.032 4.790 6.685 1.00 94.25 213 LEU A N 1
ATOM 1714 C CA . LEU A 1 213 ? 10.970 3.797 6.516 1.00 94.25 213 LEU A CA 1
ATOM 1715 C C . LEU A 1 213 ? 10.599 3.583 5.039 1.00 94.25 213 LEU A C 1
ATOM 1717 O O . LEU A 1 213 ? 10.519 2.440 4.587 1.00 94.25 213 LEU A O 1
ATOM 1721 N N . ALA A 1 214 ? 10.454 4.661 4.262 1.00 95.44 214 ALA A N 1
ATOM 1722 C CA . ALA A 1 214 ? 10.183 4.560 2.830 1.00 95.44 214 ALA A CA 1
ATOM 1723 C C . ALA A 1 214 ? 11.336 3.859 2.100 1.00 95.44 214 ALA A C 1
ATOM 1725 O O . ALA A 1 214 ? 11.097 2.996 1.257 1.00 95.44 214 ALA A O 1
ATOM 1726 N N . LYS A 1 215 ? 12.589 4.173 2.447 1.00 95.25 215 LYS A N 1
ATOM 1727 C CA . LYS A 1 215 ? 13.757 3.489 1.881 1.00 95.25 215 LYS A CA 1
ATOM 1728 C C . LYS A 1 215 ? 13.738 1.992 2.196 1.00 95.25 215 LYS A C 1
ATOM 1730 O O . LYS A 1 215 ? 13.926 1.186 1.291 1.00 95.25 215 LYS A O 1
ATOM 1735 N N . ILE A 1 216 ? 13.479 1.607 3.447 1.00 95.25 216 ILE A N 1
ATOM 1736 C CA . ILE A 1 216 ? 13.402 0.196 3.855 1.00 95.25 216 ILE A CA 1
ATOM 1737 C C . ILE A 1 216 ? 12.328 -0.534 3.046 1.00 95.25 216 ILE A C 1
ATOM 1739 O O . ILE A 1 216 ? 12.630 -1.573 2.461 1.00 95.25 216 ILE A O 1
ATOM 1743 N N . LEU A 1 217 ? 11.124 0.034 2.947 1.00 96.44 217 LEU A N 1
ATOM 1744 C CA . LEU A 1 217 ? 10.019 -0.558 2.198 1.00 96.44 217 LEU A CA 1
ATOM 1745 C C . LEU A 1 217 ? 10.382 -0.792 0.725 1.00 96.44 217 LEU A C 1
ATOM 1747 O O . LEU A 1 217 ? 10.256 -1.904 0.223 1.00 96.44 217 LEU A O 1
ATOM 1751 N N . HIS A 1 218 ? 10.892 0.226 0.028 1.00 97.00 218 HIS A N 1
ATOM 1752 C CA . HIS A 1 218 ? 11.210 0.106 -1.400 1.00 97.00 218 HIS A CA 1
ATOM 1753 C C . HIS A 1 218 ? 12.405 -0.828 -1.667 1.00 97.00 218 HIS A C 1
ATOM 1755 O O . HIS A 1 218 ? 12.481 -1.438 -2.729 1.00 97.00 218 HIS A O 1
ATOM 1761 N N . PHE A 1 219 ? 13.313 -1.008 -0.700 1.00 96.94 219 PHE A N 1
ATOM 1762 C CA . PHE A 1 219 ? 14.378 -2.018 -0.780 1.00 96.94 219 PHE A CA 1
ATOM 1763 C C . PHE A 1 219 ? 13.903 -3.433 -0.425 1.00 96.94 219 PHE A C 1
ATOM 1765 O O . PHE A 1 219 ? 14.567 -4.407 -0.804 1.00 96.94 219 PHE A O 1
ATOM 1772 N N . GLN A 1 220 ? 12.796 -3.558 0.312 1.00 96.62 220 GLN A N 1
ATOM 1773 C CA . GLN A 1 220 ? 12.074 -4.815 0.516 1.00 96.62 220 GLN A CA 1
ATOM 1774 C C . GLN A 1 220 ? 11.182 -5.163 -0.679 1.00 96.62 220 GLN A C 1
ATOM 1776 O O . GLN A 1 220 ? 10.946 -6.347 -0.896 1.00 96.62 220 GLN A O 1
ATOM 1781 N N . THR A 1 221 ? 10.802 -4.166 -1.489 1.00 97.44 221 THR A N 1
ATOM 1782 C CA . THR A 1 221 ? 9.886 -4.257 -2.642 1.00 97.44 221 THR A CA 1
ATOM 1783 C C . THR A 1 221 ? 8.469 -4.674 -2.249 1.00 97.44 221 THR A C 1
ATOM 1785 O O . THR A 1 221 ? 8.240 -5.192 -1.162 1.00 97.44 221 THR A O 1
ATOM 1788 N N . TYR A 1 222 ? 7.509 -4.425 -3.129 1.00 97.38 222 TYR A N 1
ATOM 1789 C CA . TYR A 1 222 ? 6.117 -4.868 -3.021 1.00 97.38 222 TYR A CA 1
ATOM 1790 C C . TYR A 1 222 ? 5.596 -5.179 -4.430 1.00 97.38 222 TYR A C 1
ATOM 1792 O O . TYR A 1 222 ? 6.331 -4.995 -5.405 1.00 97.38 222 TYR A O 1
ATOM 1800 N N . SER A 1 223 ? 4.357 -5.670 -4.555 1.00 96.38 223 SER A N 1
ATOM 1801 C CA . SER A 1 223 ? 3.776 -5.980 -5.870 1.00 96.38 223 SER A CA 1
ATOM 1802 C C . SER A 1 223 ? 3.867 -4.773 -6.809 1.00 96.38 223 SER A C 1
ATOM 1804 O O . SER A 1 223 ? 3.405 -3.683 -6.471 1.00 96.38 223 SER A O 1
ATOM 1806 N N . ILE A 1 224 ? 4.442 -4.964 -8.000 1.00 95.62 224 ILE A N 1
ATOM 1807 C CA . ILE A 1 224 ? 4.600 -3.895 -9.000 1.00 95.62 224 ILE A CA 1
ATOM 1808 C C . ILE A 1 224 ? 3.251 -3.328 -9.466 1.00 95.62 224 ILE A C 1
ATOM 1810 O O . ILE A 1 224 ? 3.181 -2.173 -9.870 1.00 95.62 224 ILE A O 1
ATOM 1814 N N . GLU A 1 225 ? 2.173 -4.103 -9.335 1.00 95.62 225 GLU A N 1
ATOM 1815 C CA . GLU A 1 225 ? 0.797 -3.687 -9.639 1.00 95.62 225 GLU A CA 1
ATOM 1816 C C . GLU A 1 225 ? 0.314 -2.544 -8.735 1.00 95.62 225 GLU A C 1
ATOM 1818 O O . GLU A 1 225 ? -0.597 -1.804 -9.095 1.00 95.62 225 GLU A O 1
ATOM 1823 N N . LEU A 1 226 ? 0.943 -2.368 -7.569 1.00 97.50 226 LEU A N 1
ATOM 1824 C CA . LEU A 1 226 ? 0.634 -1.290 -6.635 1.00 97.50 226 LEU A CA 1
ATOM 1825 C C . LEU A 1 226 ? 1.384 0.004 -6.954 1.00 97.50 226 LEU A C 1
ATOM 1827 O O . LEU A 1 226 ? 1.047 1.033 -6.374 1.00 97.50 226 LEU A O 1
ATOM 1831 N N . LEU A 1 227 ? 2.377 -0.004 -7.855 1.00 97.50 227 LEU A N 1
ATOM 1832 C CA . LEU A 1 227 ? 3.156 1.196 -8.179 1.00 97.50 227 LEU A CA 1
ATOM 1833 C C . LEU A 1 227 ? 2.280 2.374 -8.634 1.00 97.50 227 LEU A C 1
ATOM 1835 O O . LEU A 1 227 ? 2.480 3.457 -8.083 1.00 97.50 227 LEU A O 1
ATOM 1839 N N . PRO A 1 228 ? 1.283 2.208 -9.530 1.00 96.62 228 PRO A N 1
ATOM 1840 C CA . PRO A 1 228 ? 0.406 3.312 -9.914 1.00 96.62 228 PRO A CA 1
ATOM 1841 C C . PRO A 1 228 ? -0.351 3.897 -8.718 1.00 96.62 228 PRO A C 1
ATOM 1843 O O . PRO A 1 228 ? -0.399 5.109 -8.553 1.00 96.62 228 PRO A O 1
ATOM 1846 N N . VAL A 1 229 ? -0.882 3.040 -7.840 1.00 97.44 229 VAL A N 1
ATOM 1847 C CA . VAL A 1 229 ? -1.645 3.444 -6.646 1.00 97.44 229 VAL A CA 1
ATOM 1848 C C . VAL A 1 229 ? -0.749 4.170 -5.642 1.00 97.44 229 VAL A C 1
ATOM 1850 O O . VAL A 1 229 ? -1.099 5.235 -5.137 1.00 97.44 229 VAL A O 1
ATOM 1853 N N . VAL A 1 230 ? 0.425 3.602 -5.365 1.00 97.88 230 VAL A N 1
ATOM 1854 C CA . VAL A 1 230 ? 1.391 4.127 -4.399 1.00 97.88 230 VAL A CA 1
ATOM 1855 C C . VAL A 1 230 ? 1.935 5.472 -4.866 1.00 97.88 230 VAL A C 1
ATOM 1857 O O . VAL A 1 230 ? 1.897 6.436 -4.101 1.00 97.88 230 VAL A O 1
ATOM 1860 N N . VAL A 1 231 ? 2.377 5.560 -6.123 1.00 97.62 231 VAL A N 1
ATOM 1861 C CA . VAL A 1 231 ? 2.862 6.810 -6.718 1.00 97.62 231 VAL A CA 1
ATOM 1862 C C . VAL A 1 231 ? 1.752 7.850 -6.754 1.00 97.62 231 VAL A C 1
ATOM 1864 O O . VAL A 1 231 ? 2.012 9.003 -6.413 1.00 97.62 231 VAL A O 1
ATOM 1867 N N . GLU A 1 232 ? 0.513 7.466 -7.071 1.00 96.81 232 GLU A N 1
ATOM 1868 C CA . GLU A 1 232 ? -0.611 8.397 -7.151 1.00 96.81 232 GLU A CA 1
ATOM 1869 C C . GLU A 1 232 ? -1.041 8.959 -5.787 1.00 96.81 232 GLU A C 1
ATOM 1871 O O . GLU A 1 232 ? -1.214 10.170 -5.640 1.00 96.81 232 GLU A O 1
ATOM 1876 N N . PHE A 1 233 ? -1.167 8.121 -4.760 1.00 97.94 233 PHE A N 1
ATOM 1877 C CA . PHE A 1 233 ? -1.805 8.534 -3.508 1.00 97.94 233 PHE A CA 1
ATOM 1878 C C . PHE A 1 233 ? -0.857 8.802 -2.337 1.00 97.94 233 PHE A C 1
ATOM 1880 O O . PHE A 1 233 ? -1.337 9.231 -1.289 1.00 97.94 233 PHE A O 1
ATOM 1887 N N . ILE A 1 234 ? 0.459 8.595 -2.473 1.00 97.50 234 ILE A N 1
ATOM 1888 C CA . ILE A 1 234 ? 1.444 8.938 -1.431 1.00 97.50 234 ILE A CA 1
ATOM 1889 C C . ILE A 1 234 ? 2.253 10.179 -1.856 1.00 97.50 234 ILE A C 1
ATOM 1891 O O . ILE A 1 234 ? 3.240 10.056 -2.584 1.00 97.50 234 ILE A O 1
ATOM 1895 N N . PRO A 1 235 ? 1.913 11.389 -1.366 1.00 93.00 235 PRO A N 1
ATOM 1896 C CA . PRO A 1 235 ? 2.554 12.625 -1.815 1.00 93.00 235 PRO A CA 1
ATOM 1897 C C . PRO A 1 235 ? 4.053 12.714 -1.525 1.00 93.00 235 PRO A C 1
ATOM 1899 O O . PRO A 1 235 ? 4.778 13.344 -2.283 1.00 93.00 235 PRO A O 1
ATOM 1902 N N . SER A 1 236 ? 4.543 12.095 -0.446 1.00 93.06 236 SER A N 1
ATOM 1903 C CA . SER A 1 236 ? 5.955 12.190 -0.031 1.00 93.06 236 SER A CA 1
ATOM 1904 C C . SER A 1 236 ? 6.928 11.411 -0.920 1.00 93.06 236 SER A C 1
ATOM 1906 O O . SER A 1 236 ? 8.139 11.514 -0.728 1.00 93.06 236 SER A O 1
ATOM 1908 N N . LEU A 1 237 ? 6.448 10.649 -1.908 1.00 93.81 237 LEU A N 1
ATOM 1909 C CA . LEU A 1 237 ? 7.313 9.814 -2.744 1.00 93.81 237 LEU A CA 1
ATOM 1910 C C . LEU A 1 237 ? 8.262 10.592 -3.658 1.00 93.81 237 LEU A C 1
ATOM 1912 O O . LEU A 1 237 ? 9.235 10.009 -4.126 1.00 93.81 237 LEU A O 1
ATOM 1916 N N . PHE A 1 238 ? 8.083 11.900 -3.856 1.00 89.50 238 PHE A N 1
ATOM 1917 C CA . PHE A 1 238 ? 9.071 12.705 -4.588 1.00 89.50 238 PHE A CA 1
ATOM 1918 C C . PHE A 1 238 ? 10.492 12.589 -3.986 1.00 89.50 238 PHE A C 1
ATOM 1920 O O . PHE A 1 238 ? 11.500 12.682 -4.685 1.00 89.50 238 PHE A O 1
ATOM 1927 N N . ALA A 1 239 ? 10.624 12.344 -2.681 1.00 89.69 239 ALA A N 1
ATOM 1928 C CA . ALA A 1 239 ? 11.937 12.201 -2.053 1.00 89.69 239 ALA A CA 1
ATOM 1929 C C . ALA A 1 239 ? 12.526 10.777 -2.167 1.00 89.69 239 ALA A C 1
ATOM 1931 O O . ALA A 1 239 ? 13.731 10.599 -1.971 1.00 89.69 239 ALA A O 1
ATOM 1932 N N . VAL A 1 240 ? 11.731 9.777 -2.579 1.00 91.44 240 VAL A N 1
ATOM 1933 C CA . VAL A 1 240 ? 12.192 8.397 -2.841 1.00 91.44 240 VAL A CA 1
ATOM 1934 C C . VAL A 1 240 ? 13.174 8.333 -4.007 1.00 91.44 240 VAL A C 1
ATOM 1936 O O . VAL A 1 240 ? 14.102 7.519 -4.008 1.00 91.44 240 VAL A O 1
ATOM 1939 N N . PHE A 1 241 ? 13.037 9.248 -4.965 1.00 93.44 241 PHE A N 1
ATOM 1940 C CA . PHE A 1 241 ? 13.880 9.281 -6.153 1.00 93.44 241 PHE A CA 1
ATOM 1941 C C . PHE A 1 241 ? 15.385 9.397 -5.827 1.00 93.44 241 PHE A C 1
ATOM 1943 O O . PHE A 1 241 ? 16.228 8.830 -6.523 1.00 93.44 241 PHE A O 1
ATOM 1950 N N . ASN A 1 242 ? 15.728 10.026 -4.696 1.00 92.12 242 ASN A N 1
ATOM 1951 C CA . ASN A 1 242 ? 17.106 10.208 -4.230 1.00 92.12 242 ASN A CA 1
ATOM 1952 C C . ASN A 1 242 ? 17.873 8.890 -4.021 1.00 92.12 242 ASN A C 1
ATOM 1954 O O . ASN A 1 242 ? 19.093 8.858 -4.188 1.00 92.12 242 ASN A O 1
ATOM 1958 N N . PHE A 1 243 ? 17.190 7.797 -3.663 1.00 94.12 243 PHE A N 1
ATOM 1959 C CA . PHE A 1 243 ? 17.828 6.497 -3.429 1.00 94.12 243 PHE A CA 1
ATOM 1960 C C . PHE A 1 243 ? 17.618 5.485 -4.566 1.00 94.12 243 PHE A C 1
ATOM 1962 O O . PHE A 1 243 ? 18.111 4.358 -4.470 1.00 94.12 243 PHE A O 1
ATOM 1969 N N . ILE A 1 244 ? 16.967 5.867 -5.672 1.00 96.50 244 ILE A N 1
ATOM 1970 C CA . ILE A 1 244 ? 16.814 5.010 -6.862 1.00 96.50 244 ILE A CA 1
ATOM 1971 C C . ILE A 1 244 ? 18.168 4.514 -7.391 1.00 96.50 244 ILE A C 1
ATOM 1973 O O . ILE A 1 244 ? 18.303 3.307 -7.602 1.00 96.50 244 ILE A O 1
ATOM 1977 N N . PRO A 1 245 ? 19.223 5.348 -7.531 1.00 96.38 245 PRO A N 1
ATOM 1978 C CA . PRO A 1 245 ? 20.520 4.853 -7.993 1.00 96.38 245 PRO A CA 1
ATOM 1979 C C . PRO A 1 245 ? 21.118 3.761 -7.098 1.00 96.38 245 PRO A C 1
ATOM 1981 O O . PRO A 1 245 ? 21.871 2.915 -7.580 1.00 96.38 245 PRO A O 1
ATOM 1984 N N . GLU A 1 246 ? 20.832 3.787 -5.794 1.00 96.88 246 GLU A N 1
ATOM 1985 C CA . GLU A 1 246 ? 21.268 2.766 -4.835 1.00 96.88 246 GLU A CA 1
ATOM 1986 C C . GLU A 1 246 ? 20.432 1.484 -4.961 1.00 96.88 246 GLU A C 1
ATOM 1988 O O . GLU A 1 246 ? 20.987 0.382 -4.936 1.00 96.88 246 GLU A O 1
ATOM 1993 N N . LEU A 1 247 ? 19.121 1.616 -5.178 1.00 96.88 247 LEU A N 1
ATOM 1994 C CA . LEU A 1 247 ? 18.214 0.494 -5.419 1.00 96.88 247 LEU A CA 1
ATOM 1995 C C . LEU A 1 247 ? 18.568 -0.258 -6.716 1.00 96.88 247 LEU A C 1
ATOM 1997 O O . LEU A 1 247 ? 18.671 -1.482 -6.721 1.00 96.88 247 LEU A O 1
ATOM 2001 N N . LEU A 1 248 ? 18.890 0.460 -7.795 1.00 96.81 248 LEU A N 1
ATOM 2002 C CA . LEU A 1 248 ? 19.328 -0.130 -9.071 1.00 96.81 248 LEU A CA 1
ATOM 2003 C C . LEU A 1 248 ? 20.698 -0.827 -8.992 1.00 96.81 248 LEU A C 1
ATOM 2005 O O . LEU A 1 248 ? 21.074 -1.598 -9.880 1.00 96.81 248 LEU A O 1
ATOM 2009 N N . ARG A 1 249 ? 21.477 -0.551 -7.942 1.00 95.88 249 ARG A N 1
ATOM 2010 C CA . ARG A 1 249 ? 22.759 -1.212 -7.668 1.00 95.88 249 ARG A CA 1
ATOM 2011 C C . ARG A 1 249 ? 22.610 -2.505 -6.863 1.00 95.88 249 ARG A C 1
ATOM 2013 O O . ARG A 1 249 ? 23.610 -3.203 -6.707 1.00 95.88 249 ARG A O 1
ATOM 2020 N N . GLN A 1 250 ? 21.408 -2.847 -6.394 1.00 96.44 250 GLN A N 1
ATOM 2021 C CA . GLN A 1 250 ? 21.168 -4.112 -5.699 1.00 96.44 250 GLN A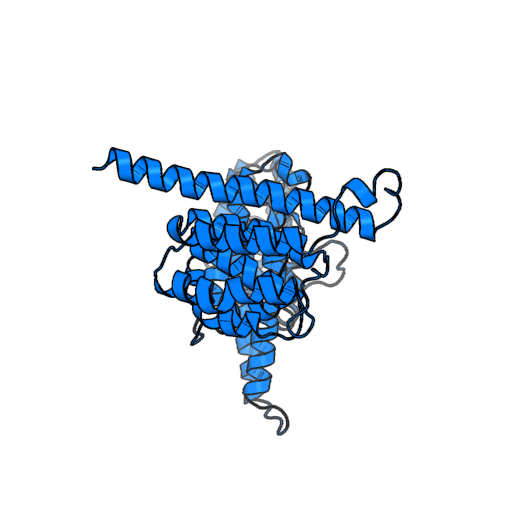 CA 1
ATOM 2022 C C . GLN A 1 250 ? 21.521 -5.309 -6.595 1.00 96.44 250 GLN A C 1
ATOM 2024 O O . GLN A 1 250 ? 21.269 -5.258 -7.797 1.00 96.44 250 GLN A O 1
ATOM 2029 N N . PRO A 1 251 ? 22.101 -6.393 -6.052 1.00 94.12 251 PRO A N 1
ATOM 2030 C CA . PRO A 1 251 ? 22.499 -7.550 -6.853 1.00 94.12 251 PRO A CA 1
ATOM 2031 C C . PRO A 1 251 ? 21.302 -8.358 -7.373 1.00 94.12 251 PRO A C 1
ATOM 2033 O O . PRO A 1 251 ? 21.431 -9.035 -8.388 1.00 94.12 251 PRO A O 1
ATOM 2036 N N . GLN A 1 252 ? 20.145 -8.284 -6.706 1.00 94.69 252 GLN A N 1
ATOM 2037 C CA . GLN A 1 252 ? 18.943 -9.014 -7.103 1.00 94.69 252 GLN A CA 1
ATOM 2038 C C . GLN A 1 252 ? 18.251 -8.329 -8.295 1.00 94.69 252 GLN A C 1
ATOM 2040 O O . GLN A 1 252 ? 17.934 -7.140 -8.192 1.00 94.69 252 GLN A O 1
ATOM 2045 N N . PRO A 1 253 ? 17.970 -9.050 -9.396 1.00 91.94 253 PRO A N 1
ATOM 2046 C CA . PRO A 1 253 ? 17.310 -8.478 -10.568 1.00 91.94 253 PRO A CA 1
ATOM 2047 C C . PRO A 1 253 ? 15.890 -7.989 -10.259 1.00 91.94 253 PRO A C 1
ATOM 2049 O O . PRO A 1 253 ? 15.530 -6.915 -10.725 1.00 91.94 253 PRO A O 1
ATOM 2052 N N . ASP A 1 254 ? 15.137 -8.676 -9.392 1.00 94.62 254 ASP A N 1
ATOM 2053 C CA . ASP A 1 254 ? 13.776 -8.262 -9.003 1.00 94.62 254 ASP A CA 1
ATOM 2054 C C . ASP A 1 254 ? 13.753 -6.840 -8.417 1.00 94.62 254 ASP A C 1
ATOM 2056 O O . ASP A 1 254 ? 12.899 -6.022 -8.748 1.00 94.62 254 ASP A O 1
ATOM 2060 N N . LYS A 1 255 ? 14.756 -6.501 -7.594 1.00 97.00 255 LYS A N 1
ATOM 2061 C CA . LYS A 1 255 ? 14.892 -5.160 -7.004 1.00 97.00 255 LYS A CA 1
ATOM 2062 C C . LYS A 1 255 ? 15.276 -4.107 -8.034 1.00 97.00 255 LYS A C 1
ATOM 2064 O O . LYS A 1 255 ? 14.851 -2.960 -7.924 1.00 97.00 255 LYS A O 1
ATOM 2069 N N . GLN A 1 256 ? 16.086 -4.484 -9.024 1.00 96.44 256 GLN A N 1
ATOM 2070 C CA . GLN A 1 256 ? 16.444 -3.594 -10.128 1.00 96.44 256 GLN A CA 1
ATOM 2071 C C . GLN A 1 256 ? 15.212 -3.300 -10.986 1.00 96.44 256 GLN A C 1
ATOM 2073 O O . GLN A 1 256 ? 14.958 -2.139 -11.282 1.00 96.44 256 GLN A O 1
ATOM 2078 N N . VAL A 1 257 ? 14.429 -4.327 -11.323 1.00 97.06 257 VAL A N 1
ATOM 2079 C CA . VAL A 1 257 ? 13.167 -4.210 -12.069 1.00 97.06 257 VAL A CA 1
ATOM 2080 C C . VAL A 1 257 ? 12.188 -3.305 -11.333 1.00 97.06 257 VAL A C 1
ATOM 2082 O O . VAL A 1 257 ? 11.739 -2.310 -11.896 1.00 97.06 257 VAL A O 1
ATOM 2085 N N . PHE A 1 258 ? 11.940 -3.586 -10.052 1.00 98.38 258 PHE A N 1
ATOM 2086 C CA . PHE A 1 258 ? 11.097 -2.753 -9.202 1.00 98.38 258 PHE A CA 1
ATOM 2087 C C . PHE A 1 258 ? 11.587 -1.296 -9.170 1.00 98.38 258 PHE A C 1
ATOM 2089 O O . PHE A 1 258 ? 10.798 -0.372 -9.351 1.00 98.38 258 PHE A O 1
ATOM 2096 N N . GLY A 1 259 ? 12.897 -1.079 -9.005 1.00 98.00 259 GLY A N 1
ATOM 2097 C CA . GLY A 1 259 ? 13.494 0.255 -8.995 1.00 98.00 259 GLY A CA 1
ATOM 2098 C C . GLY A 1 259 ? 13.354 1.009 -10.320 1.00 98.00 259 GLY A C 1
ATOM 2099 O O . GLY A 1 259 ? 13.127 2.216 -10.294 1.00 98.00 259 GLY A O 1
ATOM 2100 N N . ILE A 1 260 ? 13.457 0.324 -11.466 1.00 98.25 260 ILE A N 1
ATOM 2101 C CA . ILE A 1 260 ? 13.229 0.941 -12.781 1.00 98.25 260 ILE A CA 1
ATOM 2102 C C . ILE A 1 260 ? 11.767 1.364 -12.907 1.00 98.25 260 ILE A C 1
ATOM 2104 O O . ILE A 1 260 ? 11.506 2.519 -13.230 1.00 98.25 260 ILE A O 1
ATOM 2108 N N . LEU A 1 261 ? 10.828 0.456 -12.631 1.00 98.31 261 LEU A N 1
ATOM 2109 C CA . LEU A 1 261 ? 9.395 0.720 -12.778 1.00 98.31 261 LEU A CA 1
ATOM 2110 C C . LEU A 1 261 ? 8.929 1.853 -11.860 1.00 98.31 261 LEU A C 1
ATOM 2112 O O . LEU A 1 261 ? 8.266 2.783 -12.314 1.00 98.31 261 LEU A O 1
ATOM 2116 N N . LEU A 1 262 ? 9.351 1.830 -10.593 1.00 98.31 262 LEU A N 1
ATOM 2117 C CA . LEU A 1 262 ? 9.091 2.909 -9.643 1.00 98.31 262 LEU A CA 1
ATOM 2118 C C . LEU A 1 262 ? 9.605 4.253 -10.164 1.00 98.31 262 LEU A C 1
ATOM 2120 O O . LEU A 1 262 ? 8.889 5.249 -10.119 1.00 98.31 262 LEU A O 1
ATOM 2124 N N . ALA A 1 263 ? 10.837 4.288 -10.669 1.00 97.88 263 ALA A N 1
ATOM 2125 C CA . ALA A 1 263 ? 11.423 5.518 -11.176 1.00 97.88 263 ALA A CA 1
ATOM 2126 C C . ALA A 1 263 ? 10.714 6.029 -12.440 1.00 97.88 263 ALA A C 1
ATOM 2128 O O . ALA A 1 263 ? 10.528 7.233 -12.571 1.00 97.88 263 ALA A O 1
ATOM 2129 N N . CYS A 1 264 ? 10.262 5.136 -13.326 1.00 97.88 264 CYS A N 1
ATOM 2130 C CA . CYS A 1 264 ? 9.478 5.506 -14.504 1.00 97.88 264 CYS A CA 1
ATOM 2131 C C . CYS A 1 264 ? 8.150 6.180 -14.117 1.00 97.88 264 CYS A C 1
ATOM 2133 O O . CYS A 1 264 ? 7.849 7.257 -14.627 1.00 97.88 264 CYS A O 1
ATOM 2135 N N . HIS A 1 265 ? 7.406 5.607 -13.164 1.00 97.81 265 HIS A N 1
ATOM 2136 C CA . HIS A 1 265 ? 6.177 6.222 -12.648 1.00 97.81 265 HIS A CA 1
ATOM 2137 C C . HIS A 1 265 ? 6.438 7.554 -11.929 1.00 97.81 265 HIS A C 1
ATOM 2139 O O . HIS A 1 265 ? 5.663 8.497 -12.069 1.00 97.81 265 HIS A O 1
ATOM 214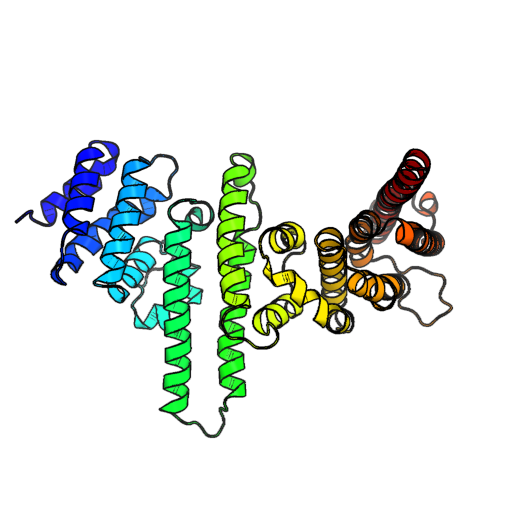5 N N . LEU A 1 266 ? 7.535 7.662 -11.170 1.00 97.31 266 LEU A N 1
ATOM 2146 C CA . LEU A 1 266 ? 7.907 8.915 -10.507 1.00 97.31 266 LEU A CA 1
ATOM 2147 C C . LEU A 1 266 ? 8.275 10.017 -11.502 1.00 97.31 266 LEU A C 1
ATOM 2149 O O . LEU A 1 266 ? 7.934 11.167 -11.252 1.00 97.31 266 LEU A O 1
ATOM 2153 N N . CYS A 1 267 ? 8.942 9.687 -12.609 1.00 97.31 267 CYS A N 1
ATOM 2154 C CA . CYS A 1 267 ? 9.246 10.645 -13.670 1.00 97.31 267 CYS A CA 1
ATOM 2155 C C . CYS A 1 267 ? 7.982 11.178 -14.351 1.00 97.31 267 CYS A C 1
ATOM 2157 O O . CYS A 1 267 ? 7.885 12.379 -14.565 1.00 97.31 267 CYS A O 1
ATOM 2159 N N . GLU A 1 268 ? 7.010 10.313 -14.654 1.00 96.62 268 GLU A N 1
ATOM 2160 C CA . GLU A 1 268 ? 5.723 10.744 -15.222 1.00 96.62 268 GLU A CA 1
ATOM 2161 C C . GLU A 1 268 ? 4.952 11.638 -14.251 1.00 96.62 268 GLU A C 1
ATOM 2163 O O . GLU A 1 268 ? 4.426 12.675 -14.647 1.00 96.62 268 GLU A O 1
ATOM 2168 N N . LYS A 1 269 ? 4.928 11.282 -12.961 1.00 96.38 269 LYS A N 1
ATOM 2169 C CA . LYS A 1 269 ? 4.232 12.086 -11.955 1.00 96.38 269 LYS A CA 1
ATOM 2170 C C . LYS A 1 269 ? 4.946 13.404 -11.628 1.00 96.38 269 LYS A C 1
ATOM 2172 O O . LYS A 1 269 ? 4.292 14.409 -11.355 1.00 96.38 269 LYS A O 1
ATOM 2177 N N . TYR A 1 270 ? 6.276 13.395 -11.610 1.00 95.75 270 TYR A N 1
ATOM 2178 C CA . TYR A 1 270 ? 7.118 14.528 -11.233 1.00 95.75 270 TYR A CA 1
ATOM 2179 C C . TYR A 1 270 ? 8.220 14.737 -12.291 1.00 95.75 270 TYR A C 1
ATOM 2181 O O . TYR A 1 270 ? 9.362 14.311 -12.084 1.00 95.75 270 TYR A O 1
ATOM 2189 N N . PRO A 1 271 ? 7.914 15.401 -13.422 1.00 94.69 271 PRO A N 1
ATOM 2190 C CA . PRO A 1 271 ? 8.852 15.575 -14.531 1.00 94.69 271 PRO A CA 1
ATOM 2191 C C . PRO A 1 271 ? 9.921 16.636 -14.211 1.00 94.69 271 PRO A C 1
ATOM 2193 O O . PRO A 1 271 ? 9.889 17.765 -14.692 1.00 94.69 271 PRO A O 1
ATOM 2196 N N . LEU A 1 272 ? 10.886 16.281 -13.359 1.00 95.06 272 LEU A N 1
ATOM 2197 C CA . LEU A 1 272 ? 11.973 17.162 -12.916 1.00 95.06 272 LEU A CA 1
ATOM 2198 C C . LEU A 1 272 ? 13.271 16.913 -13.704 1.00 95.06 272 LEU A C 1
ATOM 2200 O O . LEU A 1 272 ? 13.568 15.788 -14.099 1.00 95.06 272 LEU A O 1
ATOM 2204 N N . GLU A 1 273 ? 14.109 17.934 -13.890 1.00 93.81 273 GLU A N 1
ATOM 2205 C CA . GLU A 1 273 ? 15.355 17.797 -14.669 1.00 93.81 273 GLU A CA 1
ATOM 2206 C C . GLU A 1 273 ? 16.376 16.848 -14.006 1.00 93.81 273 GLU A C 1
ATOM 2208 O O . GLU A 1 273 ? 17.046 16.050 -14.663 1.00 93.81 273 GLU A O 1
ATOM 2213 N N . ASN A 1 274 ? 16.489 16.878 -12.676 1.00 94.31 274 ASN A N 1
ATOM 2214 C CA . ASN A 1 274 ? 17.347 15.946 -11.937 1.00 94.31 274 ASN A CA 1
ATOM 2215 C C . ASN A 1 274 ? 16.883 14.483 -12.076 1.00 94.31 274 ASN A C 1
ATOM 2217 O O . ASN A 1 274 ? 17.710 13.565 -11.997 1.00 94.31 274 ASN A O 1
ATOM 2221 N N . TYR A 1 275 ? 15.586 14.264 -12.303 1.00 96.50 275 TYR A N 1
ATOM 2222 C CA . TYR A 1 275 ? 15.033 12.938 -12.551 1.00 96.50 275 TYR A CA 1
ATOM 2223 C C . TYR A 1 275 ? 15.417 12.436 -13.935 1.00 96.50 275 TYR A C 1
ATOM 2225 O O . TYR A 1 275 ? 15.937 11.325 -14.045 1.00 96.50 275 TYR A O 1
ATOM 2233 N N . LEU A 1 276 ? 15.300 13.289 -14.957 1.00 96.25 276 LEU A N 1
ATOM 2234 C CA . LEU A 1 276 ? 15.791 12.996 -16.301 1.00 96.25 276 LEU A CA 1
ATOM 2235 C C . LEU A 1 276 ? 17.277 12.612 -16.284 1.00 96.25 276 LEU A C 1
ATOM 2237 O O . LEU A 1 276 ? 17.640 11.538 -16.758 1.00 96.25 276 LEU A O 1
ATOM 2241 N N . ARG A 1 277 ? 18.139 13.408 -15.634 1.00 95.69 277 ARG A N 1
ATOM 2242 C CA . ARG A 1 277 ? 19.579 13.090 -15.522 1.00 95.69 277 ARG A CA 1
ATOM 2243 C C . ARG A 1 277 ? 19.829 11.721 -14.882 1.00 95.69 277 ARG A C 1
ATOM 2245 O O . ARG A 1 277 ? 20.767 11.015 -15.247 1.00 95.69 277 ARG A O 1
ATOM 2252 N N . THR A 1 278 ? 19.011 11.324 -13.913 1.00 95.94 278 THR A N 1
ATOM 2253 C CA . THR A 1 278 ? 19.104 9.995 -13.290 1.00 95.94 278 THR A CA 1
ATOM 2254 C C . THR A 1 278 ? 18.592 8.902 -14.225 1.00 95.94 278 THR A C 1
ATOM 2256 O O . THR A 1 278 ? 19.182 7.820 -14.279 1.00 95.94 278 THR A O 1
ATOM 2259 N N . ALA A 1 279 ? 17.539 9.177 -14.995 1.00 96.00 279 ALA A N 1
ATOM 2260 C CA . ALA A 1 279 ? 17.030 8.266 -16.007 1.00 96.00 279 ALA A CA 1
ATOM 2261 C C . ALA A 1 279 ? 18.086 7.950 -17.070 1.00 96.00 279 ALA A C 1
ATOM 2263 O O . ALA A 1 279 ? 18.342 6.778 -17.357 1.00 96.00 279 ALA A O 1
ATOM 2264 N N . GLU A 1 280 ? 18.783 8.976 -17.552 1.00 95.44 280 GLU A N 1
ATOM 2265 C CA . GLU A 1 280 ? 19.867 8.851 -18.524 1.00 95.44 280 GLU A CA 1
ATOM 2266 C C . GLU A 1 280 ? 21.075 8.079 -17.987 1.00 95.44 280 GLU A C 1
ATOM 2268 O O . GLU A 1 280 ? 21.619 7.219 -18.679 1.00 95.44 280 GLU A O 1
ATOM 2273 N N . ASN A 1 281 ? 21.501 8.382 -16.758 1.00 95.38 281 ASN A N 1
ATOM 2274 C CA . ASN A 1 281 ? 22.760 7.871 -16.210 1.00 95.38 281 ASN A CA 1
ATOM 2275 C C . ASN A 1 281 ? 22.619 6.535 -15.469 1.00 95.38 281 ASN A C 1
ATOM 2277 O O . ASN A 1 281 ? 23.606 5.818 -15.288 1.00 95.38 281 ASN A O 1
ATOM 2281 N N . HIS A 1 282 ? 21.414 6.190 -15.007 1.00 95.69 282 HIS A N 1
ATOM 2282 C CA . HIS A 1 282 ? 21.201 5.029 -14.143 1.00 95.69 282 HIS A CA 1
ATOM 2283 C C . HIS A 1 282 ? 20.079 4.100 -14.607 1.00 95.69 282 HIS A C 1
ATOM 2285 O O . HIS A 1 282 ? 20.280 2.887 -14.557 1.00 95.69 282 HIS A O 1
ATOM 2291 N N . ILE A 1 283 ? 18.935 4.625 -15.059 1.00 96.50 283 ILE A N 1
ATOM 2292 C CA . ILE A 1 283 ? 17.762 3.799 -15.398 1.00 96.50 283 ILE A CA 1
ATOM 2293 C C . ILE A 1 283 ? 17.944 3.127 -16.765 1.00 96.50 283 ILE A C 1
ATOM 2295 O O . ILE A 1 283 ? 17.928 1.898 -16.854 1.00 96.50 283 ILE A O 1
ATOM 2299 N N . LEU A 1 284 ? 18.195 3.905 -17.822 1.00 95.44 284 LEU A N 1
ATOM 2300 C CA . LEU A 1 284 ? 18.362 3.379 -19.180 1.00 95.44 284 LEU A CA 1
ATOM 2301 C C . LEU A 1 284 ? 19.576 2.432 -19.310 1.00 95.44 284 LEU A C 1
ATOM 2303 O O . LEU A 1 284 ? 19.413 1.333 -19.844 1.00 95.44 284 LEU A O 1
ATOM 2307 N N . PRO A 1 285 ? 20.765 2.739 -18.744 1.00 94.75 285 PRO A N 1
ATOM 2308 C CA . PRO A 1 285 ? 21.885 1.796 -18.755 1.00 94.75 285 PRO A CA 1
ATOM 2309 C C . PRO A 1 285 ? 21.585 0.501 -17.992 1.00 94.75 285 PRO A C 1
ATOM 2311 O O . PRO A 1 285 ? 22.161 -0.549 -18.286 1.00 94.75 285 PRO A O 1
ATOM 2314 N N . ARG A 1 286 ? 20.686 0.546 -16.997 1.00 95.19 286 ARG A N 1
ATOM 2315 C CA . ARG A 1 286 ? 20.281 -0.654 -16.265 1.00 95.19 286 ARG A CA 1
ATOM 2316 C C . ARG A 1 286 ? 19.397 -1.566 -17.108 1.00 95.19 286 ARG A C 1
ATOM 2318 O O . ARG A 1 286 ? 19.613 -2.772 -17.041 1.00 95.19 286 ARG A O 1
ATOM 2325 N N . LEU A 1 287 ? 18.488 -1.020 -17.921 1.00 95.19 287 LEU A N 1
ATOM 2326 C CA . LEU A 1 287 ? 17.726 -1.807 -18.898 1.00 95.19 287 LEU A CA 1
ATOM 2327 C C . LEU A 1 287 ? 18.671 -2.573 -19.834 1.00 95.19 287 LEU A C 1
ATOM 2329 O O . LEU A 1 287 ? 18.549 -3.789 -19.958 1.00 95.19 287 LEU A O 1
ATOM 2333 N N . LEU A 1 288 ? 19.664 -1.888 -20.409 1.00 93.00 288 LEU A N 1
ATOM 2334 C CA . LEU A 1 288 ? 20.666 -2.525 -21.271 1.00 93.00 288 LEU A CA 1
ATOM 2335 C C . LEU A 1 288 ? 21.436 -3.632 -20.544 1.00 93.00 288 LEU A C 1
ATOM 2337 O O . LEU A 1 288 ? 21.650 -4.700 -21.104 1.00 93.00 288 LEU A O 1
ATOM 2341 N N . LYS A 1 289 ? 21.805 -3.430 -19.275 1.00 92.12 289 LYS A N 1
ATOM 2342 C CA . LYS A 1 289 ? 22.483 -4.464 -18.480 1.00 92.12 289 LYS A CA 1
ATOM 2343 C C . LYS A 1 289 ? 21.601 -5.688 -18.199 1.00 92.12 289 LYS A C 1
ATOM 2345 O O . LYS A 1 289 ? 22.127 -6.791 -18.085 1.00 92.12 289 LYS A O 1
ATOM 2350 N N . ILE A 1 290 ? 20.287 -5.503 -18.061 1.00 91.94 290 ILE A N 1
ATOM 2351 C CA . ILE A 1 290 ? 19.331 -6.615 -17.935 1.00 91.94 290 ILE A CA 1
ATOM 2352 C C . ILE A 1 290 ? 19.199 -7.340 -19.283 1.00 91.94 290 ILE A C 1
ATOM 2354 O O . ILE A 1 290 ? 19.176 -8.568 -19.307 1.00 91.94 290 ILE A O 1
ATOM 2358 N N . ALA A 1 291 ? 19.166 -6.599 -20.395 1.00 91.56 291 ALA A N 1
ATOM 2359 C CA . ALA A 1 291 ? 19.059 -7.160 -21.741 1.00 91.56 291 ALA A CA 1
ATOM 2360 C C . ALA A 1 291 ? 20.322 -7.907 -22.189 1.00 91.56 291 ALA A C 1
ATOM 2362 O O . ALA A 1 291 ? 20.226 -8.940 -22.850 1.00 91.56 291 ALA A O 1
ATOM 2363 N N . PHE A 1 292 ? 21.493 -7.409 -21.797 1.00 91.69 292 PHE A N 1
ATOM 2364 C CA . PHE A 1 292 ? 22.807 -7.898 -22.206 1.00 91.69 292 PHE A CA 1
ATOM 2365 C C . PHE A 1 292 ? 23.692 -8.127 -20.964 1.00 91.69 292 PHE A C 1
ATOM 2367 O O . PHE A 1 292 ? 24.572 -7.320 -20.660 1.00 91.69 292 PHE A O 1
ATOM 2374 N N . PRO A 1 293 ? 23.465 -9.213 -20.199 1.00 83.44 293 PRO A N 1
ATOM 2375 C CA . PRO A 1 293 ? 24.172 -9.461 -18.939 1.00 83.44 293 PRO A CA 1
ATOM 2376 C C . PRO A 1 293 ? 25.636 -9.896 -19.124 1.00 83.44 293 PRO A C 1
ATOM 2378 O O . PRO A 1 293 ? 26.429 -9.818 -18.183 1.00 83.44 293 PRO A O 1
ATOM 2381 N N . SER A 1 294 ? 26.001 -10.379 -20.314 1.00 76.62 294 SER A N 1
ATOM 2382 C CA . SER A 1 294 ? 27.363 -10.799 -20.654 1.00 76.62 294 SER A CA 1
ATOM 2383 C C . SER A 1 294 ? 28.286 -9.601 -20.891 1.00 76.62 294 SER A C 1
ATOM 2385 O O . SER A 1 294 ? 27.848 -8.531 -21.306 1.00 76.62 294 SER A O 1
ATOM 2387 N N . VAL A 1 295 ? 29.587 -9.784 -20.643 1.00 65.56 295 VAL A N 1
ATOM 2388 C CA . VAL A 1 295 ? 30.599 -8.741 -20.875 1.00 65.56 295 VAL A CA 1
ATOM 2389 C C . VAL A 1 295 ? 30.536 -8.291 -22.346 1.00 65.56 295 VAL A C 1
ATOM 2391 O O . VAL A 1 295 ? 30.481 -9.154 -23.228 1.00 65.56 295 VAL A O 1
ATOM 2394 N N . PRO A 1 296 ? 30.535 -6.976 -22.636 1.00 59.19 296 PRO A N 1
ATOM 2395 C CA . PRO A 1 296 ? 30.632 -6.480 -24.005 1.00 59.19 296 PRO A CA 1
ATOM 2396 C C . PRO A 1 296 ? 31.839 -7.107 -24.728 1.00 59.19 296 PRO A C 1
ATOM 2398 O O . PRO A 1 296 ? 32.898 -7.227 -24.105 1.00 59.19 296 PRO A O 1
ATOM 2401 N N . PRO A 1 297 ? 31.727 -7.492 -26.014 1.00 57.81 297 PRO A N 1
ATOM 2402 C CA . PRO A 1 297 ? 30.657 -7.178 -26.958 1.00 57.81 297 PRO A CA 1
ATOM 2403 C C . PRO A 1 297 ? 29.735 -8.389 -27.210 1.00 57.81 297 PRO A C 1
ATOM 2405 O O . PRO A 1 297 ? 29.825 -9.041 -28.246 1.00 57.81 297 PRO A O 1
ATOM 2408 N N . SER A 1 298 ? 28.837 -8.717 -26.276 1.00 65.12 298 SER A N 1
ATOM 2409 C CA . SER A 1 298 ? 27.733 -9.636 -26.584 1.00 65.12 298 SER A CA 1
ATOM 2410 C C . SER A 1 298 ? 26.597 -8.856 -27.236 1.00 65.12 298 SER A C 1
ATOM 2412 O O . SER A 1 298 ? 25.962 -8.039 -26.578 1.00 65.12 298 SER A O 1
ATOM 2414 N N . SER A 1 299 ? 26.331 -9.115 -28.516 1.00 75.31 299 SER A N 1
ATOM 2415 C CA . SER A 1 299 ? 25.158 -8.588 -29.230 1.00 75.31 299 SER A CA 1
ATOM 2416 C C . SER A 1 299 ? 23.892 -9.418 -28.999 1.00 75.31 299 SER A C 1
ATOM 2418 O O . SER A 1 299 ? 22.819 -9.027 -29.445 1.00 75.31 299 SER A O 1
ATOM 2420 N N . VAL A 1 300 ? 24.004 -10.564 -28.319 1.00 83.69 300 VAL A N 1
ATOM 2421 C CA . VAL A 1 300 ? 22.874 -11.461 -28.059 1.00 83.69 300 VAL A CA 1
ATOM 2422 C C . VAL A 1 300 ? 22.131 -10.989 -26.817 1.00 83.69 300 VAL A C 1
ATOM 2424 O O . VAL A 1 300 ? 22.708 -10.933 -25.726 1.00 83.69 300 VAL A O 1
ATOM 2427 N N . CYS A 1 301 ? 20.851 -10.666 -26.990 1.00 87.81 301 CYS A N 1
ATOM 2428 C CA . CYS A 1 301 ? 19.947 -10.353 -25.894 1.00 87.81 301 CYS A CA 1
ATOM 2429 C C . CYS A 1 301 ? 19.618 -11.638 -25.127 1.00 87.81 301 CYS A C 1
ATOM 2431 O O . CYS A 1 301 ? 19.393 -12.685 -25.732 1.00 87.81 301 CYS A O 1
ATOM 2433 N N . ALA A 1 302 ? 19.580 -11.564 -23.798 1.00 88.25 302 ALA A N 1
ATOM 2434 C CA . ALA A 1 302 ? 19.123 -12.642 -22.932 1.00 88.25 302 ALA A CA 1
ATOM 2435 C C . ALA A 1 302 ? 17.635 -12.431 -22.588 1.00 88.25 302 ALA A C 1
ATOM 2437 O O . ALA A 1 302 ? 17.327 -11.621 -21.707 1.00 88.25 302 ALA A O 1
ATOM 2438 N N . PRO A 1 303 ? 16.692 -13.148 -23.236 1.00 87.88 303 PRO A N 1
ATOM 2439 C CA . PRO A 1 303 ? 15.271 -12.989 -22.952 1.00 87.88 303 PRO A CA 1
ATOM 2440 C C . PRO A 1 303 ? 14.977 -13.366 -21.498 1.00 87.88 303 PRO A C 1
ATOM 2442 O O . PRO A 1 303 ? 15.424 -14.406 -21.011 1.00 87.88 303 PRO A O 1
ATOM 2445 N N . SER A 1 304 ? 14.215 -12.529 -20.800 1.00 92.06 304 SER A N 1
ATOM 2446 C CA . SER A 1 304 ? 13.820 -12.760 -19.410 1.00 92.06 304 SER A CA 1
ATOM 2447 C C . SER A 1 304 ? 12.465 -12.122 -19.119 1.00 92.06 304 SER A C 1
ATOM 2449 O O . SER A 1 304 ? 12.107 -11.114 -19.730 1.00 92.06 304 SER A O 1
ATOM 2451 N N . GLU A 1 305 ? 11.728 -12.675 -18.153 1.00 93.06 305 GLU A N 1
ATOM 2452 C CA . GLU A 1 305 ? 10.483 -12.065 -17.653 1.00 93.06 305 GLU A CA 1
ATOM 2453 C C . GLU A 1 305 ? 10.725 -10.639 -17.125 1.00 93.06 305 GLU A C 1
ATOM 2455 O O . GLU A 1 305 ? 9.857 -9.778 -17.220 1.00 93.06 305 GLU A O 1
ATOM 2460 N N . TYR A 1 306 ? 11.937 -10.349 -16.648 1.00 94.31 306 TYR A N 1
ATOM 2461 C CA . TYR A 1 306 ? 12.344 -9.013 -16.219 1.00 94.31 306 TYR A CA 1
ATOM 2462 C C . TYR A 1 306 ? 12.297 -7.980 -17.341 1.00 94.31 306 TYR A C 1
ATOM 2464 O O . TYR A 1 306 ? 11.829 -6.868 -17.118 1.00 94.31 306 TYR A O 1
ATOM 2472 N N . LEU A 1 307 ? 12.732 -8.332 -18.554 1.00 94.44 307 LEU A N 1
ATOM 2473 C CA . LEU A 1 307 ? 12.626 -7.424 -19.700 1.00 94.44 307 LEU A CA 1
ATOM 2474 C C . LEU A 1 307 ? 11.171 -7.182 -20.082 1.00 94.44 307 LEU A C 1
ATOM 2476 O O . LEU A 1 307 ? 10.783 -6.037 -20.298 1.00 94.44 307 LEU A O 1
ATOM 2480 N N . VAL A 1 308 ? 10.368 -8.249 -20.102 1.00 95.25 308 VAL A N 1
ATOM 2481 C CA . VAL A 1 308 ? 8.929 -8.175 -20.384 1.00 95.25 308 VAL A CA 1
ATOM 2482 C C . VAL A 1 308 ? 8.229 -7.224 -19.408 1.00 95.25 308 VAL A C 1
ATOM 2484 O O . VAL A 1 308 ? 7.360 -6.464 -19.818 1.00 95.25 308 VAL A O 1
ATOM 2487 N N . GLN A 1 309 ? 8.626 -7.231 -18.133 1.00 95.00 309 GLN A N 1
ATOM 2488 C CA . GLN A 1 309 ? 8.068 -6.339 -17.114 1.00 95.00 309 GLN A CA 1
ATOM 2489 C C . GLN A 1 309 ? 8.561 -4.895 -17.243 1.00 95.00 309 GLN A C 1
ATOM 2491 O O . GLN A 1 309 ? 7.776 -3.970 -17.071 1.00 95.00 309 GLN A O 1
ATOM 2496 N N . VAL A 1 310 ? 9.851 -4.686 -17.518 1.00 96.25 310 VAL A N 1
ATOM 2497 C CA . VAL A 1 310 ? 10.479 -3.357 -17.461 1.00 96.25 310 VAL A CA 1
ATOM 2498 C C . VAL A 1 310 ? 10.201 -2.506 -18.698 1.00 96.25 310 VAL A C 1
ATOM 2500 O O . VAL A 1 310 ? 10.033 -1.295 -18.566 1.00 96.25 310 VAL A O 1
ATOM 2503 N N . ILE A 1 311 ? 10.174 -3.107 -19.891 1.00 97.00 311 ILE A N 1
ATOM 2504 C CA . ILE A 1 311 ? 10.044 -2.380 -21.166 1.00 97.00 311 ILE A CA 1
ATOM 2505 C C . ILE A 1 311 ? 8.810 -1.457 -21.208 1.00 97.00 311 ILE A C 1
ATOM 2507 O O . ILE A 1 311 ? 8.993 -0.284 -21.542 1.00 97.00 311 ILE A O 1
ATOM 2511 N N . PRO A 1 312 ? 7.601 -1.893 -20.792 1.00 96.62 312 PRO A N 1
ATOM 2512 C CA . PRO A 1 312 ? 6.431 -1.013 -20.714 1.00 96.62 312 PRO A CA 1
ATOM 2513 C C . PRO A 1 312 ? 6.651 0.220 -19.838 1.00 96.62 312 PRO A C 1
ATOM 2515 O O . PRO A 1 312 ? 6.129 1.290 -20.139 1.00 96.62 312 PRO A O 1
ATOM 2518 N N . GLY A 1 313 ? 7.475 0.097 -18.793 1.00 95.81 313 GLY A N 1
ATOM 2519 C CA . GLY A 1 313 ? 7.812 1.194 -17.892 1.00 95.81 313 GLY A CA 1
ATOM 2520 C C . GLY A 1 313 ? 8.391 2.411 -18.616 1.00 95.81 313 GLY A C 1
ATOM 2521 O O . GLY A 1 313 ? 8.082 3.547 -18.270 1.00 95.81 313 GLY A O 1
ATOM 2522 N N . PHE A 1 314 ? 9.176 2.197 -19.674 1.00 97.56 314 PHE A N 1
ATOM 2523 C CA . PHE A 1 314 ? 9.824 3.278 -20.420 1.00 97.56 314 PHE A CA 1
ATOM 2524 C C . PHE A 1 314 ? 8.845 4.143 -21.227 1.00 97.56 314 PHE A C 1
ATOM 2526 O O . PHE A 1 314 ? 9.200 5.265 -21.585 1.00 97.56 314 PHE A O 1
ATOM 2533 N N . VAL A 1 315 ? 7.605 3.690 -21.444 1.00 97.38 315 VAL A N 1
ATOM 2534 C CA . VAL A 1 315 ? 6.541 4.536 -22.011 1.00 97.38 315 VAL A CA 1
ATOM 2535 C C . VAL A 1 315 ? 6.259 5.727 -21.087 1.00 97.38 315 VAL A C 1
ATOM 2537 O O . VAL A 1 315 ? 6.113 6.848 -21.561 1.00 97.38 315 VAL A O 1
ATOM 2540 N N . HIS A 1 316 ? 6.281 5.523 -19.765 1.00 97.00 316 HIS A N 1
ATOM 2541 C CA . HIS A 1 316 ? 6.105 6.602 -18.786 1.00 97.00 316 HIS A CA 1
ATOM 2542 C C . HIS A 1 316 ? 7.240 7.637 -18.850 1.00 97.00 316 HIS A C 1
ATOM 2544 O O . HIS A 1 316 ? 7.001 8.830 -18.680 1.00 97.00 316 HIS A O 1
ATOM 2550 N N . LEU A 1 317 ? 8.473 7.210 -19.157 1.00 95.88 317 LEU A N 1
ATOM 2551 C CA . LEU A 1 317 ? 9.592 8.138 -19.366 1.00 95.88 317 LEU A CA 1
ATOM 2552 C C . LEU A 1 317 ? 9.431 8.963 -20.642 1.00 95.88 317 LEU A C 1
ATOM 2554 O O . LEU A 1 317 ? 9.765 10.142 -20.624 1.00 95.88 317 LEU A O 1
ATOM 2558 N N . ALA A 1 318 ? 8.928 8.366 -21.724 1.00 96.44 318 ALA A N 1
ATOM 2559 C CA . ALA A 1 318 ? 8.667 9.091 -22.966 1.00 96.44 318 ALA A CA 1
ATOM 2560 C C . ALA A 1 318 ? 7.542 10.122 -22.801 1.00 96.44 318 ALA A C 1
ATOM 2562 O O . ALA A 1 318 ? 7.683 11.240 -23.277 1.00 96.44 318 ALA A O 1
ATOM 2563 N N . LYS A 1 319 ? 6.486 9.788 -22.047 1.00 95.75 319 LYS A N 1
ATOM 2564 C CA . LYS A 1 319 ? 5.430 10.741 -21.665 1.00 95.75 319 LYS A CA 1
ATOM 2565 C C . LYS A 1 319 ? 5.962 11.909 -20.838 1.00 95.75 319 LYS A C 1
ATOM 2567 O O . LYS A 1 319 ? 5.592 13.052 -21.067 1.00 95.75 319 LYS A O 1
ATOM 2572 N N . ALA A 1 320 ? 6.832 11.619 -19.869 1.00 96.12 320 ALA A N 1
ATOM 2573 C CA . ALA A 1 320 ? 7.443 12.640 -19.020 1.00 96.12 320 ALA A CA 1
ATOM 2574 C C . ALA A 1 320 ? 8.425 13.537 -19.791 1.00 96.12 320 ALA A C 1
ATOM 2576 O O . ALA A 1 320 ? 8.514 14.736 -19.533 1.00 96.12 320 ALA A O 1
ATOM 2577 N N . TYR A 1 321 ? 9.193 12.940 -20.709 1.00 96.31 321 TYR A N 1
ATOM 2578 C CA . TYR A 1 321 ? 10.294 13.579 -21.426 1.00 96.31 321 TYR A CA 1
ATOM 2579 C C . TYR A 1 321 ? 10.314 13.137 -22.903 1.00 96.31 321 TYR A C 1
ATOM 2581 O O . TYR A 1 321 ? 11.130 12.286 -23.279 1.00 96.31 321 TYR A O 1
ATOM 2589 N N . PRO A 1 322 ? 9.475 13.723 -23.776 1.00 94.31 322 PRO A N 1
ATOM 2590 C CA . PRO A 1 322 ? 9.371 13.283 -25.170 1.00 94.31 322 PRO A CA 1
ATOM 2591 C C . PRO A 1 322 ? 10.697 13.322 -25.942 1.00 94.31 322 PRO A C 1
ATOM 2593 O O . PRO A 1 322 ? 11.037 12.378 -26.653 1.00 94.31 322 PRO A O 1
ATOM 2596 N N . HIS A 1 323 ? 11.531 14.340 -25.712 1.00 92.25 323 HIS A N 1
ATOM 2597 C CA . HIS A 1 323 ? 12.868 14.455 -26.313 1.00 92.25 323 HIS A CA 1
ATOM 2598 C C . HIS A 1 323 ? 13.801 13.271 -25.973 1.00 92.25 323 HIS A C 1
ATOM 2600 O O . HIS A 1 323 ? 14.638 12.872 -26.789 1.00 92.25 323 HIS A O 1
ATOM 2606 N N . PHE A 1 324 ? 13.643 12.663 -24.790 1.00 94.06 324 PHE A N 1
ATOM 2607 C CA . PHE A 1 324 ? 14.391 11.473 -24.377 1.00 94.06 324 PHE A CA 1
ATOM 2608 C C . PHE A 1 324 ? 13.878 10.193 -25.062 1.00 94.06 324 PHE A C 1
ATOM 2610 O O . PHE A 1 324 ? 14.609 9.202 -25.151 1.00 94.06 324 PHE A O 1
ATOM 2617 N N . GLY A 1 325 ? 12.663 10.222 -25.620 1.00 93.69 325 GLY A N 1
ATOM 2618 C CA . GLY A 1 325 ? 12.045 9.113 -26.348 1.00 93.69 325 GLY A CA 1
ATOM 2619 C C . GLY A 1 325 ? 12.895 8.599 -27.511 1.00 93.69 325 GLY A C 1
ATOM 2620 O O . GLY A 1 325 ? 13.024 7.390 -27.682 1.00 93.69 325 GLY A O 1
ATOM 2621 N N . SER A 1 326 ? 13.589 9.483 -28.236 1.00 94.06 326 SER A N 1
ATOM 2622 C CA . SER A 1 326 ? 14.517 9.099 -29.316 1.00 94.06 326 SER A CA 1
ATOM 2623 C C . SER A 1 326 ? 15.607 8.116 -28.855 1.00 94.06 326 SER A C 1
ATOM 2625 O O . SER A 1 326 ? 15.917 7.139 -29.538 1.00 94.06 326 SER A O 1
ATOM 2627 N N . LYS A 1 327 ? 16.154 8.328 -27.655 1.00 95.81 327 LYS A N 1
ATOM 2628 C CA . LYS A 1 327 ? 17.186 7.477 -27.051 1.00 95.81 327 LYS A CA 1
ATOM 2629 C C . LYS A 1 327 ? 16.605 6.175 -26.496 1.00 95.81 327 LYS A C 1
ATOM 2631 O O . LYS A 1 327 ? 17.269 5.141 -26.550 1.00 95.81 327 LYS A O 1
ATOM 2636 N N . ILE A 1 328 ? 15.361 6.202 -26.014 1.00 96.88 328 ILE A N 1
ATOM 2637 C CA . ILE A 1 328 ? 14.615 4.993 -25.631 1.00 96.88 328 ILE A CA 1
ATOM 2638 C C . ILE A 1 328 ? 14.390 4.100 -26.860 1.00 96.88 328 ILE A C 1
ATOM 2640 O O . ILE A 1 328 ? 14.673 2.904 -26.796 1.00 96.88 328 ILE A O 1
ATOM 2644 N N . LEU A 1 329 ? 13.960 4.674 -27.989 1.00 96.88 329 LEU A N 1
ATOM 2645 C CA . LEU A 1 329 ? 13.739 3.946 -29.245 1.00 96.88 329 LEU A CA 1
ATOM 2646 C C . LEU A 1 329 ? 15.019 3.269 -29.750 1.00 96.88 329 LEU A C 1
ATOM 2648 O O . LEU A 1 329 ? 14.983 2.095 -30.109 1.00 96.88 329 LEU A O 1
ATOM 2652 N N . GLN A 1 330 ? 16.163 3.958 -29.695 1.00 95.56 330 GLN A N 1
ATOM 2653 C CA . GLN A 1 330 ? 17.460 3.368 -30.056 1.00 95.56 330 GLN A CA 1
ATOM 2654 C C . GLN A 1 330 ? 17.789 2.131 -29.210 1.00 95.56 330 GLN A C 1
ATOM 2656 O O . GLN A 1 330 ? 18.218 1.108 -29.745 1.00 95.56 330 GLN A O 1
ATOM 2661 N N . VAL A 1 331 ? 17.546 2.197 -27.897 1.00 95.00 331 VAL A N 1
ATOM 2662 C CA . VAL A 1 331 ? 17.745 1.057 -26.991 1.00 95.00 331 VAL A CA 1
ATOM 2663 C C . VAL A 1 331 ? 16.765 -0.077 -27.294 1.00 95.00 331 VAL A C 1
ATOM 2665 O O . VAL A 1 331 ? 17.158 -1.242 -27.276 1.00 95.00 331 VAL A O 1
ATOM 2668 N N . PHE A 1 332 ? 15.507 0.228 -27.615 1.00 96.50 332 PHE A N 1
ATOM 2669 C CA . PHE A 1 332 ? 14.542 -0.789 -28.036 1.00 96.50 332 PHE A CA 1
ATOM 2670 C C . PHE A 1 332 ? 14.972 -1.482 -29.334 1.00 96.50 332 PHE A C 1
ATOM 2672 O O . PHE A 1 332 ? 14.921 -2.709 -29.407 1.00 96.50 332 PHE A O 1
ATOM 2679 N N . ASP A 1 333 ? 15.475 -0.733 -30.314 1.00 94.38 333 ASP A N 1
ATOM 2680 C CA . ASP A 1 333 ? 15.980 -1.284 -31.575 1.00 94.38 333 ASP A CA 1
ATOM 2681 C C . ASP A 1 333 ? 17.268 -2.115 -31.372 1.00 94.38 333 ASP A C 1
ATOM 2683 O O . ASP A 1 333 ? 17.516 -3.087 -32.089 1.00 94.38 333 ASP A O 1
ATOM 2687 N N . GLU A 1 334 ? 18.111 -1.778 -30.390 1.00 93.38 334 GLU A N 1
ATOM 2688 C CA . GLU A 1 334 ? 19.240 -2.621 -29.962 1.00 93.38 334 GLU A CA 1
ATOM 2689 C C . GLU A 1 334 ? 18.775 -3.946 -29.351 1.00 93.38 334 GLU A C 1
ATOM 2691 O O . GLU A 1 334 ? 19.271 -5.005 -29.741 1.00 93.38 334 GLU A O 1
ATOM 2696 N N . ILE A 1 335 ? 17.800 -3.902 -28.438 1.00 93.62 335 ILE A N 1
ATOM 2697 C CA . ILE A 1 335 ? 17.217 -5.102 -27.824 1.00 93.62 335 ILE A CA 1
ATOM 2698 C C . ILE A 1 335 ? 16.578 -5.984 -28.903 1.00 93.62 335 ILE A C 1
ATOM 2700 O O . ILE A 1 335 ? 16.868 -7.177 -28.949 1.00 93.62 335 ILE A O 1
ATOM 2704 N N . ALA A 1 336 ? 15.787 -5.403 -29.812 1.00 92.25 336 ALA A N 1
ATOM 2705 C CA . ALA A 1 336 ? 15.149 -6.115 -30.920 1.00 92.25 336 ALA A CA 1
ATOM 2706 C C . ALA A 1 336 ? 16.168 -6.853 -31.796 1.00 92.25 336 ALA A C 1
ATOM 2708 O O . ALA A 1 336 ? 15.988 -8.031 -32.096 1.00 92.25 336 ALA A O 1
ATOM 2709 N N . ARG A 1 337 ? 17.266 -6.181 -32.175 1.00 91.12 337 ARG A N 1
ATOM 2710 C CA . ARG A 1 337 ? 18.341 -6.780 -32.985 1.00 91.12 337 ARG A CA 1
ATOM 2711 C C . ARG A 1 337 ? 19.076 -7.909 -32.270 1.00 91.12 337 ARG A C 1
ATOM 2713 O O . ARG A 1 337 ? 19.606 -8.793 -32.935 1.00 91.12 337 ARG A O 1
ATOM 2720 N N . GLY A 1 338 ? 19.137 -7.866 -30.940 1.00 88.50 338 GLY A N 1
ATOM 2721 C CA . GLY A 1 338 ? 19.755 -8.916 -30.136 1.00 88.50 338 GLY A CA 1
ATOM 2722 C C . GLY A 1 338 ? 18.864 -10.137 -29.903 1.00 88.50 338 GLY A C 1
ATOM 2723 O O . GLY A 1 338 ? 19.361 -11.146 -29.399 1.00 88.50 338 GLY A O 1
ATOM 2724 N N . LEU A 1 339 ? 17.570 -10.063 -30.229 1.00 89.19 339 LEU A N 1
ATOM 2725 C CA . LEU A 1 339 ? 16.627 -11.167 -30.073 1.00 89.19 339 LEU A CA 1
ATOM 2726 C C . LEU A 1 339 ? 16.601 -12.065 -31.317 1.00 89.19 339 LEU A C 1
ATOM 2728 O O . LEU A 1 339 ? 16.699 -11.570 -32.440 1.00 89.19 339 LEU A O 1
ATOM 2732 N N . PRO A 1 340 ? 16.410 -13.386 -31.148 1.00 83.88 340 PRO A N 1
ATOM 2733 C CA . PRO A 1 340 ? 16.195 -14.273 -32.283 1.00 83.88 340 PRO A CA 1
ATOM 2734 C C . PRO A 1 340 ? 14.876 -13.915 -32.998 1.00 83.88 340 PRO A C 1
ATOM 2736 O O . PRO A 1 340 ? 13.895 -13.548 -32.332 1.00 83.88 340 PRO A O 1
ATOM 2739 N N . PRO A 1 341 ? 14.829 -13.992 -34.341 1.00 80.06 341 PRO A N 1
ATOM 2740 C CA . PRO A 1 341 ? 13.674 -13.549 -35.107 1.00 80.06 341 PRO A CA 1
ATOM 2741 C C . PRO A 1 341 ? 12.452 -14.450 -34.842 1.00 80.06 341 PRO A C 1
ATOM 2743 O O . PRO A 1 341 ? 12.588 -15.672 -34.775 1.00 80.06 341 PRO A O 1
ATOM 2746 N N . PRO A 1 342 ? 11.229 -13.888 -34.752 1.00 74.88 342 PRO A N 1
ATOM 2747 C CA . PRO A 1 342 ? 10.018 -14.655 -34.423 1.00 74.88 342 PRO A CA 1
ATOM 2748 C C . PRO A 1 342 ? 9.727 -15.817 -35.387 1.00 74.88 342 PRO A C 1
ATOM 2750 O O . PRO A 1 342 ? 9.149 -16.830 -35.002 1.00 74.88 342 PRO A O 1
ATOM 2753 N N . GLN A 1 343 ? 10.141 -15.666 -36.648 1.00 73.06 343 GLN A N 1
ATOM 2754 C CA . GLN A 1 343 ? 9.913 -16.618 -37.738 1.00 73.06 343 GLN A CA 1
ATOM 2755 C C . GLN A 1 343 ? 10.598 -17.974 -37.500 1.00 73.06 343 GLN A C 1
ATOM 2757 O O . GLN A 1 343 ? 10.120 -18.988 -38.002 1.00 73.06 343 GLN A O 1
ATOM 2762 N N . GLU A 1 344 ? 11.668 -18.014 -36.699 1.00 71.50 344 GLU A N 1
ATOM 2763 C CA . GLU A 1 344 ? 12.391 -19.247 -36.352 1.00 71.50 344 GLU A CA 1
ATOM 2764 C C . GLU A 1 344 ? 11.603 -20.170 -35.407 1.00 71.50 344 GLU A C 1
ATOM 2766 O O . GLU A 1 344 ? 11.975 -21.330 -35.223 1.00 71.50 344 GLU A O 1
ATOM 2771 N N . PHE A 1 345 ? 10.498 -19.687 -34.829 1.00 69.62 345 PHE A N 1
ATOM 2772 C CA . PHE A 1 345 ? 9.752 -20.389 -33.782 1.00 69.62 345 PHE A CA 1
ATOM 2773 C C . PHE A 1 345 ? 8.325 -20.800 -34.174 1.00 69.62 345 PHE A C 1
ATOM 2775 O O . PHE A 1 345 ? 7.587 -21.349 -33.350 1.00 69.62 345 PHE A O 1
ATOM 2782 N N . VAL A 1 346 ? 7.933 -20.568 -35.430 1.00 63.16 346 VAL A N 1
ATOM 2783 C CA . VAL A 1 346 ? 6.611 -20.937 -35.958 1.00 63.16 346 VAL A CA 1
ATOM 2784 C C . VAL A 1 346 ? 6.421 -22.459 -35.856 1.00 63.16 346 VAL A C 1
ATOM 2786 O O . VAL A 1 346 ? 7.198 -23.229 -36.417 1.00 63.16 346 VAL A O 1
ATOM 2789 N N . GLY A 1 347 ? 5.394 -22.901 -35.121 1.00 61.94 347 GLY A N 1
ATOM 2790 C CA . GLY A 1 347 ? 5.084 -24.324 -34.902 1.00 61.94 347 GLY A CA 1
ATOM 2791 C C . GLY A 1 347 ? 5.714 -24.969 -33.657 1.00 61.94 347 GLY A C 1
ATOM 2792 O O . GLY A 1 347 ? 5.542 -26.169 -33.453 1.00 61.94 347 GLY A O 1
ATOM 2793 N N . GLN A 1 348 ? 6.412 -24.206 -32.803 1.00 63.41 348 GLN A N 1
ATOM 2794 C CA . GLN A 1 348 ? 7.058 -24.699 -31.570 1.00 63.41 348 GLN A CA 1
ATOM 2795 C C . GLN A 1 348 ? 6.474 -24.085 -30.277 1.00 63.41 348 GLN A C 1
ATOM 2797 O O . GLN A 1 348 ? 7.139 -24.005 -29.242 1.00 63.41 348 GLN A O 1
ATOM 2802 N N . GLU A 1 349 ? 5.203 -23.681 -30.313 1.00 62.22 349 GLU A N 1
ATOM 2803 C CA . GLU A 1 349 ? 4.508 -22.887 -29.280 1.00 62.22 349 GLU A CA 1
ATOM 2804 C C . GLU A 1 349 ? 4.333 -23.587 -27.913 1.00 62.22 349 GLU A C 1
ATOM 2806 O O . GLU A 1 349 ? 3.885 -22.968 -26.953 1.00 62.22 349 GLU A O 1
ATOM 2811 N N . GLY A 1 350 ? 4.731 -24.856 -27.775 1.00 62.38 350 GLY A N 1
ATOM 2812 C CA . GLY A 1 350 ? 4.723 -25.584 -26.498 1.00 62.38 350 GLY A CA 1
ATOM 2813 C C . GLY A 1 350 ? 5.935 -25.325 -25.588 1.00 62.38 350 GLY A C 1
ATOM 2814 O O . GLY A 1 350 ? 5.966 -25.820 -24.462 1.00 62.38 350 GLY A O 1
ATOM 2815 N N . ASN A 1 351 ? 6.956 -24.592 -26.050 1.00 80.69 351 ASN A N 1
ATOM 2816 C CA . ASN A 1 351 ? 8.182 -24.341 -25.284 1.00 80.69 351 ASN A CA 1
ATOM 2817 C C . ASN A 1 351 ? 8.112 -23.001 -24.535 1.00 80.69 351 ASN A C 1
ATOM 2819 O O . ASN A 1 351 ? 8.034 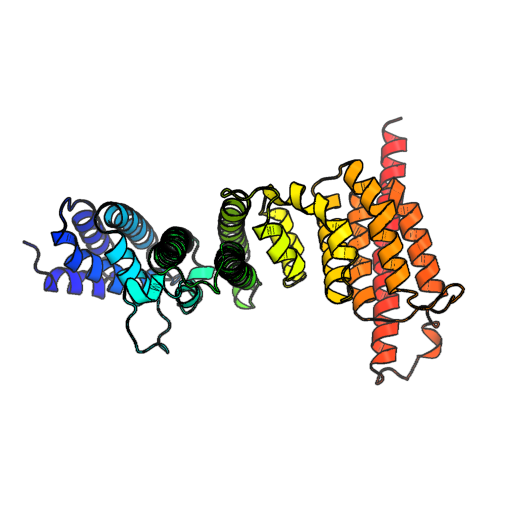-21.938 -25.150 1.00 80.69 351 ASN A O 1
ATOM 2823 N N . SER A 1 352 ? 8.232 -23.034 -23.205 1.00 79.56 352 SER A N 1
ATOM 2824 C CA . SER A 1 352 ? 8.176 -21.838 -22.349 1.00 79.56 352 SER A CA 1
ATOM 2825 C C . SER A 1 352 ? 9.195 -20.755 -22.722 1.00 79.56 352 SER A C 1
ATOM 2827 O O . SER A 1 352 ? 8.894 -19.569 -22.608 1.00 79.56 352 SER A O 1
ATOM 2829 N N . LYS A 1 353 ? 10.378 -21.128 -23.233 1.00 79.94 353 LYS A N 1
ATOM 2830 C CA . LYS A 1 353 ? 11.383 -20.159 -23.705 1.00 79.94 353 LYS A CA 1
ATOM 2831 C C . LYS A 1 353 ? 10.941 -19.428 -24.970 1.00 79.94 353 LYS A C 1
ATOM 2833 O O . LYS A 1 353 ? 11.236 -18.249 -25.124 1.00 79.94 353 LYS A O 1
ATOM 2838 N N . ILE A 1 354 ? 10.235 -20.123 -25.857 1.00 83.50 354 ILE A N 1
ATOM 2839 C CA . ILE A 1 354 ? 9.704 -19.548 -27.095 1.00 83.50 354 ILE A CA 1
ATOM 2840 C C . ILE A 1 354 ? 8.556 -18.596 -26.767 1.00 83.50 354 ILE A C 1
ATOM 2842 O O . ILE A 1 354 ? 8.550 -17.471 -27.255 1.00 83.50 354 ILE A O 1
ATOM 2846 N N . ILE A 1 355 ? 7.650 -18.999 -25.869 1.00 86.44 355 ILE A N 1
ATOM 2847 C CA . ILE A 1 355 ? 6.560 -18.140 -25.380 1.00 86.44 355 ILE A CA 1
ATOM 2848 C C . ILE A 1 355 ? 7.120 -16.833 -24.802 1.00 86.44 355 ILE A C 1
ATOM 2850 O O . ILE A 1 355 ? 6.638 -15.755 -25.144 1.00 86.44 355 ILE A O 1
ATOM 2854 N N . LEU A 1 356 ? 8.171 -16.913 -23.981 1.00 88.62 356 LEU A N 1
ATOM 2855 C CA . LEU A 1 356 ? 8.838 -15.737 -23.421 1.00 88.62 356 LEU A CA 1
ATOM 2856 C C . LEU A 1 356 ? 9.413 -14.814 -24.509 1.00 88.62 356 LEU A C 1
ATOM 2858 O O . LEU A 1 356 ? 9.225 -13.602 -24.444 1.00 88.62 356 LEU A O 1
ATOM 2862 N N . VAL A 1 357 ? 10.098 -15.370 -25.512 1.00 89.06 357 VAL A N 1
ATOM 2863 C CA . VAL A 1 357 ? 10.663 -14.592 -26.629 1.00 89.06 357 VAL A CA 1
ATOM 2864 C C . VAL A 1 357 ? 9.563 -13.905 -27.439 1.00 89.06 357 VAL A C 1
ATOM 2866 O O . VAL A 1 357 ? 9.678 -12.718 -27.739 1.00 89.06 357 VAL A O 1
ATOM 2869 N N . LEU A 1 358 ? 8.481 -14.616 -27.760 1.00 89.50 358 LEU A N 1
ATOM 2870 C CA . LEU A 1 358 ? 7.344 -14.055 -28.493 1.00 89.50 358 LEU A CA 1
ATOM 2871 C C . LEU A 1 358 ? 6.654 -12.942 -27.696 1.00 89.50 358 LEU A C 1
ATOM 2873 O O . LEU A 1 358 ? 6.372 -11.877 -28.243 1.00 89.50 358 LEU A O 1
ATOM 2877 N N . ARG A 1 359 ? 6.453 -13.148 -26.389 1.00 92.25 359 ARG A N 1
ATOM 2878 C CA . ARG A 1 359 ? 5.905 -12.130 -25.484 1.00 92.25 359 ARG A CA 1
ATOM 2879 C C . ARG A 1 359 ? 6.803 -10.897 -25.412 1.00 92.25 359 ARG A C 1
ATOM 2881 O O . ARG A 1 359 ? 6.301 -9.778 -25.406 1.00 92.25 359 ARG A O 1
ATOM 2888 N N . LEU A 1 360 ? 8.120 -11.090 -25.383 1.00 92.75 360 LEU A N 1
ATOM 2889 C CA . LEU A 1 360 ? 9.084 -9.995 -25.376 1.00 92.75 360 LEU A CA 1
ATOM 2890 C C . LEU A 1 360 ? 9.033 -9.183 -26.677 1.00 92.75 360 LEU A C 1
ATOM 2892 O O . LEU A 1 360 ? 8.984 -7.960 -26.602 1.00 92.75 360 LEU A O 1
ATOM 2896 N N . HIS A 1 361 ? 8.964 -9.834 -27.843 1.00 93.06 361 HIS A N 1
ATOM 2897 C CA . HIS A 1 361 ? 8.748 -9.152 -29.129 1.00 93.06 361 HIS A CA 1
ATOM 2898 C C . HIS A 1 361 ? 7.435 -8.359 -29.146 1.00 93.06 361 HIS A C 1
ATOM 2900 O O . HIS A 1 361 ? 7.420 -7.201 -29.555 1.00 93.06 361 HIS A O 1
ATOM 2906 N N . GLN A 1 362 ? 6.340 -8.951 -28.659 1.00 93.81 362 GLN A N 1
ATOM 2907 C CA . GLN A 1 362 ? 5.040 -8.280 -28.578 1.00 93.81 362 GLN A CA 1
ATOM 2908 C C . GLN A 1 362 ? 5.101 -7.024 -27.698 1.00 93.81 362 GLN A C 1
ATOM 2910 O O . GLN A 1 362 ? 4.661 -5.950 -28.112 1.00 93.81 362 GLN A O 1
ATOM 2915 N N . VAL A 1 363 ? 5.658 -7.154 -26.491 1.00 95.56 363 VAL A N 1
ATOM 2916 C CA . VAL A 1 363 ? 5.793 -6.038 -25.552 1.00 95.56 363 VAL A CA 1
ATOM 2917 C C . VAL A 1 363 ? 6.691 -4.952 -26.134 1.00 95.56 363 VAL A C 1
ATOM 2919 O O . VAL A 1 363 ? 6.290 -3.792 -26.150 1.00 95.56 363 VAL A O 1
ATOM 2922 N N . LEU A 1 364 ? 7.846 -5.316 -26.692 1.00 95.44 364 LEU A N 1
ATOM 2923 C CA . LEU A 1 364 ? 8.772 -4.370 -27.306 1.00 95.44 364 LEU A CA 1
ATOM 2924 C C . LEU A 1 364 ? 8.121 -3.579 -28.446 1.00 95.44 364 LEU A C 1
ATOM 2926 O O . LEU A 1 364 ? 8.244 -2.358 -28.469 1.00 95.44 364 LEU A O 1
ATOM 2930 N N . ASN A 1 365 ? 7.373 -4.242 -29.333 1.00 95.06 365 ASN A N 1
ATOM 2931 C CA . ASN A 1 365 ? 6.657 -3.574 -30.422 1.00 95.06 365 ASN A CA 1
ATOM 2932 C C . ASN A 1 365 ? 5.600 -2.594 -29.890 1.00 95.06 365 ASN A C 1
ATOM 2934 O O . ASN A 1 365 ? 5.613 -1.424 -30.262 1.00 95.06 365 ASN A O 1
ATOM 2938 N N . SER A 1 366 ? 4.747 -3.037 -28.960 1.00 96.81 366 SER A N 1
ATOM 2939 C CA . SER A 1 366 ? 3.695 -2.188 -28.376 1.00 96.81 366 SER A CA 1
ATOM 2940 C C . SER A 1 366 ? 4.249 -0.965 -27.628 1.00 96.81 366 SER A C 1
ATOM 2942 O O . SER A 1 366 ? 3.746 0.152 -27.772 1.00 96.81 366 SER A O 1
ATOM 2944 N N . SER A 1 367 ? 5.328 -1.146 -26.857 1.00 96.75 367 SER A N 1
ATOM 2945 C CA . SER A 1 367 ? 5.999 -0.051 -26.156 1.00 96.75 367 SER A CA 1
ATOM 2946 C C . SER A 1 367 ? 6.723 0.880 -27.122 1.00 96.75 367 SER A C 1
ATOM 2948 O O . SER A 1 367 ? 6.685 2.088 -26.920 1.00 96.75 367 SER A O 1
ATOM 2950 N N . ARG A 1 368 ? 7.338 0.357 -28.191 1.00 96.75 368 ARG A N 1
ATOM 2951 C CA . ARG A 1 368 ? 7.971 1.165 -29.242 1.00 96.75 368 ARG A CA 1
ATOM 2952 C C . ARG A 1 368 ? 6.957 2.060 -29.950 1.00 96.75 368 ARG A C 1
ATOM 2954 O O . ARG A 1 368 ? 7.233 3.239 -30.121 1.00 96.75 368 ARG A O 1
ATOM 2961 N N . GLU A 1 369 ? 5.796 1.525 -30.324 1.00 96.81 369 GLU A N 1
ATOM 2962 C CA . GLU A 1 369 ? 4.704 2.301 -30.933 1.00 96.81 369 GLU A CA 1
ATOM 2963 C C . GLU A 1 369 ? 4.224 3.422 -30.006 1.00 96.81 369 GLU A C 1
ATOM 2965 O O . GLU A 1 369 ? 4.075 4.561 -30.441 1.00 96.81 369 GLU A O 1
ATOM 2970 N N . SER A 1 370 ? 4.062 3.119 -28.716 1.00 96.56 370 SER A N 1
ATOM 2971 C CA . SER A 1 370 ? 3.647 4.109 -27.718 1.00 96.56 370 SER A CA 1
ATOM 2972 C C . SER A 1 370 ? 4.703 5.201 -27.519 1.00 96.56 370 SER A C 1
ATOM 2974 O O . SER A 1 370 ? 4.367 6.376 -27.492 1.00 96.56 370 SER A O 1
ATOM 2976 N N . VAL A 1 371 ? 5.989 4.844 -27.429 1.00 96.00 371 VAL A N 1
ATOM 2977 C CA . VAL A 1 371 ? 7.081 5.829 -27.326 1.00 96.00 371 VAL A CA 1
ATOM 2978 C C . VAL A 1 371 ? 7.171 6.685 -28.591 1.00 96.00 371 VAL A C 1
ATOM 2980 O O . VAL A 1 371 ? 7.342 7.895 -28.486 1.00 96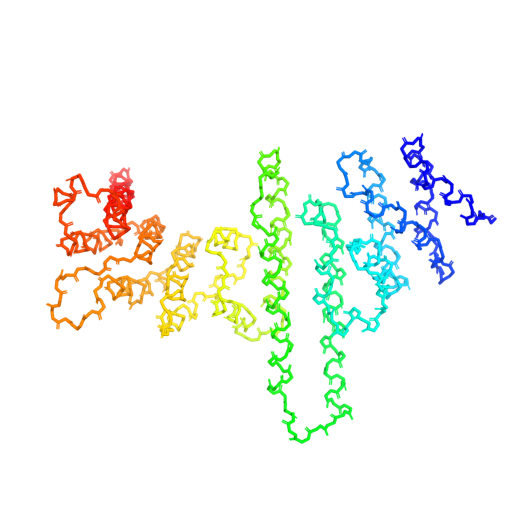.00 371 VAL A O 1
ATOM 2983 N N . GLN A 1 372 ? 7.037 6.083 -29.778 1.00 96.00 372 GLN A N 1
ATOM 2984 C CA . GLN A 1 372 ? 7.045 6.816 -31.046 1.00 96.00 372 GLN A CA 1
ATOM 2985 C C . GLN A 1 372 ? 5.901 7.832 -31.107 1.00 96.00 372 GLN A C 1
ATOM 2987 O O . GLN A 1 372 ? 6.127 8.970 -31.504 1.00 96.00 372 GLN A O 1
ATOM 2992 N N . TYR A 1 373 ? 4.703 7.446 -30.658 1.00 95.50 373 TYR A N 1
ATOM 2993 C CA . TYR A 1 373 ? 3.560 8.350 -30.578 1.00 95.50 373 TYR A CA 1
ATOM 2994 C C . TYR A 1 373 ? 3.857 9.587 -29.717 1.00 95.50 373 TYR A C 1
ATOM 2996 O O . TYR A 1 373 ? 3.594 10.699 -30.164 1.00 95.50 373 TYR A O 1
ATOM 3004 N N . GLU A 1 374 ? 4.443 9.420 -28.525 1.00 94.12 374 GLU A N 1
ATOM 3005 C CA . GLU A 1 374 ? 4.776 10.557 -27.646 1.00 94.12 374 GLU A CA 1
ATOM 3006 C C . GLU A 1 374 ? 5.834 11.485 -28.270 1.00 94.12 374 GLU A C 1
ATOM 3008 O O . GLU A 1 374 ? 5.730 12.708 -28.170 1.00 94.12 374 GLU A O 1
ATOM 3013 N N . VAL A 1 375 ? 6.832 10.919 -28.962 1.00 92.44 375 VAL A N 1
ATOM 3014 C CA . VAL A 1 375 ? 7.856 11.695 -29.687 1.00 92.44 375 VAL A CA 1
ATOM 3015 C C . VAL A 1 375 ? 7.220 12.510 -30.815 1.00 92.44 375 VAL A C 1
ATOM 3017 O O . VAL A 1 375 ? 7.441 13.717 -30.902 1.00 92.44 375 VAL A O 1
ATOM 3020 N N . ASP A 1 376 ? 6.406 11.869 -31.655 1.00 92.50 376 ASP A N 1
ATOM 3021 C CA . ASP A 1 376 ? 5.756 12.517 -32.797 1.00 92.50 376 ASP A CA 1
ATOM 3022 C C . ASP A 1 376 ? 4.735 13.570 -32.346 1.00 92.50 376 ASP A C 1
ATOM 3024 O O . ASP A 1 376 ? 4.565 14.598 -33.002 1.00 92.50 376 ASP A O 1
ATOM 3028 N N . HIS A 1 377 ? 4.039 13.320 -31.233 1.00 91.06 377 HIS A N 1
ATOM 3029 C CA . HIS A 1 377 ? 3.081 14.259 -30.662 1.00 91.06 377 HIS A CA 1
ATOM 3030 C C . HIS A 1 377 ? 3.769 15.532 -30.160 1.00 91.06 377 HIS A C 1
ATOM 3032 O O . HIS A 1 377 ? 3.294 16.622 -30.460 1.00 91.06 377 HIS A O 1
ATOM 3038 N N . SER A 1 378 ? 4.912 15.407 -29.479 1.00 87.69 378 SER A N 1
ATOM 3039 C CA . SER A 1 378 ? 5.685 16.563 -29.003 1.00 87.69 378 SER A CA 1
ATOM 3040 C C . SER A 1 378 ? 6.181 17.447 -30.147 1.00 87.69 378 SER A C 1
ATOM 3042 O O . SER A 1 378 ? 6.091 18.663 -30.042 1.00 87.69 378 SER A O 1
ATOM 3044 N N . ILE A 1 379 ? 6.657 16.850 -31.246 1.00 83.44 379 ILE A N 1
ATOM 3045 C CA . ILE A 1 379 ? 7.137 17.601 -32.420 1.00 83.44 379 ILE A CA 1
ATOM 3046 C C . ILE A 1 379 ? 5.996 18.411 -33.047 1.00 83.44 379 ILE A C 1
ATOM 3048 O O . ILE A 1 379 ? 6.178 19.573 -33.385 1.00 83.44 379 ILE A O 1
ATOM 3052 N N . LYS A 1 380 ? 4.801 17.820 -33.163 1.00 82.62 380 LYS A N 1
ATOM 3053 C CA . LYS A 1 380 ? 3.629 18.513 -33.721 1.00 82.62 380 LYS A CA 1
ATOM 3054 C C . LYS A 1 380 ? 3.158 19.682 -32.860 1.00 82.62 380 LYS A C 1
ATOM 3056 O O . LYS A 1 380 ? 2.741 20.686 -33.412 1.00 82.62 380 LYS A O 1
ATOM 3061 N N . VAL A 1 381 ? 3.202 19.544 -31.534 1.00 80.19 381 VAL A N 1
ATOM 3062 C CA . VAL A 1 381 ? 2.831 20.634 -30.617 1.00 80.19 381 VAL A CA 1
ATOM 3063 C C . VAL A 1 381 ? 3.833 21.787 -30.723 1.00 80.19 381 VAL A C 1
ATOM 3065 O O . VAL A 1 381 ? 3.419 22.935 -30.802 1.00 80.19 381 VAL A O 1
ATOM 3068 N N . GLU A 1 382 ? 5.133 21.488 -30.811 1.00 74.38 382 GLU A N 1
ATOM 3069 C CA . GLU A 1 382 ? 6.168 22.511 -31.033 1.00 74.38 382 GLU A CA 1
ATOM 3070 C C . GLU A 1 382 ? 5.995 23.236 -32.383 1.00 74.38 382 GLU A C 1
ATOM 3072 O O . GLU A 1 382 ? 6.180 24.444 -32.445 1.00 74.38 382 GLU A O 1
ATOM 3077 N N . GLU A 1 383 ? 5.583 22.533 -33.446 1.00 73.56 383 GLU A N 1
ATOM 3078 C CA . GLU A 1 383 ? 5.292 23.128 -34.764 1.00 73.56 383 GLU A CA 1
ATOM 3079 C C . GLU A 1 383 ? 3.989 23.957 -34.816 1.00 73.56 383 GLU A C 1
ATOM 3081 O O . GLU A 1 383 ? 3.822 24.751 -35.740 1.00 73.56 383 GLU A O 1
ATOM 3086 N N . GLU A 1 384 ? 3.049 23.761 -33.883 1.00 68.75 384 GLU A N 1
ATOM 3087 C CA . GLU A 1 384 ? 1.788 24.524 -33.794 1.00 68.75 384 GLU A CA 1
ATOM 3088 C C . GLU A 1 384 ? 1.902 25.784 -32.912 1.00 68.75 384 GLU A C 1
ATOM 3090 O O . GLU A 1 384 ? 1.090 26.703 -33.064 1.00 68.75 384 GLU A O 1
ATOM 3095 N N . ASP A 1 385 ? 2.887 25.830 -32.008 1.00 62.09 385 ASP A N 1
ATOM 3096 C CA . ASP A 1 385 ? 3.152 26.958 -31.101 1.00 62.09 385 ASP A CA 1
ATOM 3097 C C . ASP A 1 385 ? 4.136 28.009 -31.684 1.00 62.09 385 ASP A C 1
ATOM 3099 O O . ASP A 1 385 ? 4.223 29.119 -31.141 1.00 62.09 385 ASP A O 1
ATOM 3103 N N . ASP A 1 386 ? 4.834 27.687 -32.784 1.00 52.19 386 ASP A N 1
ATOM 3104 C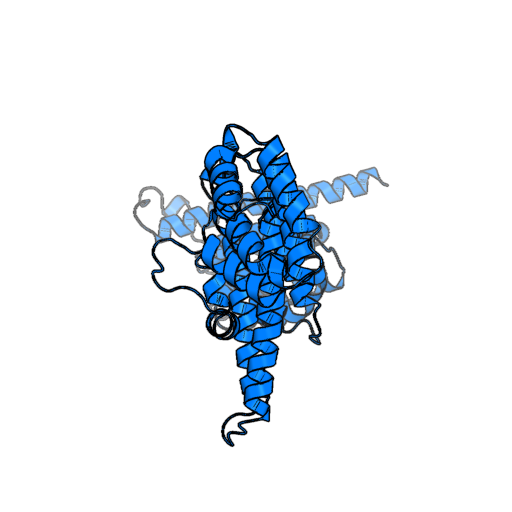 CA . ASP A 1 386 ? 5.701 28.577 -33.591 1.00 52.19 386 ASP A CA 1
ATOM 3105 C C . ASP A 1 386 ? 4.947 29.219 -34.779 1.00 52.19 386 ASP A C 1
ATOM 3107 O O . ASP A 1 386 ? 5.210 30.416 -35.079 1.00 52.19 386 ASP A O 1
#